Protein AF-0000000086120813 (afdb_homodimer)

Organism: NCBI:txid247094

Solvent-accessible surface area (backbone atoms only — not comparable to full-atom values): 22319 Å² total; per-residue (Å²): 130,75,54,77,56,56,32,59,57,8,40,40,34,47,49,32,36,52,48,41,52,47,34,55,49,51,17,40,52,49,20,36,75,74,63,73,36,60,80,86,60,52,46,75,61,59,24,26,44,50,78,68,29,17,24,54,26,12,37,41,38,37,52,31,21,49,36,44,40,53,34,44,49,51,50,44,52,52,50,51,56,53,30,71,74,71,58,57,66,60,68,60,59,53,50,48,35,38,53,35,37,43,47,12,24,52,14,36,28,37,38,28,28,24,34,50,82,74,41,42,68,62,14,51,52,14,46,48,37,20,54,52,25,41,44,52,22,44,40,47,49,23,55,50,37,51,49,36,43,69,85,78,29,51,70,66,59,28,51,52,38,39,50,44,28,52,51,25,50,61,26,48,51,49,22,53,55,23,45,60,66,27,70,62,95,70,75,81,74,51,89,82,42,87,31,33,67,30,42,47,52,12,21,53,21,46,52,52,30,56,50,34,52,39,56,50,40,53,63,42,29,63,60,29,42,64,41,42,84,73,106,131,76,54,77,57,57,34,58,56,10,39,40,33,48,48,29,37,53,49,41,51,47,34,56,50,51,17,42,52,50,20,37,75,75,61,74,36,61,80,84,59,52,45,76,62,59,25,26,43,50,77,69,28,18,25,54,27,12,37,42,38,37,51,30,20,50,35,44,39,52,35,44,48,51,52,44,52,51,49,52,56,53,31,72,73,72,59,57,67,60,71,62,59,52,51,50,35,39,53,35,36,43,47,12,23,51,13,36,29,39,38,25,30,24,33,50,82,75,41,42,69,62,14,50,50,13,45,49,38,20,55,52,25,40,42,51,23,45,40,48,49,23,53,50,37,52,49,35,43,67,85,78,30,51,70,68,58,28,51,53,37,39,51,43,29,53,51,26,50,60,27,48,51,49,22,54,54,22,45,61,65,27,71,62,95,68,75,81,76,51,88,81,40,86,30,33,66,29,42,48,51,12,22,52,22,44,52,50,30,55,50,32,52,38,55,49,39,53,63,44,30,63,59,29,42,65,40,42,83,73,105

pLDDT: mean 92.59, std 11.25, range [30.89, 98.88]

Radius of gyration: 23.73 Å; Cα contacts (8 Å, |Δi|>4): 667; chains: 2; bounding box: 59×57×54 Å

InterPro domains:
  IPR019402 CWH43-like, N-terminal domain [PF10277] (9-225)
  IPR050911 DRAM/TMEM150 Autophagy Modulator [PTHR21324] (6-226)

Sequence (462 aa):
MSCWCLQGMAFLPSTLVIWSSASFIFSYVLSVLVGHVPPFVPYISDTGTSPPESGVFGFMISVSAMLGAATMYTRYKILEKQNDTVNFMGTCLNRGSFIVGLFGCIGMGIVATFQEMAVPVVHDVGALITFICGVVYISLQSVISYKSCPSWNTKTTCHIRMAISVLSVIAAIPMVVCSALAGKTIIFWNSSDKGYPYHIASAVCEWIVAFGFNMYFLTFIRDFQVSTNILMSCWCLQGMAFLPSTLVIWSSASFIFSYVLSVLVGHVPPFVPYISDTGTSPPESGVFGFMISVSAMLGAATMYTRYKILEKQNDTVNFMGTCLNRGSFIVGLFGCIGMGIVATFQEMAVPVVHDVGALITFICGVVYISLQSVISYKSCPSWNTKTTCHIRMAISVLSVIAAIPMVVCSALAGKTIIFWNSSDKGYPYHIASAVCEWIVAFGFNMYFLTFIRDFQVSTNIL

Secondary structure (DSSP, 8-state):
---GGGSTTTHHHHHHHHHHHHHHHHHHHHHHHHTSS-SS---TGGGGSSTTHHHHHHHHHHHHHHHHHHHHHHHHHHHHHHHHHH--S-HHHHHHHHHHHHHHHHHHHHHHHS-TTTSHHHHHHHHHHHHHHHHHHHHHHHHHHHHTTTTT--HHHHHHHHHHHHHHHHHHHHHHHHHHHH----S---TTSTTHHHHHHHHHHHHHHHHHHHHHHHTHHHHHHHHTTT-/---GGGSTTTHHHHHHHHHHHHHHHHHHHHHHHHTSS-SS---TGGGGSSTTHHHHHHHHHHHHHHHHHHHHHHHHHHHHHHHHHH--S-HHHHHHHHHHHHHHHHHHHHHHHS-TTTSHHHHHHHHHHHHHHHHHHHHHHHHHHHHTTTTT--HHHHHHHHHHHHHHHHHHHHHHHHHHHH----S---TTSTTHHHHHHHHHHHHHHHHHHHHHHHTHHHHHHHHTTT-

Nearest PDB structures (foldseek):
  2q13-assembly1_A-2  TM=3.335E-01  e=8.412E-02  Homo sapiens
  2z0o-assembly1_A-2  TM=3.445E-01  e=1.220E-01  Homo sapiens
  4tl3-assembly1_A  TM=2.978E-01  e=1.136E+00  Nostoc sp. PCC 7120 = FACHB-418
  6a94-assembly2_B  TM=2.530E-01  e=8.206E-01  Homo sapiens
  7a0g-assembly1_DDD  TM=1.932E-01  e=4.801E+00  Serratia marcescens

Structure (mmCIF, N/CA/C/O backbone):
data_AF-0000000086120813-model_v1
#
loop_
_entity.id
_entity.type
_entity.pdbx_description
1 polymer 'DNA damage-regulated autophagy modulator protein 1'
#
loop_
_atom_site.group_PDB
_atom_site.id
_atom_site.type_symbol
_atom_site.label_atom_id
_atom_site.label_alt_id
_atom_site.label_comp_id
_atom_site.label_asym_id
_atom_site.label_entity_id
_atom_site.label_seq_id
_atom_site.pdbx_PDB_ins_code
_atom_site.Cartn_x
_atom_site.Cartn_y
_atom_site.Cartn_z
_atom_site.occupancy
_atom_site.B_iso_or_equiv
_atom_site.auth_seq_id
_atom_site.auth_comp_id
_atom_site.auth_asym_id
_atom_site.auth_atom_id
_atom_site.pdbx_PDB_model_num
ATOM 1 N N . MET A 1 1 ? -0.374 -10.797 -30.781 1 30.89 1 MET A N 1
ATOM 2 C CA . MET A 1 1 ? 0.981 -10.656 -30.25 1 30.89 1 MET A CA 1
ATOM 3 C C . MET A 1 1 ? 0.966 -10.008 -28.875 1 30.89 1 MET A C 1
ATOM 5 O O . MET A 1 1 ? 0.614 -8.836 -28.734 1 30.89 1 MET A O 1
ATOM 9 N N . SER A 1 2 ? 0.697 -10.742 -27.766 1 43.53 2 SER A N 1
ATOM 10 C CA . SER A 1 2 ? 0.543 -10.203 -26.406 1 43.53 2 SER A CA 1
ATOM 11 C C . SER A 1 2 ? 1.747 -9.359 -26.016 1 43.53 2 SER A C 1
ATOM 13 O O . SER A 1 2 ? 2.871 -9.625 -26.438 1 43.53 2 SER A O 1
ATOM 15 N N . CYS A 1 3 ? 1.619 -8.141 -25.766 1 46.38 3 CYS A N 1
ATOM 16 C CA . CYS A 1 3 ? 2.67 -7.199 -25.391 1 46.38 3 CYS A CA 1
ATOM 17 C C . CYS A 1 3 ? 3.709 -7.879 -24.5 1 46.38 3 CYS A C 1
ATOM 19 O O . CYS A 1 3 ? 3.361 -8.547 -23.531 1 46.38 3 CYS A O 1
ATOM 21 N N . TRP A 1 4 ? 4.852 -8.062 -25.047 1 49.03 4 TRP A N 1
ATOM 22 C CA . TRP A 1 4 ? 5.992 -8.703 -24.406 1 49.03 4 TRP A CA 1
ATOM 23 C C . TRP A 1 4 ? 5.988 -8.438 -22.906 1 49.03 4 TRP A C 1
ATOM 25 O O . TRP A 1 4 ? 6.305 -9.328 -22.109 1 49.03 4 TRP A O 1
ATOM 35 N N . CYS A 1 5 ? 5.531 -7.25 -22.438 1 48.97 5 CYS A N 1
ATOM 36 C CA . CYS A 1 5 ? 5.543 -6.883 -21.031 1 48.97 5 CYS A CA 1
ATOM 37 C C . CYS A 1 5 ? 4.352 -7.496 -20.297 1 48.97 5 CYS A C 1
ATOM 39 O O . CYS A 1 5 ? 4.281 -7.449 -19.078 1 48.97 5 CYS A O 1
ATOM 41 N N . LEU A 1 6 ? 3.533 -8.125 -21.016 1 53.06 6 LEU A N 1
ATOM 42 C CA . LEU A 1 6 ? 2.32 -8.703 -20.453 1 53.06 6 LEU A CA 1
ATOM 43 C C . LEU A 1 6 ? 2.352 -10.227 -20.531 1 53.06 6 LEU A C 1
ATOM 45 O O . LEU A 1 6 ? 1.415 -10.898 -20.094 1 53.06 6 LEU A O 1
ATOM 49 N N . GLN A 1 7 ? 3.426 -10.656 -21.016 1 54.72 7 GLN A N 1
ATOM 50 C CA . GLN A 1 7 ? 3.502 -12.102 -21.125 1 54.72 7 GLN A CA 1
ATOM 51 C C . GLN A 1 7 ? 3.793 -12.75 -19.781 1 54.72 7 GLN A C 1
ATOM 53 O O . GLN A 1 7 ? 4.742 -12.367 -19.094 1 54.72 7 GLN A O 1
ATOM 58 N N . GLY A 1 8 ? 2.949 -13.523 -19.391 1 64.56 8 GLY A N 1
ATOM 59 C CA . GLY A 1 8 ? 3.092 -14.211 -18.109 1 64.56 8 GLY A CA 1
ATOM 60 C C . GLY A 1 8 ? 2.912 -13.297 -16.922 1 64.56 8 GLY A C 1
ATOM 61 O O . GLY A 1 8 ? 1.908 -12.586 -16.812 1 64.56 8 GLY A O 1
ATOM 62 N N . MET A 1 9 ? 3.902 -13.438 -16.094 1 76.81 9 MET A N 1
ATOM 63 C CA . MET A 1 9 ? 3.869 -12.625 -14.875 1 76.81 9 MET A CA 1
ATOM 64 C C . MET A 1 9 ? 4.789 -11.414 -15.016 1 76.81 9 MET A C 1
ATOM 66 O O . MET A 1 9 ? 5.07 -10.734 -14.023 1 76.81 9 MET A O 1
ATOM 70 N N . ALA A 1 10 ? 5.25 -11.125 -16.25 1 85.12 10 ALA A N 1
ATOM 71 C CA . ALA A 1 10 ? 6.199 -10.039 -16.484 1 85.12 10 ALA A CA 1
ATOM 72 C C . ALA A 1 10 ? 5.543 -8.68 -16.266 1 85.12 10 ALA A C 1
ATOM 74 O O . ALA A 1 10 ? 6.234 -7.656 -16.172 1 85.12 10 ALA A O 1
ATOM 75 N N . PHE A 1 11 ? 4.324 -8.688 -16.125 1 89 11 PHE A N 1
ATOM 76 C CA . PHE A 1 11 ? 3.629 -7.434 -15.867 1 89 11 PHE A CA 1
ATOM 77 C C . PHE A 1 11 ? 4.016 -6.875 -14.5 1 89 11 PHE A C 1
ATOM 79 O O . PHE A 1 11 ? 4.051 -5.656 -14.312 1 89 11 PHE A O 1
ATOM 86 N N . LEU A 1 12 ? 4.398 -7.695 -13.547 1 92.44 12 LEU A N 1
ATOM 87 C CA . LEU A 1 12 ? 4.695 -7.266 -12.188 1 92.44 12 LEU A CA 1
ATOM 88 C C . LEU A 1 12 ? 5.98 -6.449 -12.141 1 92.44 12 LEU A C 1
ATOM 90 O O . LEU A 1 12 ? 5.965 -5.27 -11.781 1 92.44 12 LEU A O 1
ATOM 94 N N . PRO A 1 13 ? 7.121 -7.008 -12.602 1 95.25 13 PRO A N 1
ATOM 95 C CA . PRO A 1 13 ? 8.344 -6.199 -12.57 1 95.25 13 PRO A CA 1
ATOM 96 C C . PRO A 1 13 ? 8.273 -5 -13.516 1 95.25 13 PRO A C 1
ATOM 98 O O . PRO A 1 13 ? 8.852 -3.947 -13.227 1 95.25 13 PRO A O 1
ATOM 101 N N . SER A 1 14 ? 7.582 -5.16 -14.648 1 95.69 14 SER A N 1
ATOM 102 C CA . SER A 1 14 ? 7.449 -4.043 -15.57 1 95.69 14 SER A CA 1
ATOM 103 C C . SER A 1 14 ? 6.684 -2.885 -14.938 1 95.69 14 SER A C 1
ATOM 105 O O . SER A 1 14 ? 7.137 -1.738 -14.977 1 95.69 14 SER A O 1
ATOM 107 N N . THR A 1 15 ? 5.531 -3.209 -14.344 1 96.62 15 THR A N 1
ATOM 108 C CA . THR A 1 15 ? 4.738 -2.17 -13.688 1 96.62 15 THR A CA 1
ATOM 109 C C . THR A 1 15 ? 5.488 -1.58 -12.5 1 96.62 15 THR A C 1
ATOM 111 O O . THR A 1 15 ? 5.41 -0.377 -12.242 1 96.62 15 THR A O 1
ATOM 114 N N . LEU A 1 16 ? 6.215 -2.406 -11.789 1 97.62 16 LEU A N 1
ATOM 115 C CA . LEU A 1 16 ? 7.008 -1.938 -10.664 1 97.62 16 LEU A CA 1
ATOM 116 C C . LEU A 1 16 ? 8.023 -0.892 -11.109 1 97.62 16 LEU A C 1
ATOM 118 O O . LEU A 1 16 ? 8.102 0.192 -10.523 1 97.62 16 LEU A O 1
ATOM 122 N N . VAL A 1 17 ? 8.781 -1.186 -12.172 1 97.69 17 VAL A N 1
ATOM 123 C CA . VAL A 1 17 ? 9.852 -0.307 -12.633 1 97.69 17 VAL A CA 1
ATOM 124 C C . VAL A 1 17 ? 9.25 0.989 -13.18 1 97.69 17 VAL A C 1
ATOM 126 O O . VAL A 1 17 ? 9.711 2.082 -12.836 1 97.69 17 VAL A O 1
ATOM 129 N N . ILE A 1 18 ? 8.234 0.875 -13.961 1 97.5 18 ILE A N 1
ATOM 130 C CA . ILE A 1 18 ? 7.617 2.047 -14.578 1 97.5 18 ILE A CA 1
ATOM 131 C C . ILE A 1 18 ? 6.977 2.916 -13.5 1 97.5 18 ILE A C 1
ATOM 133 O O . ILE A 1 18 ? 7.207 4.129 -13.453 1 97.5 18 ILE A O 1
ATOM 137 N N . TRP A 1 19 ? 6.23 2.299 -12.625 1 97.88 19 TRP A N 1
ATOM 138 C CA . TRP A 1 19 ? 5.496 3.033 -11.594 1 97.88 19 TRP A CA 1
ATOM 139 C C . TRP A 1 19 ? 6.453 3.684 -10.602 1 97.88 19 TRP A C 1
ATOM 141 O O . TRP A 1 19 ? 6.289 4.852 -10.242 1 97.88 19 TRP A O 1
ATOM 151 N N . SER A 1 20 ? 7.461 2.998 -10.133 1 98 20 SER A N 1
ATOM 152 C CA . SER A 1 20 ? 8.398 3.553 -9.164 1 98 20 SER A CA 1
ATOM 153 C C . SER A 1 20 ? 9.234 4.672 -9.773 1 98 20 SER A C 1
ATOM 155 O O . SER A 1 20 ? 9.5 5.688 -9.125 1 98 20 SER A O 1
ATOM 157 N N . SER A 1 21 ? 9.633 4.492 -11.023 1 97.44 21 SER A N 1
ATOM 158 C CA . SER A 1 21 ? 10.359 5.559 -11.711 1 97.44 21 SER A CA 1
ATOM 159 C C . SER A 1 21 ? 9.492 6.801 -11.875 1 97.44 21 SER A C 1
ATOM 161 O O . SER A 1 21 ? 9.945 7.922 -11.617 1 97.44 21 SER A O 1
ATOM 163 N N . ALA A 1 22 ? 8.289 6.559 -12.234 1 97.44 22 ALA A N 1
ATOM 164 C CA . ALA A 1 22 ? 7.348 7.668 -12.367 1 97.44 22 ALA A CA 1
ATOM 165 C C . ALA A 1 22 ? 7.125 8.359 -11.023 1 97.44 22 ALA A C 1
ATOM 167 O O . ALA A 1 22 ? 6.988 9.586 -10.961 1 97.44 22 ALA A O 1
ATOM 168 N N . SER A 1 23 ? 7.078 7.586 -9.961 1 97.38 23 SER A N 1
ATOM 169 C CA . SER A 1 23 ? 6.871 8.141 -8.625 1 97.38 23 SER A CA 1
ATOM 170 C C . SER A 1 23 ? 7.984 9.117 -8.258 1 97.38 23 SER A C 1
ATOM 172 O O . SER A 1 23 ? 7.715 10.211 -7.75 1 97.38 23 SER A O 1
ATOM 174 N N . PHE A 1 24 ? 9.227 8.773 -8.547 1 95.31 24 PHE A N 1
ATOM 175 C CA . PHE A 1 24 ? 10.367 9.633 -8.25 1 95.31 24 PHE A CA 1
ATOM 176 C C . PHE A 1 24 ? 10.328 10.898 -9.102 1 95.31 24 PHE A C 1
ATOM 178 O O . PHE A 1 24 ? 10.516 12 -8.586 1 95.31 24 PHE A O 1
ATOM 185 N N . ILE A 1 25 ? 10.016 10.688 -10.305 1 94.62 25 ILE A N 1
ATOM 186 C CA . ILE A 1 25 ? 10.062 11.797 -11.258 1 94.62 25 ILE A CA 1
ATOM 187 C C . ILE A 1 25 ? 8.914 12.766 -10.984 1 94.62 25 ILE A C 1
ATOM 189 O O . ILE A 1 25 ? 9.125 13.977 -10.914 1 94.62 25 ILE A O 1
ATOM 193 N N . PHE A 1 26 ? 7.723 12.281 -10.75 1 95.69 26 PHE A N 1
ATOM 194 C CA . PHE A 1 26 ? 6.559 13.133 -10.539 1 95.69 26 PHE A CA 1
ATOM 195 C C . PHE A 1 26 ? 6.691 13.93 -9.25 1 95.69 26 PHE A C 1
ATOM 197 O O . PHE A 1 26 ? 6.418 15.133 -9.227 1 95.69 26 PHE A O 1
ATOM 204 N N . SER A 1 27 ? 7.062 13.266 -8.188 1 95.12 27 SER A N 1
ATOM 205 C CA . SER A 1 27 ? 7.234 13.961 -6.922 1 95.12 27 SER A CA 1
ATOM 206 C C . SER A 1 27 ? 8.328 15.023 -7.02 1 95.12 27 SER A C 1
ATOM 208 O O . SER A 1 27 ? 8.18 16.125 -6.48 1 95.12 27 SER A O 1
ATOM 210 N N . TYR A 1 28 ? 9.43 14.703 -7.727 1 96.12 28 TYR A N 1
ATOM 211 C CA . TYR A 1 28 ? 10.531 15.641 -7.918 1 96.12 28 TYR A CA 1
ATOM 212 C C . TYR A 1 28 ? 10.078 16.859 -8.711 1 96.12 28 TYR A C 1
ATOM 214 O O . TYR A 1 28 ? 10.258 18 -8.273 1 96.12 28 TYR A O 1
ATOM 222 N N . VAL A 1 29 ? 9.422 16.594 -9.859 1 96.88 29 VAL A N 1
ATOM 223 C CA . VAL A 1 29 ? 8.992 17.672 -10.742 1 96.88 29 VAL A CA 1
ATOM 224 C C . VAL A 1 29 ? 7.973 18.547 -10.031 1 96.88 29 VAL A C 1
ATOM 226 O O . VAL A 1 29 ? 8.086 19.781 -10.039 1 96.88 29 VAL A O 1
ATOM 229 N N . LEU A 1 30 ? 7.047 17.969 -9.336 1 95.81 30 LEU A N 1
ATOM 230 C CA . LEU A 1 30 ? 6.008 18.719 -8.641 1 95.81 30 LEU A CA 1
ATOM 231 C C . LEU A 1 30 ? 6.613 19.562 -7.527 1 95.81 30 LEU A C 1
ATOM 233 O O . LEU A 1 30 ? 6.305 20.766 -7.414 1 95.81 30 LEU A O 1
ATOM 237 N N . SER A 1 31 ? 7.461 19.031 -6.75 1 96.25 31 SER A N 1
ATOM 238 C CA . SER A 1 31 ? 8.039 19.734 -5.613 1 96.25 31 SER A CA 1
ATOM 239 C C . SER A 1 31 ? 8.93 20.891 -6.07 1 96.25 31 SER A C 1
ATOM 241 O O . SER A 1 31 ? 8.961 21.938 -5.438 1 96.25 31 SER A O 1
ATOM 243 N N . VAL A 1 32 ? 9.625 20.703 -7.16 1 95.94 32 VAL A N 1
ATOM 244 C CA . VAL A 1 32 ? 10.484 21.75 -7.703 1 95.94 32 VAL A CA 1
ATOM 245 C C . VAL A 1 32 ? 9.633 22.875 -8.281 1 95.94 32 VAL A C 1
ATOM 247 O O . VAL A 1 32 ? 9.891 24.062 -8.039 1 95.94 32 VAL A O 1
ATOM 250 N N . LEU A 1 33 ? 8.586 22.484 -9.008 1 96.31 33 LEU A N 1
ATOM 251 C CA . LEU A 1 33 ? 7.734 23.484 -9.656 1 96.31 33 LEU A CA 1
ATOM 252 C C . LEU A 1 33 ? 6.996 24.328 -8.625 1 96.31 33 LEU A C 1
ATOM 254 O O . LEU A 1 33 ? 6.801 25.531 -8.82 1 96.31 33 LEU A O 1
ATOM 258 N N . VAL A 1 34 ? 6.594 23.703 -7.484 1 95.56 34 VAL A N 1
ATOM 259 C CA . VAL A 1 34 ? 5.891 24.422 -6.426 1 95.56 34 VAL A CA 1
ATOM 260 C C . VAL A 1 34 ? 6.887 25.234 -5.598 1 95.56 34 VAL A C 1
ATOM 262 O O . VAL A 1 34 ? 6.504 26.156 -4.887 1 95.56 34 VAL A O 1
ATOM 265 N N . GLY A 1 35 ? 8.258 24.891 -5.633 1 95.75 35 GLY A N 1
ATOM 266 C CA . GLY A 1 35 ? 9.32 25.609 -4.957 1 95.75 35 GLY A CA 1
ATOM 267 C C . GLY A 1 35 ? 9.609 25.094 -3.561 1 95.75 35 GLY A C 1
ATOM 268 O O . GLY A 1 35 ? 10.156 25.812 -2.723 1 95.75 35 GLY A O 1
ATOM 269 N N . HIS A 1 36 ? 9.156 23.828 -3.301 1 94.94 36 HIS A N 1
ATOM 270 C CA . HIS A 1 36 ? 9.328 23.266 -1.967 1 94.94 36 HIS A CA 1
ATOM 271 C C . HIS A 1 36 ? 10.719 22.641 -1.806 1 94.94 36 HIS A C 1
ATOM 273 O O . HIS A 1 36 ? 11.164 22.391 -0.684 1 94.94 36 HIS A O 1
ATOM 279 N N . VAL A 1 37 ? 11.406 22.359 -2.924 1 95.25 37 VAL A N 1
ATOM 280 C CA . VAL A 1 37 ? 12.758 21.812 -2.873 1 95.25 37 VAL A CA 1
ATOM 281 C C . VAL A 1 37 ? 13.617 22.438 -3.967 1 95.25 37 VAL A C 1
ATOM 283 O O . VAL A 1 37 ? 13.094 22.891 -4.988 1 95.25 37 VAL A O 1
ATOM 286 N N . PRO A 1 38 ? 14.969 22.578 -3.678 1 93.5 38 PRO A N 1
ATOM 287 C CA . PRO A 1 38 ? 15.852 23.016 -4.766 1 93.5 38 PRO A CA 1
ATOM 288 C C . PRO A 1 38 ? 15.945 21.984 -5.895 1 93.5 38 PRO A C 1
ATOM 290 O O . PRO A 1 38 ? 15.797 20.781 -5.652 1 93.5 38 PRO A O 1
ATOM 293 N N . PRO A 1 39 ? 16.094 22.469 -7.094 1 92.56 39 PRO A N 1
ATOM 294 C CA . PRO A 1 39 ? 16.172 21.547 -8.227 1 92.56 39 PRO A CA 1
ATOM 295 C C . PRO A 1 39 ? 17.438 20.703 -8.227 1 92.56 39 PRO A C 1
ATOM 297 O O . PRO A 1 39 ? 17.438 19.578 -8.742 1 92.56 39 PRO A O 1
ATOM 300 N N . PHE A 1 40 ? 18.516 21.391 -7.621 1 90.88 40 PHE A N 1
ATOM 301 C CA . PHE A 1 40 ? 19.781 20.672 -7.699 1 90.88 40 PHE A CA 1
ATOM 302 C C . PHE A 1 40 ? 19.891 19.656 -6.566 1 90.88 40 PHE A C 1
ATOM 304 O O . PHE A 1 40 ? 20.375 19.984 -5.48 1 90.88 40 PHE A O 1
ATOM 311 N N . VAL A 1 41 ? 19.547 18.547 -6.715 1 87.31 41 VAL A N 1
ATOM 312 C CA . VAL A 1 41 ? 19.547 17.172 -6.234 1 87.31 41 VAL A CA 1
ATOM 313 C C . VAL A 1 41 ? 19.031 17.125 -4.797 1 87.31 41 VAL A C 1
ATOM 315 O O . VAL A 1 41 ? 19.797 16.875 -3.867 1 87.31 41 VAL A O 1
ATOM 318 N N . PRO A 1 42 ? 17.938 17.266 -4.559 1 94 42 PRO A N 1
ATOM 319 C CA . PRO A 1 42 ? 17.359 17.016 -3.238 1 94 42 PRO A CA 1
ATOM 320 C C . PRO A 1 42 ? 17.344 15.539 -2.863 1 94 42 PRO A C 1
ATOM 322 O O . PRO A 1 42 ? 17.5 14.672 -3.73 1 94 42 PRO A O 1
ATOM 325 N N . TYR A 1 43 ? 17.312 15.305 -1.549 1 94.75 43 TYR A N 1
ATOM 326 C CA . TYR A 1 43 ? 16.953 13.938 -1.183 1 94.75 43 TYR A CA 1
ATOM 327 C C . TYR A 1 43 ? 15.641 13.531 -1.826 1 94.75 43 TYR A C 1
ATOM 329 O O . TYR A 1 43 ? 14.75 14.359 -2.025 1 94.75 43 TYR A O 1
ATOM 337 N N . ILE A 1 44 ? 15.5 12.266 -2.105 1 94.88 44 ILE A N 1
ATOM 338 C CA . ILE A 1 44 ? 14.25 11.727 -2.631 1 94.88 44 ILE A CA 1
ATOM 339 C C . ILE A 1 44 ? 13.102 12.047 -1.675 1 94.88 44 ILE A C 1
ATOM 341 O O . ILE A 1 44 ? 12.039 12.508 -2.1 1 94.88 44 ILE A O 1
ATOM 345 N N . SER A 1 45 ? 13.305 11.875 -0.391 1 93.5 45 SER A N 1
ATOM 346 C CA . SER A 1 45 ? 12.266 12.078 0.611 1 93.5 45 SER A CA 1
ATOM 347 C C . SER A 1 45 ? 11.867 13.547 0.702 1 93.5 45 SER A C 1
ATOM 349 O O . SER A 1 45 ? 10.734 13.867 1.071 1 93.5 45 SER A O 1
ATOM 351 N N . ASP A 1 46 ? 12.82 14.477 0.387 1 94.88 46 ASP A N 1
ATOM 352 C CA . ASP A 1 46 ? 12.484 15.898 0.392 1 94.88 46 ASP A CA 1
ATOM 353 C C . ASP A 1 46 ? 11.391 16.219 -0.625 1 94.88 46 ASP A C 1
ATOM 355 O O . ASP A 1 46 ? 10.57 17.094 -0.405 1 94.88 46 ASP A O 1
ATOM 359 N N . THR A 1 47 ? 11.367 15.461 -1.679 1 94.94 47 THR A N 1
ATOM 360 C CA . THR A 1 47 ? 10.422 15.711 -2.762 1 94.94 47 THR A CA 1
ATOM 361 C C . THR A 1 47 ? 9.023 15.242 -2.379 1 94.94 47 THR A C 1
ATOM 363 O O . THR A 1 47 ? 8.055 15.484 -3.109 1 94.94 47 THR A O 1
ATOM 366 N N . GLY A 1 48 ? 8.875 14.594 -1.287 1 93.62 48 GLY A N 1
ATOM 367 C CA . GLY A 1 48 ? 7.598 14.117 -0.791 1 93.62 48 GLY A CA 1
ATOM 368 C C . GLY A 1 48 ? 7.301 14.562 0.629 1 93.62 48 GLY A C 1
ATOM 369 O O . GLY A 1 48 ? 6.652 13.844 1.39 1 93.62 48 GLY A O 1
ATOM 370 N N . THR A 1 49 ? 7.73 15.664 0.985 1 91.12 49 THR A N 1
ATOM 371 C CA . THR A 1 49 ? 7.656 16.094 2.377 1 91.12 49 THR A CA 1
ATOM 372 C C . THR A 1 49 ? 6.457 17.016 2.598 1 91.12 49 THR A C 1
ATOM 374 O O . THR A 1 49 ? 5.73 16.875 3.584 1 91.12 49 THR A O 1
ATOM 377 N N . SER A 1 50 ? 6.168 17.906 1.734 1 91.75 50 SER A N 1
ATOM 378 C CA . SER A 1 50 ? 5.137 18.922 1.903 1 91.75 50 SER A CA 1
ATOM 379 C C . SER A 1 50 ? 3.93 18.641 1.017 1 91.75 50 SER A C 1
ATOM 381 O O . SER A 1 50 ? 4.078 18.188 -0.118 1 91.75 50 SER A O 1
ATOM 383 N N . PRO A 1 51 ? 2.764 18.984 1.586 1 91.69 51 PRO A N 1
ATOM 384 C CA . PRO A 1 51 ? 1.606 18.906 0.691 1 91.69 51 PRO A CA 1
ATOM 385 C C . PRO A 1 51 ? 1.681 19.922 -0.45 1 91.69 51 PRO A C 1
ATOM 387 O O . PRO A 1 51 ? 2.211 21.016 -0.271 1 91.69 51 PRO A O 1
ATOM 390 N N . PRO A 1 52 ? 1.237 19.562 -1.638 1 92.88 52 PRO A N 1
ATOM 391 C CA . PRO A 1 52 ? 0.455 18.375 -1.961 1 92.88 52 PRO A CA 1
ATOM 392 C C . PRO A 1 52 ? 1.327 17.203 -2.398 1 92.88 52 PRO A C 1
ATOM 394 O O . PRO A 1 52 ? 0.839 16.062 -2.51 1 92.88 52 PRO A O 1
ATOM 397 N N . GLU A 1 53 ? 2.621 17.438 -2.691 1 94.19 53 GLU A N 1
ATOM 398 C CA . GLU A 1 53 ? 3.475 16.375 -3.229 1 94.19 53 GLU A CA 1
ATOM 399 C C . GLU A 1 53 ? 3.666 15.258 -2.219 1 94.19 53 GLU A C 1
ATOM 401 O O . GLU A 1 53 ? 3.936 14.109 -2.598 1 94.19 53 GLU A O 1
ATOM 406 N N . SER A 1 54 ? 3.504 15.562 -0.938 1 94.81 54 SER A N 1
ATOM 407 C CA . SER A 1 54 ? 3.629 14.5 0.055 1 94.81 54 SER A CA 1
ATOM 408 C C . SER A 1 54 ? 2.555 13.43 -0.135 1 94.81 54 SER A C 1
ATOM 410 O O . SER A 1 54 ? 2.816 12.242 0.038 1 94.81 54 SER A O 1
ATOM 412 N N . GLY A 1 55 ? 1.338 13.883 -0.457 1 95.06 55 GLY A N 1
ATOM 413 C CA . GLY A 1 55 ? 0.278 12.938 -0.756 1 95.06 55 GLY A CA 1
ATOM 414 C C . GLY A 1 55 ? 0.553 12.109 -1.996 1 95.06 55 GLY A C 1
ATOM 415 O O . GLY A 1 55 ? 0.342 10.891 -1.996 1 95.06 55 GLY A O 1
ATOM 416 N N . VAL A 1 56 ? 0.992 12.75 -3.029 1 95.75 56 VAL A N 1
ATOM 417 C CA . VAL A 1 56 ? 1.326 12.078 -4.281 1 95.75 56 VAL A CA 1
ATOM 418 C C . VAL A 1 56 ? 2.453 11.078 -4.047 1 95.75 56 VAL A C 1
ATOM 420 O O . VAL A 1 56 ? 2.346 9.906 -4.434 1 95.75 56 VAL A O 1
ATOM 423 N N . PHE A 1 57 ? 3.508 11.578 -3.426 1 97.06 57 PHE A N 1
ATOM 424 C CA . PHE A 1 57 ? 4.637 10.727 -3.062 1 97.06 57 PHE A CA 1
ATOM 425 C C . PHE A 1 57 ? 4.176 9.531 -2.236 1 97.06 57 PHE A C 1
ATOM 427 O O . PHE A 1 57 ? 4.512 8.391 -2.547 1 97.06 57 PHE A O 1
ATOM 434 N N . GLY A 1 58 ? 3.387 9.797 -1.212 1 97.19 58 GLY A N 1
ATOM 435 C CA . GLY A 1 58 ? 2.895 8.734 -0.346 1 97.19 58 GLY A CA 1
ATOM 436 C C . GLY A 1 58 ? 2.105 7.676 -1.09 1 97.19 58 GLY A C 1
ATOM 437 O O . GLY A 1 58 ? 2.348 6.48 -0.919 1 97.19 58 GLY A O 1
ATOM 438 N N . PHE A 1 59 ? 1.224 8.094 -1.906 1 97.81 59 PHE A N 1
ATOM 439 C CA . PHE A 1 59 ? 0.38 7.168 -2.654 1 97.81 59 PHE A CA 1
ATOM 440 C C . PHE A 1 59 ? 1.217 6.32 -3.605 1 97.81 59 PHE A C 1
ATOM 442 O O . PHE A 1 59 ? 1.129 5.09 -3.588 1 97.81 59 PHE A O 1
ATOM 449 N N . MET A 1 60 ? 1.999 6.957 -4.379 1 98.19 60 MET A N 1
ATOM 450 C CA . MET A 1 60 ? 2.727 6.262 -5.438 1 98.19 60 MET A CA 1
ATOM 451 C C . MET A 1 60 ? 3.791 5.34 -4.852 1 98.19 60 MET A C 1
ATOM 453 O O . MET A 1 60 ? 4 4.23 -5.352 1 98.19 60 MET A O 1
ATOM 457 N N . ILE A 1 61 ? 4.477 5.758 -3.814 1 98.44 61 ILE A N 1
ATOM 458 C CA . ILE A 1 61 ? 5.512 4.926 -3.209 1 98.44 61 ILE A CA 1
ATOM 459 C C . ILE A 1 61 ? 4.867 3.764 -2.457 1 98.44 61 ILE A C 1
ATOM 461 O O . ILE A 1 61 ? 5.41 2.658 -2.426 1 98.44 61 ILE A O 1
ATOM 465 N N . SER A 1 62 ? 3.67 3.973 -1.854 1 98.25 62 SER A N 1
ATOM 466 C CA . SER A 1 62 ? 2.949 2.857 -1.248 1 98.25 62 SER A CA 1
ATOM 467 C C . SER A 1 62 ? 2.625 1.782 -2.279 1 98.25 62 SER A C 1
ATOM 469 O O . SER A 1 62 ? 2.799 0.59 -2.018 1 98.25 62 SER A O 1
ATOM 471 N N . VAL A 1 63 ? 2.17 2.199 -3.387 1 97.81 63 VAL A N 1
ATOM 472 C CA . VAL A 1 63 ? 1.877 1.256 -4.461 1 97.81 63 VAL A CA 1
ATOM 473 C C . VAL A 1 63 ? 3.164 0.569 -4.91 1 97.81 63 VAL A C 1
ATOM 475 O O . VAL A 1 63 ? 3.178 -0.64 -5.156 1 97.81 63 VAL A O 1
ATOM 478 N N . SER A 1 64 ? 4.262 1.324 -4.988 1 98.38 64 SER A N 1
ATOM 479 C CA . SER A 1 64 ? 5.555 0.741 -5.344 1 98.38 64 SER A CA 1
ATOM 480 C C . SER A 1 64 ? 5.973 -0.33 -4.344 1 98.38 64 SER A C 1
ATOM 482 O O . SER A 1 64 ? 6.492 -1.378 -4.727 1 98.38 64 SER A O 1
ATOM 484 N N . ALA A 1 65 ? 5.77 -0 -3.059 1 98.44 65 ALA A N 1
ATOM 485 C CA . ALA A 1 65 ? 6.117 -0.964 -2.018 1 98.44 65 ALA A CA 1
ATOM 486 C C . ALA A 1 65 ? 5.336 -2.264 -2.193 1 98.44 65 ALA A C 1
ATOM 488 O O . ALA A 1 65 ? 5.895 -3.354 -2.066 1 98.44 65 ALA A O 1
ATOM 489 N N . MET A 1 66 ? 4.121 -2.145 -2.52 1 97.31 66 MET A N 1
ATOM 490 C CA . MET A 1 66 ? 3.266 -3.314 -2.705 1 97.31 66 MET A CA 1
ATOM 491 C C . MET A 1 66 ? 3.672 -4.09 -3.953 1 97.31 66 MET A C 1
ATOM 493 O O . MET A 1 66 ? 3.771 -5.32 -3.92 1 97.31 66 MET A O 1
ATOM 497 N N . LEU A 1 67 ? 3.844 -3.371 -5.031 1 97.19 67 LEU A N 1
ATOM 498 C CA . LEU A 1 67 ? 4.293 -4.004 -6.266 1 97.19 67 LEU A CA 1
ATOM 499 C C . LEU A 1 67 ? 5.633 -4.703 -6.062 1 97.19 67 LEU A C 1
ATOM 501 O O . LEU A 1 67 ? 5.863 -5.781 -6.609 1 97.19 67 LEU A O 1
ATOM 505 N N . GLY A 1 68 ? 6.477 -4.031 -5.305 1 98.06 68 GLY A N 1
ATOM 506 C CA . GLY A 1 68 ? 7.75 -4.652 -4.98 1 98.06 68 GLY A CA 1
ATOM 507 C C . GLY A 1 68 ? 7.602 -5.965 -4.227 1 98.06 68 GLY A C 1
ATOM 508 O O . GLY A 1 68 ? 8.211 -6.969 -4.598 1 98.06 68 GLY A O 1
ATOM 509 N N . ALA A 1 69 ? 6.809 -5.934 -3.219 1 97.56 69 ALA A N 1
ATOM 510 C CA . ALA A 1 69 ? 6.574 -7.141 -2.43 1 97.56 69 ALA A CA 1
ATOM 511 C C . ALA A 1 69 ? 5.996 -8.258 -3.297 1 97.56 69 ALA A C 1
ATOM 513 O O . ALA A 1 69 ? 6.434 -9.406 -3.213 1 97.56 69 ALA A O 1
ATOM 514 N N . ALA A 1 70 ? 5.023 -7.898 -4.129 1 95 70 ALA A N 1
ATOM 515 C CA . ALA A 1 70 ? 4.414 -8.883 -5.02 1 95 70 ALA A CA 1
ATOM 516 C C . ALA A 1 70 ? 5.438 -9.445 -6 1 95 70 ALA A C 1
ATOM 518 O O . ALA A 1 70 ? 5.457 -10.648 -6.266 1 95 70 ALA A O 1
ATOM 519 N N . THR A 1 71 ? 6.242 -8.578 -6.535 1 97 71 THR A N 1
ATOM 520 C CA . THR A 1 71 ? 7.27 -8.992 -7.48 1 97 71 THR A CA 1
ATOM 521 C C . THR A 1 71 ? 8.266 -9.945 -6.816 1 97 71 THR A C 1
ATOM 523 O O . THR A 1 71 ? 8.602 -10.984 -7.371 1 97 71 THR A O 1
ATOM 526 N N . MET A 1 72 ? 8.672 -9.594 -5.648 1 97.94 72 MET A N 1
ATOM 527 C CA . MET A 1 72 ? 9.672 -10.398 -4.957 1 97.94 72 MET A CA 1
ATOM 528 C C . MET A 1 72 ? 9.078 -11.719 -4.484 1 97.94 72 MET A C 1
ATOM 530 O O . MET A 1 72 ? 9.773 -12.734 -4.426 1 97.94 72 MET A O 1
ATOM 534 N N . TYR A 1 73 ? 7.84 -11.719 -4.113 1 95.62 73 TYR A N 1
ATOM 535 C CA . TYR A 1 73 ? 7.176 -12.969 -3.777 1 95.62 73 TYR A CA 1
ATOM 536 C C . TYR A 1 73 ? 7.105 -13.891 -4.988 1 95.62 73 TYR A C 1
ATOM 538 O O . TYR A 1 73 ? 7.371 -15.094 -4.875 1 95.62 73 TYR A O 1
ATOM 546 N N . THR A 1 74 ? 6.672 -13.312 -6.074 1 94.19 74 THR A N 1
ATOM 547 C CA . THR A 1 74 ? 6.602 -14.094 -7.301 1 94.19 74 THR A CA 1
ATOM 548 C C . THR A 1 74 ? 7.98 -14.641 -7.672 1 94.19 74 THR A C 1
ATOM 550 O O . THR A 1 74 ? 8.109 -15.805 -8.062 1 94.19 74 THR A O 1
ATOM 553 N N . ARG A 1 75 ? 9 -13.781 -7.562 1 96.25 75 ARG A N 1
ATOM 554 C CA . ARG A 1 75 ? 10.367 -14.234 -7.797 1 96.25 75 ARG A CA 1
ATOM 555 C C . ARG A 1 75 ? 10.727 -15.391 -6.871 1 96.25 75 ARG A C 1
ATOM 557 O O . ARG A 1 75 ? 11.359 -16.359 -7.297 1 96.25 75 ARG A O 1
ATOM 564 N N . TYR A 1 76 ? 10.391 -15.273 -5.617 1 96.06 76 TYR A N 1
ATOM 565 C CA . TYR A 1 76 ? 10.617 -16.328 -4.629 1 96.06 76 TYR A CA 1
ATOM 566 C C . TYR A 1 76 ? 10.008 -17.641 -5.082 1 96.06 76 TYR A C 1
ATOM 568 O O . TYR A 1 76 ? 10.656 -18.688 -5.023 1 96.06 76 TYR A O 1
ATOM 576 N N . LYS A 1 77 ? 8.766 -17.625 -5.613 1 93.19 77 LYS A N 1
ATOM 577 C CA . LYS A 1 77 ? 8.07 -18.828 -6.062 1 93.19 77 LYS A CA 1
ATOM 578 C C . LYS A 1 77 ? 8.695 -19.391 -7.336 1 93.19 77 LYS A C 1
ATOM 580 O O . LYS A 1 77 ? 8.789 -20.609 -7.508 1 93.19 77 LYS A O 1
ATOM 585 N N . ILE A 1 78 ? 9.047 -18.531 -8.195 1 93.12 78 ILE A N 1
ATOM 586 C CA . ILE A 1 78 ? 9.711 -18.953 -9.43 1 93.12 78 ILE A CA 1
ATOM 587 C C . ILE A 1 78 ? 10.984 -19.719 -9.086 1 93.12 78 ILE A C 1
ATOM 589 O O . ILE A 1 78 ? 11.234 -20.797 -9.617 1 93.12 78 ILE A O 1
ATOM 593 N N . LEU A 1 79 ? 11.773 -19.188 -8.234 1 95.06 79 LEU A N 1
ATOM 594 C CA . LEU A 1 79 ? 13.039 -19.797 -7.855 1 95.06 79 LEU A CA 1
ATOM 595 C C . LEU A 1 79 ? 12.812 -21.125 -7.141 1 95.06 79 LEU A C 1
ATOM 597 O O . LEU A 1 79 ? 13.602 -22.062 -7.297 1 95.06 79 LEU A O 1
ATOM 601 N N . GLU A 1 80 ? 11.805 -21.172 -6.324 1 93.88 80 GLU A N 1
ATOM 602 C CA . GLU A 1 80 ? 11.461 -22.422 -5.66 1 93.88 80 GLU A CA 1
ATOM 603 C C . GLU A 1 80 ? 11.172 -23.531 -6.672 1 93.88 80 GLU A C 1
ATOM 605 O O . GLU A 1 80 ? 11.68 -24.641 -6.535 1 93.88 80 GLU A O 1
ATOM 610 N N . LYS A 1 81 ? 10.422 -23.219 -7.656 1 92.19 81 LYS A N 1
ATOM 611 C CA . LYS A 1 81 ? 10.078 -24.188 -8.688 1 92.19 81 LYS A CA 1
ATOM 612 C C . LYS A 1 81 ? 11.312 -24.578 -9.5 1 92.19 81 LYS A C 1
ATOM 614 O O . LYS A 1 81 ? 11.516 -25.75 -9.805 1 92.19 81 LYS A O 1
ATOM 619 N N . GLN A 1 82 ? 12.062 -23.594 -9.875 1 92.06 82 GLN A N 1
ATOM 620 C CA . GLN A 1 82 ? 13.289 -23.859 -10.617 1 92.06 82 GLN A CA 1
ATOM 621 C C . GLN A 1 82 ? 14.234 -24.75 -9.805 1 92.06 82 GLN A C 1
ATOM 623 O O . GLN A 1 82 ? 14.867 -25.656 -10.359 1 92.06 82 GLN A O 1
ATOM 628 N N . ASN A 1 83 ? 14.336 -24.438 -8.539 1 93.38 83 ASN A N 1
ATOM 629 C CA . ASN A 1 83 ? 15.219 -25.188 -7.652 1 93.38 83 ASN A CA 1
ATOM 630 C C . ASN A 1 83 ? 14.742 -26.641 -7.484 1 93.38 83 ASN A C 1
ATOM 632 O O . ASN A 1 83 ? 15.555 -27.531 -7.254 1 93.38 83 ASN A O 1
ATOM 636 N N . ASP A 1 84 ? 13.445 -26.781 -7.566 1 91.56 84 ASP A N 1
ATOM 637 C CA . ASP A 1 84 ? 12.891 -28.125 -7.488 1 91.56 84 ASP A CA 1
ATOM 638 C C . ASP A 1 84 ? 13.367 -28.984 -8.656 1 91.56 84 ASP A C 1
ATOM 640 O O . ASP A 1 84 ? 13.484 -30.203 -8.539 1 91.56 84 ASP A O 1
ATOM 644 N N . THR A 1 85 ? 13.734 -28.375 -9.734 1 89.31 85 THR A N 1
ATOM 645 C CA . THR A 1 85 ? 14.109 -29.125 -10.938 1 89.31 85 THR A CA 1
ATOM 646 C C . THR A 1 85 ? 15.609 -29.422 -10.938 1 89.31 85 THR A C 1
ATOM 648 O O . THR A 1 85 ? 16.016 -30.531 -11.281 1 89.31 85 THR A O 1
ATOM 651 N N . VAL A 1 86 ? 16.484 -28.469 -10.547 1 91.38 86 VAL A N 1
ATOM 652 C CA . VAL A 1 86 ? 17.922 -28.641 -10.734 1 91.38 86 VAL A CA 1
ATOM 653 C C . VAL A 1 86 ? 18.625 -28.578 -9.383 1 91.38 86 VAL A C 1
ATOM 655 O O . VAL A 1 86 ? 19.797 -28.922 -9.273 1 91.38 86 VAL A O 1
ATOM 658 N N . ASN A 1 87 ? 17.969 -28.156 -8.32 1 92.06 87 ASN A N 1
ATOM 659 C CA . ASN A 1 87 ? 18.484 -28.031 -6.965 1 92.06 87 ASN A CA 1
ATOM 660 C C . ASN A 1 87 ? 19.781 -27.203 -6.941 1 92.06 87 ASN A C 1
ATOM 662 O O . ASN A 1 87 ? 20.828 -27.703 -6.535 1 92.06 87 ASN A O 1
ATOM 666 N N . PHE A 1 88 ? 19.766 -25.984 -7.168 1 93.81 88 PHE A N 1
ATOM 667 C CA . PHE A 1 88 ? 20.969 -25.172 -7.348 1 93.81 88 PHE A CA 1
ATOM 668 C C . PHE A 1 88 ? 21.219 -24.297 -6.125 1 93.81 88 PHE A C 1
ATOM 670 O O . PHE A 1 88 ? 22.25 -23.625 -6.035 1 93.81 88 PHE A O 1
ATOM 677 N N . MET A 1 89 ? 20.297 -24.281 -5.148 1 94.06 89 MET A N 1
ATOM 678 C CA . MET A 1 89 ? 20.516 -23.469 -3.963 1 94.06 89 MET A CA 1
ATOM 679 C C . MET A 1 89 ? 19.766 -24.016 -2.76 1 94.06 89 MET A C 1
ATOM 681 O O . MET A 1 89 ? 18.797 -24.781 -2.92 1 94.06 89 MET A O 1
ATOM 685 N N . GLY A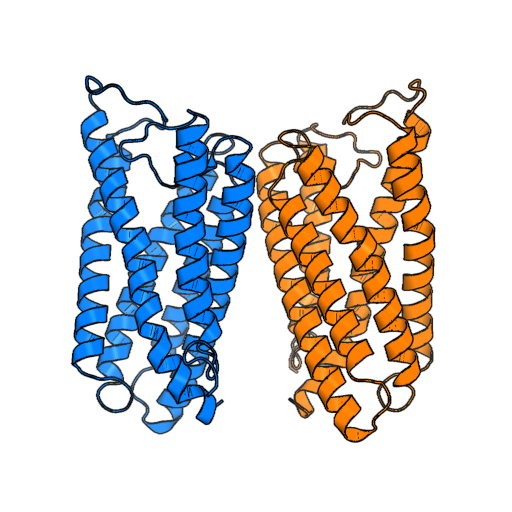 1 90 ? 20.234 -23.703 -1.612 1 92.75 90 GLY A N 1
ATOM 686 C CA . GLY A 1 90 ? 19.516 -24.047 -0.398 1 92.75 90 GLY A CA 1
ATOM 687 C C . GLY A 1 90 ? 18.234 -23.25 -0.214 1 92.75 90 GLY A C 1
ATOM 688 O O . GLY A 1 90 ? 18.172 -22.078 -0.588 1 92.75 90 GLY A O 1
ATOM 689 N N . THR A 1 91 ? 17.297 -23.844 0.397 1 91.5 91 THR A N 1
ATOM 690 C CA . THR A 1 91 ? 15.992 -23.219 0.604 1 91.5 91 THR A CA 1
ATOM 691 C C . THR A 1 91 ? 16.109 -21.984 1.499 1 91.5 91 THR A C 1
ATOM 693 O O . THR A 1 91 ? 15.367 -21.031 1.341 1 91.5 91 THR A O 1
ATOM 696 N N . CYS A 1 92 ? 17.094 -21.984 2.279 1 95.81 92 CYS A N 1
ATOM 697 C CA . CYS A 1 92 ? 17.266 -20.875 3.209 1 95.81 92 CYS A CA 1
ATOM 698 C C . CYS A 1 92 ? 17.719 -19.625 2.482 1 95.81 92 CYS A C 1
ATOM 700 O O . CYS A 1 92 ? 17.359 -18.516 2.869 1 95.81 92 CYS A O 1
ATOM 702 N N . LEU A 1 93 ? 18.469 -19.797 1.507 1 97.69 93 LEU A N 1
ATOM 703 C CA . LEU A 1 93 ? 18.953 -18.641 0.758 1 97.69 93 LEU A CA 1
ATOM 704 C C . LEU A 1 93 ? 17.812 -17.938 0.042 1 97.69 93 LEU A C 1
ATOM 706 O O . LEU A 1 93 ? 17.703 -16.703 0.123 1 97.69 93 LEU A O 1
ATOM 710 N N . ASN A 1 94 ? 17 -18.703 -0.599 1 97.69 94 ASN A N 1
ATOM 711 C CA . ASN A 1 94 ? 15.844 -18.141 -1.291 1 97.69 94 ASN A CA 1
ATOM 712 C C . ASN A 1 94 ? 14.859 -17.516 -0.313 1 97.69 94 ASN A C 1
ATOM 714 O O . ASN A 1 94 ? 14.414 -16.375 -0.521 1 97.69 94 ASN A O 1
ATOM 718 N N . ARG A 1 95 ? 14.57 -18.219 0.72 1 97.88 95 ARG A N 1
ATOM 719 C CA . ARG A 1 95 ? 13.648 -17.703 1.733 1 97.88 95 ARG A CA 1
ATOM 720 C C . ARG A 1 95 ? 14.211 -16.469 2.412 1 97.88 95 ARG A C 1
ATOM 722 O O . ARG A 1 95 ? 13.492 -15.484 2.635 1 97.88 95 ARG A O 1
ATOM 729 N N . GLY A 1 96 ? 15.438 -16.547 2.789 1 98.44 96 GLY A N 1
ATOM 730 C CA . GLY A 1 96 ? 16.078 -15.391 3.406 1 98.44 96 GLY A CA 1
ATOM 731 C C . GLY A 1 96 ? 16.094 -14.164 2.52 1 98.44 96 GLY A C 1
ATOM 732 O O . GLY A 1 96 ? 15.852 -13.047 2.994 1 98.44 96 GLY A O 1
ATOM 733 N N . SER A 1 97 ? 16.375 -14.359 1.253 1 98.62 97 SER A N 1
ATOM 734 C CA . SER A 1 97 ? 16.375 -13.25 0.309 1 98.62 97 SER A CA 1
ATOM 735 C C . SER A 1 97 ? 14.992 -12.602 0.22 1 98.62 97 SER A C 1
ATOM 737 O O . SER A 1 97 ? 14.875 -11.375 0.189 1 98.62 97 SER A O 1
ATOM 739 N N . PHE A 1 98 ? 13.992 -13.43 0.221 1 98.5 98 PHE A N 1
ATOM 740 C CA . PHE A 1 98 ? 12.625 -12.914 0.155 1 98.5 98 PHE A CA 1
ATOM 741 C C . PHE A 1 98 ? 12.289 -12.117 1.408 1 98.5 98 PHE A C 1
ATOM 743 O O . PHE A 1 98 ? 11.719 -11.023 1.32 1 98.5 98 PHE A O 1
ATOM 750 N N . ILE A 1 99 ? 12.609 -12.617 2.566 1 98.69 99 ILE A N 1
ATOM 751 C CA . ILE A 1 99 ? 12.32 -11.969 3.838 1 98.69 99 ILE A CA 1
ATOM 752 C C . ILE A 1 99 ? 13.023 -10.609 3.896 1 98.69 99 ILE A C 1
ATOM 754 O O . ILE A 1 99 ? 12.422 -9.609 4.297 1 98.69 99 ILE A O 1
ATOM 758 N N . VAL A 1 100 ? 14.219 -10.578 3.453 1 98.81 100 VAL A N 1
ATOM 759 C CA . VAL A 1 100 ? 14.977 -9.328 3.422 1 98.81 100 VAL A CA 1
ATOM 760 C C . VAL A 1 100 ? 14.289 -8.328 2.49 1 98.81 100 VAL A C 1
ATOM 762 O O . VAL A 1 100 ? 14.141 -7.152 2.83 1 98.81 100 VAL A O 1
ATOM 765 N N . GLY A 1 101 ? 13.883 -8.82 1.33 1 98.75 101 GLY A N 1
ATOM 766 C CA . GLY A 1 101 ? 13.148 -7.973 0.402 1 98.75 101 GLY A CA 1
ATOM 767 C C . GLY A 1 101 ? 11.859 -7.426 0.981 1 98.75 101 GLY A C 1
ATOM 768 O O . GLY A 1 101 ? 11.531 -6.254 0.785 1 98.75 101 GLY A O 1
ATOM 769 N N . LEU A 1 102 ? 11.141 -8.266 1.689 1 98.5 102 LEU A N 1
ATOM 770 C CA . LEU A 1 102 ? 9.891 -7.855 2.311 1 98.5 102 LEU A CA 1
ATOM 771 C C . LEU A 1 102 ? 10.133 -6.746 3.33 1 98.5 102 LEU A C 1
ATOM 773 O O . LEU A 1 102 ? 9.352 -5.789 3.404 1 98.5 102 LEU A O 1
ATOM 777 N N . PHE A 1 103 ? 11.18 -6.879 4.094 1 98.69 103 PHE A N 1
ATOM 778 C CA . PHE A 1 103 ? 11.523 -5.824 5.039 1 98.69 103 PHE A CA 1
ATOM 779 C C . PHE A 1 103 ? 11.828 -4.52 4.309 1 98.69 103 PHE A C 1
ATOM 781 O O . PHE A 1 103 ? 11.461 -3.439 4.785 1 98.69 103 PHE A O 1
ATOM 788 N N . GLY A 1 104 ? 12.477 -4.613 3.197 1 98.81 104 GLY A N 1
ATOM 789 C CA . GLY A 1 104 ? 12.703 -3.426 2.389 1 98.81 104 GLY A CA 1
ATOM 790 C C . GLY A 1 104 ? 11.422 -2.74 1.96 1 98.81 104 GLY A C 1
ATOM 791 O O . GLY A 1 104 ? 11.32 -1.513 2.006 1 98.81 104 GLY A O 1
ATOM 792 N N . CYS A 1 105 ? 10.445 -3.527 1.581 1 98.69 105 CYS A N 1
ATOM 793 C CA . CYS A 1 105 ? 9.164 -2.984 1.158 1 98.69 105 CYS A CA 1
ATOM 794 C C . CYS A 1 105 ? 8.406 -2.377 2.338 1 98.69 105 CYS A C 1
ATOM 796 O O . CYS A 1 105 ? 7.73 -1.359 2.189 1 98.69 105 CYS A O 1
ATOM 798 N N . ILE A 1 106 ? 8.508 -3.006 3.486 1 98.38 106 ILE A N 1
ATOM 799 C CA . ILE A 1 106 ? 7.91 -2.451 4.695 1 98.38 106 ILE A CA 1
ATOM 800 C C . ILE A 1 106 ? 8.531 -1.094 5.004 1 98.38 106 ILE A C 1
ATOM 802 O O . ILE A 1 106 ? 7.824 -0.131 5.305 1 98.38 106 ILE A O 1
ATOM 806 N N . GLY A 1 107 ? 9.875 -1.038 4.957 1 98.69 107 GLY A N 1
ATOM 807 C CA . GLY A 1 107 ? 10.547 0.24 5.117 1 98.69 107 GLY A CA 1
ATOM 808 C C . GLY A 1 107 ? 10.062 1.302 4.152 1 98.69 107 GLY A C 1
ATOM 809 O O . GLY A 1 107 ? 9.836 2.449 4.543 1 98.69 107 GLY A O 1
ATOM 810 N N . MET A 1 108 ? 9.914 0.891 2.93 1 98.5 108 MET A N 1
ATOM 811 C CA . MET A 1 108 ? 9.422 1.811 1.905 1 98.5 108 MET A CA 1
ATOM 812 C C . MET A 1 108 ? 8.031 2.318 2.252 1 98.5 108 MET A C 1
ATOM 814 O O . MET A 1 108 ? 7.727 3.496 2.053 1 98.5 108 MET A O 1
ATOM 818 N N . GLY A 1 109 ? 7.148 1.429 2.752 1 98.19 109 GLY A N 1
ATOM 819 C CA . GLY A 1 109 ? 5.832 1.843 3.211 1 98.19 109 GLY A CA 1
ATOM 820 C C . GLY A 1 109 ? 5.887 2.863 4.332 1 98.19 109 GLY A C 1
ATOM 821 O O . GLY A 1 109 ? 5.094 3.809 4.355 1 98.19 109 GLY A O 1
ATOM 822 N N . ILE A 1 110 ? 6.785 2.668 5.219 1 97.88 110 ILE A N 1
ATOM 823 C CA . ILE A 1 110 ? 6.969 3.605 6.32 1 97.88 110 ILE A CA 1
ATOM 824 C C . ILE A 1 110 ? 7.391 4.969 5.773 1 97.88 110 ILE A C 1
ATOM 826 O O . ILE A 1 110 ? 6.828 5.996 6.152 1 97.88 110 ILE A O 1
ATOM 830 N N . VAL A 1 111 ? 8.344 4.961 4.867 1 97.56 111 VAL A N 1
ATOM 831 C CA . VAL A 1 111 ? 8.828 6.199 4.266 1 97.56 111 VAL A CA 1
ATOM 832 C C . VAL A 1 111 ? 7.691 6.902 3.533 1 97.56 111 VAL A C 1
ATOM 834 O O . VAL A 1 111 ? 7.598 8.133 3.555 1 97.56 111 VAL A O 1
ATOM 837 N N . ALA A 1 112 ? 6.797 6.16 2.943 1 97.44 112 ALA A N 1
ATOM 838 C CA . ALA A 1 112 ? 5.703 6.699 2.139 1 97.44 112 ALA A CA 1
ATOM 839 C C . ALA A 1 112 ? 4.684 7.418 3.014 1 97.44 112 ALA A C 1
ATOM 841 O O . ALA A 1 112 ? 4.027 8.367 2.564 1 97.44 112 ALA A O 1
ATOM 842 N N . THR A 1 113 ? 4.602 6.973 4.305 1 96.19 113 THR A N 1
ATOM 843 C CA . THR A 1 113 ? 3.443 7.422 5.066 1 96.19 113 THR A CA 1
ATOM 844 C C . THR A 1 113 ? 3.875 8.258 6.266 1 96.19 113 THR A C 1
ATOM 846 O O . THR A 1 113 ? 3.064 8.984 6.852 1 96.19 113 THR A O 1
ATOM 849 N N . PHE A 1 114 ? 5.113 8.133 6.668 1 94.69 114 PHE A N 1
ATOM 850 C CA . PHE A 1 114 ? 5.699 9.023 7.664 1 94.69 114 PHE A CA 1
ATOM 851 C C . PHE A 1 114 ? 6.559 10.086 7 1 94.69 114 PHE A C 1
ATOM 853 O O . PHE A 1 114 ? 7.676 9.812 6.566 1 94.69 114 PHE A O 1
ATOM 860 N N . GLN A 1 115 ? 6.035 11.305 7.012 1 89.69 115 GLN A N 1
ATOM 861 C CA . GLN A 1 115 ? 6.738 12.383 6.328 1 89.69 115 GLN A CA 1
ATOM 862 C C . GLN A 1 115 ? 8.008 12.781 7.082 1 89.69 115 GLN A C 1
ATOM 864 O O . GLN A 1 115 ? 8.023 12.797 8.312 1 89.69 115 GLN A O 1
ATOM 869 N N . GLU A 1 116 ? 8.938 13.156 6.348 1 86.62 116 GLU A N 1
ATOM 870 C CA . GLU A 1 116 ? 10.297 13.406 6.816 1 86.62 116 GLU A CA 1
ATOM 871 C C . GLU A 1 116 ? 10.32 14.484 7.898 1 86.62 116 GLU A C 1
ATOM 873 O O . GLU A 1 116 ? 11.055 14.375 8.883 1 86.62 116 GLU A O 1
ATOM 878 N N . MET A 1 117 ? 9.469 15.477 7.805 1 84.5 117 MET A N 1
ATOM 879 C CA . MET A 1 117 ? 9.547 16.578 8.75 1 84.5 117 MET A CA 1
ATOM 880 C C . MET A 1 117 ? 8.531 16.406 9.875 1 84.5 117 MET A C 1
ATOM 882 O O . MET A 1 117 ? 8.617 17.078 10.906 1 84.5 117 MET A O 1
ATOM 886 N N . ALA A 1 118 ? 7.598 15.586 9.727 1 84.75 118 ALA A N 1
ATOM 887 C CA . ALA A 1 118 ? 6.555 15.383 10.727 1 84.75 118 ALA A CA 1
ATOM 888 C C . ALA A 1 118 ? 7.023 14.438 11.828 1 84.75 118 ALA A C 1
ATOM 890 O O . ALA A 1 118 ? 6.832 14.719 13.016 1 84.75 118 ALA A O 1
ATOM 891 N N . VAL A 1 119 ? 7.629 13.359 11.438 1 90.06 119 VAL A N 1
ATOM 892 C CA . VAL A 1 119 ? 8.188 12.375 12.359 1 90.06 119 VAL A CA 1
ATOM 893 C C . VAL A 1 119 ? 9.523 11.867 11.82 1 90.06 119 VAL A C 1
ATOM 895 O O . VAL A 1 119 ? 9.633 10.703 11.422 1 90.06 119 VAL A O 1
ATOM 898 N N . PRO A 1 120 ? 10.594 12.609 11.953 1 90.5 120 PRO A N 1
ATOM 899 C CA . PRO A 1 120 ?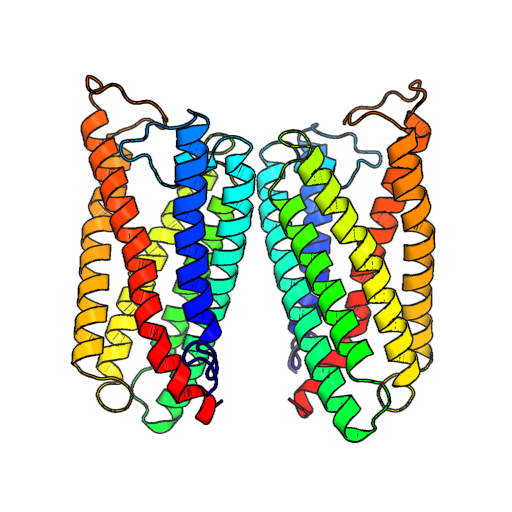 11.844 12.344 11.242 1 90.5 120 PRO A CA 1
ATOM 900 C C . PRO A 1 120 ? 12.484 11.016 11.648 1 90.5 120 PRO A C 1
ATOM 902 O O . PRO A 1 120 ? 13.039 10.312 10.797 1 90.5 120 PRO A O 1
ATOM 905 N N . VAL A 1 121 ? 12.438 10.68 12.898 1 92.31 121 VAL A N 1
ATOM 906 C CA . VAL A 1 121 ? 13.102 9.469 13.375 1 92.31 121 VAL A CA 1
ATOM 907 C C . VAL A 1 121 ? 12.484 8.242 12.719 1 92.31 121 VAL A C 1
ATOM 909 O O . VAL A 1 121 ? 13.203 7.375 12.211 1 92.31 121 VAL A O 1
ATOM 912 N N . VAL A 1 122 ? 11.164 8.141 12.688 1 95.12 122 VAL A N 1
ATOM 913 C CA . VAL A 1 122 ? 10.477 6.996 12.102 1 95.12 122 VAL A CA 1
ATOM 914 C C . VAL A 1 122 ? 10.742 6.949 10.594 1 95.12 122 VAL A C 1
ATOM 916 O O . VAL A 1 122 ? 11.008 5.883 10.039 1 95.12 122 VAL A O 1
ATOM 919 N N . HIS A 1 123 ? 10.75 8.133 9.977 1 95.31 123 HIS A N 1
ATOM 920 C CA . HIS A 1 123 ? 11.047 8.219 8.547 1 95.31 123 HIS A CA 1
ATOM 921 C C . HIS A 1 123 ? 12.453 7.715 8.242 1 95.31 123 HIS A C 1
ATOM 923 O O . HIS A 1 123 ? 12.648 6.898 7.34 1 95.31 123 HIS A O 1
ATOM 929 N N . ASP A 1 124 ? 13.391 8.125 9.031 1 94.19 124 ASP A N 1
ATOM 930 C CA . ASP A 1 124 ? 14.789 7.777 8.797 1 94.19 124 ASP A CA 1
ATOM 931 C C . ASP A 1 124 ? 15.023 6.281 9.008 1 94.19 124 ASP A C 1
ATOM 933 O O . ASP A 1 124 ? 15.805 5.664 8.281 1 94.19 124 ASP A O 1
ATOM 937 N N . VAL A 1 125 ? 14.375 5.746 9.969 1 96.81 125 VAL A N 1
ATOM 938 C CA . VAL A 1 125 ? 14.484 4.309 10.203 1 96.81 125 VAL A CA 1
ATOM 939 C C . VAL A 1 125 ? 13.906 3.545 9.016 1 96.81 125 VAL A C 1
ATOM 941 O O . VAL A 1 125 ? 14.516 2.588 8.531 1 96.81 125 VAL A O 1
ATOM 944 N N . GLY A 1 126 ? 12.766 3.969 8.531 1 98 126 GLY A N 1
ATOM 945 C CA . GLY A 1 126 ? 12.188 3.369 7.34 1 98 126 GLY A CA 1
ATOM 946 C C . GLY A 1 126 ? 13.102 3.451 6.129 1 98 126 GLY A C 1
ATOM 947 O O . GLY A 1 126 ? 13.25 2.473 5.395 1 98 126 GLY A O 1
ATOM 948 N N . ALA A 1 127 ? 13.68 4.598 5.973 1 97.38 127 ALA A N 1
ATOM 949 C CA . ALA A 1 127 ? 14.594 4.801 4.848 1 97.38 127 ALA A CA 1
ATOM 950 C C . ALA A 1 127 ? 15.805 3.877 4.953 1 97.38 127 ALA A C 1
ATOM 952 O O . ALA A 1 127 ? 16.219 3.266 3.965 1 97.38 127 ALA A O 1
ATOM 953 N N . LEU A 1 128 ? 16.328 3.818 6.16 1 97.38 128 LEU A N 1
ATOM 954 C CA . LEU A 1 128 ? 17.469 2.953 6.383 1 97.38 128 LEU A CA 1
ATOM 955 C C . LEU A 1 128 ? 17.125 1.498 6.082 1 97.38 128 LEU A C 1
ATOM 957 O O . LEU A 1 128 ? 17.891 0.802 5.402 1 97.38 128 LEU A O 1
ATOM 961 N N . ILE A 1 129 ? 16.016 1.045 6.52 1 98.62 129 ILE A N 1
ATOM 962 C CA . ILE A 1 129 ? 15.562 -0.324 6.285 1 98.62 129 ILE A CA 1
ATOM 963 C C . ILE A 1 129 ? 15.398 -0.567 4.789 1 98.62 129 ILE A C 1
ATOM 965 O O . ILE A 1 129 ? 15.859 -1.585 4.266 1 98.62 129 ILE A O 1
ATOM 969 N N . THR A 1 130 ? 14.789 0.335 4.102 1 98.56 130 THR A N 1
ATOM 970 C CA . THR A 1 130 ? 14.547 0.201 2.668 1 98.56 130 THR A CA 1
ATOM 971 C C . THR A 1 130 ? 15.867 0.047 1.912 1 98.56 130 THR A C 1
ATOM 973 O O . THR A 1 130 ? 16.031 -0.878 1.113 1 98.56 130 THR A O 1
ATOM 976 N N . PHE A 1 131 ? 16.828 0.924 2.16 1 98.62 131 PHE A N 1
ATOM 977 C CA . PHE A 1 131 ? 18.047 0.962 1.37 1 98.62 131 PHE A CA 1
ATOM 978 C C . PHE A 1 131 ? 18.969 -0.193 1.743 1 98.62 131 PHE A C 1
ATOM 980 O O . PHE A 1 131 ? 19.547 -0.837 0.868 1 98.62 131 PHE A O 1
ATOM 987 N N . ILE A 1 132 ? 19.047 -0.491 3.033 1 98.38 132 ILE A N 1
ATOM 988 C CA . ILE A 1 132 ? 19.938 -1.566 3.465 1 98.38 132 ILE A CA 1
ATOM 989 C C . ILE A 1 132 ? 19.359 -2.912 3.025 1 98.38 132 ILE A C 1
ATOM 991 O O . ILE A 1 132 ? 20.062 -3.721 2.41 1 98.38 132 ILE A O 1
ATOM 995 N N . CYS A 1 133 ? 18.125 -3.162 3.318 1 98.75 133 CYS A N 1
ATOM 996 C CA . CYS A 1 133 ? 17.516 -4.418 2.908 1 98.75 133 CYS A CA 1
ATOM 997 C C . CYS A 1 133 ? 17.453 -4.527 1.389 1 98.75 133 CYS A C 1
ATOM 999 O O . CYS A 1 133 ? 17.578 -5.617 0.833 1 98.75 133 CYS A O 1
ATOM 1001 N N . GLY A 1 134 ? 17.266 -3.369 0.737 1 98.75 134 GLY A N 1
ATOM 1002 C CA . GLY A 1 134 ? 17.25 -3.373 -0.717 1 98.75 134 GLY A CA 1
ATOM 1003 C C . GLY A 1 134 ? 18.578 -3.818 -1.315 1 98.75 134 GLY A C 1
ATOM 1004 O O . GLY A 1 134 ? 18.609 -4.668 -2.207 1 98.75 134 GLY A O 1
ATOM 1005 N N . VAL A 1 135 ? 19.625 -3.236 -0.838 1 98.81 135 VAL A N 1
ATOM 1006 C CA . VAL A 1 135 ? 20.938 -3.564 -1.371 1 98.81 135 VAL A CA 1
ATOM 1007 C C . VAL A 1 135 ? 21.281 -5.016 -1.04 1 98.81 135 VAL A C 1
ATOM 1009 O O . VAL A 1 135 ? 21.875 -5.723 -1.862 1 98.81 135 VAL A O 1
ATOM 1012 N N . VAL A 1 136 ? 20.922 -5.48 0.15 1 98.81 136 VAL A N 1
ATOM 1013 C CA . VAL A 1 136 ? 21.172 -6.867 0.522 1 98.81 136 VAL A CA 1
ATOM 1014 C C . VAL A 1 136 ? 20.359 -7.797 -0.371 1 98.81 136 VAL A C 1
ATOM 1016 O O . VAL A 1 136 ? 20.859 -8.828 -0.83 1 98.81 136 VAL A O 1
ATOM 1019 N N . TYR A 1 137 ? 19.156 -7.441 -0.631 1 98.88 137 TYR A N 1
ATOM 1020 C CA . TYR A 1 137 ? 18.297 -8.266 -1.467 1 98.88 137 TYR A CA 1
ATOM 1021 C C . TYR A 1 137 ? 18.891 -8.453 -2.854 1 98.88 137 TYR A C 1
ATOM 1023 O O . TYR A 1 137 ? 19.016 -9.586 -3.336 1 98.88 137 TYR A O 1
ATOM 1031 N N . ILE A 1 138 ? 19.234 -7.355 -3.504 1 98.81 138 ILE A N 1
ATOM 1032 C CA . ILE A 1 138 ? 19.688 -7.504 -4.883 1 98.81 138 ILE A CA 1
ATOM 1033 C C . ILE A 1 138 ? 21.047 -8.203 -4.902 1 98.81 138 ILE A C 1
ATOM 1035 O O . ILE A 1 138 ? 21.375 -8.906 -5.859 1 98.81 138 ILE A O 1
ATOM 1039 N N . SER A 1 139 ? 21.828 -8.039 -3.852 1 98.81 139 SER A N 1
ATOM 1040 C CA . SER A 1 139 ? 23.078 -8.789 -3.758 1 98.81 139 SER A CA 1
ATOM 1041 C C . SER A 1 139 ? 22.812 -10.289 -3.674 1 98.81 139 SER A C 1
ATOM 1043 O O . SER A 1 139 ? 23.422 -11.07 -4.395 1 98.81 139 SER A O 1
ATOM 1045 N N . LEU A 1 140 ? 21.891 -10.68 -2.801 1 98.75 140 LEU A N 1
ATOM 1046 C CA . LEU A 1 140 ? 21.531 -12.086 -2.67 1 98.75 140 LEU A CA 1
ATOM 1047 C C . LEU A 1 140 ? 20.969 -12.625 -3.979 1 98.75 140 LEU A C 1
ATOM 1049 O O . LEU A 1 140 ? 21.312 -13.727 -4.402 1 98.75 140 LEU A O 1
ATOM 1053 N N . GLN A 1 141 ? 20.203 -11.812 -4.582 1 98.62 141 GLN A N 1
ATOM 1054 C CA . GLN A 1 141 ? 19.609 -12.242 -5.844 1 98.62 141 GLN A CA 1
ATOM 1055 C C . GLN A 1 141 ? 20.656 -12.383 -6.934 1 98.62 141 GLN A C 1
ATOM 1057 O O . GLN A 1 141 ? 20.547 -13.234 -7.816 1 98.62 141 GLN A O 1
ATOM 1062 N N . SER A 1 142 ? 21.672 -11.523 -6.902 1 98.62 142 SER A N 1
ATOM 1063 C CA . SER A 1 142 ? 22.766 -11.656 -7.848 1 98.62 142 SER A CA 1
ATOM 1064 C C . SER A 1 142 ? 23.516 -12.977 -7.648 1 98.62 142 SER A C 1
ATOM 1066 O O . SER A 1 142 ? 23.828 -13.664 -8.617 1 98.62 142 SER A O 1
ATOM 1068 N N . VAL A 1 143 ? 23.75 -13.352 -6.395 1 98.38 143 VAL A N 1
ATOM 1069 C CA . VAL A 1 143 ? 24.391 -14.617 -6.086 1 98.38 143 VAL A CA 1
ATOM 1070 C C . VAL A 1 143 ? 23.531 -15.773 -6.582 1 98.38 143 VAL A C 1
ATOM 1072 O O . VAL A 1 143 ? 24.031 -16.719 -7.211 1 98.38 143 VAL A O 1
ATOM 1075 N N . ILE A 1 144 ? 22.281 -15.68 -6.363 1 98 144 ILE A N 1
ATOM 1076 C CA . ILE A 1 144 ? 21.344 -16.719 -6.773 1 98 144 ILE A CA 1
ATOM 1077 C C . ILE A 1 144 ? 21.344 -16.828 -8.297 1 98 144 ILE A C 1
ATOM 1079 O O . ILE A 1 144 ? 21.234 -17.938 -8.836 1 98 144 ILE A O 1
ATOM 1083 N N . SER A 1 145 ? 21.453 -15.695 -8.953 1 97.25 145 SER A N 1
ATOM 1084 C CA . SER A 1 145 ? 21.5 -15.711 -10.414 1 97.25 145 SER A CA 1
ATOM 1085 C C . SER A 1 145 ? 22.703 -16.5 -10.914 1 97.25 145 SER A C 1
ATOM 1087 O O . SER A 1 145 ? 22.609 -17.266 -11.867 1 97.25 145 SER A O 1
ATOM 1089 N N . TYR A 1 146 ? 23.844 -16.359 -10.281 1 97.88 146 TYR A N 1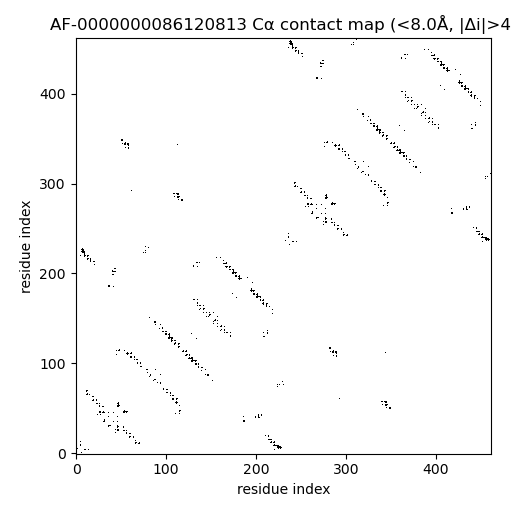
ATOM 1090 C CA . TYR A 1 146 ? 25.031 -17.125 -10.672 1 97.88 146 TYR A CA 1
ATOM 1091 C C . TYR A 1 146 ? 24.812 -18.625 -10.414 1 97.88 146 TYR A C 1
ATOM 1093 O O . TYR A 1 146 ? 25.25 -19.453 -11.211 1 97.88 146 TYR A O 1
ATOM 1101 N N . LYS A 1 147 ? 24.172 -18.906 -9.312 1 97 147 LYS A N 1
ATOM 1102 C CA . LYS A 1 147 ? 23.938 -20.312 -8.969 1 97 147 LYS A CA 1
ATOM 1103 C C . LYS A 1 147 ? 22.984 -20.969 -9.969 1 97 147 LYS A C 1
ATOM 1105 O O . LYS A 1 147 ? 23.078 -22.172 -10.211 1 97 147 LYS A O 1
ATOM 1110 N N . SER A 1 148 ? 22.172 -20.234 -10.523 1 94.81 148 SER A N 1
ATOM 1111 C CA . SER A 1 148 ? 21.172 -20.797 -11.445 1 94.81 148 SER A CA 1
ATOM 1112 C C .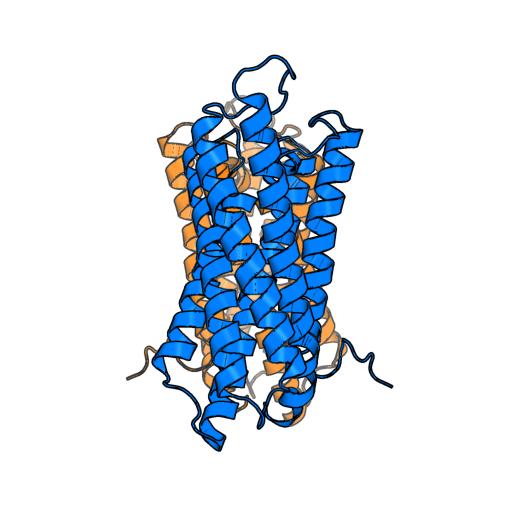 SER A 1 148 ? 21.703 -20.812 -12.875 1 94.81 148 SER A C 1
ATOM 1114 O O . SER A 1 148 ? 21.016 -21.266 -13.789 1 94.81 148 SER A O 1
ATOM 1116 N N . CYS A 1 149 ? 22.812 -20.234 -13.07 1 94.31 149 CYS A N 1
ATOM 1117 C CA . CYS A 1 149 ? 23.453 -20.219 -14.391 1 94.31 149 CYS A CA 1
ATOM 1118 C C . CYS A 1 149 ? 24.125 -21.547 -14.688 1 94.31 149 CYS A C 1
ATOM 1120 O O . CYS A 1 149 ? 24.828 -22.109 -13.836 1 94.31 149 CYS A O 1
ATOM 1122 N N . PRO A 1 150 ? 23.984 -21.969 -15.836 1 93.56 150 PRO A N 1
ATOM 1123 C CA . PRO A 1 150 ? 23.328 -21.484 -17.062 1 93.56 150 PRO A CA 1
ATOM 1124 C C . PRO A 1 150 ? 21.906 -22.016 -17.219 1 93.56 150 PRO A C 1
ATOM 1126 O O . PRO A 1 150 ? 21.234 -21.703 -18.203 1 93.56 150 PRO A O 1
ATOM 1129 N N . SER A 1 151 ? 21.422 -22.781 -16.297 1 90.94 151 SER A N 1
ATOM 1130 C CA . SER A 1 151 ? 20.156 -23.469 -16.469 1 90.94 151 SER A CA 1
ATOM 1131 C C . SER A 1 151 ? 19 -22.484 -16.609 1 90.94 151 SER A C 1
ATOM 1133 O O . SER A 1 151 ? 18.094 -22.688 -17.422 1 90.94 151 SER A O 1
ATOM 1135 N N . TRP A 1 152 ? 19.109 -21.422 -15.828 1 91.5 152 TRP A N 1
ATOM 1136 C CA . TRP A 1 152 ? 17.953 -20.531 -15.805 1 91.5 152 TRP A CA 1
ATOM 1137 C C . TRP A 1 152 ? 18.359 -19.078 -16.062 1 91.5 152 TRP A C 1
ATOM 1139 O O . TRP A 1 152 ? 17.531 -18.172 -16.062 1 91.5 152 TRP A O 1
ATOM 1149 N N . ASN A 1 153 ? 19.688 -18.891 -16.125 1 93.44 153 ASN A N 1
ATOM 1150 C CA . ASN A 1 153 ? 20.203 -17.547 -16.359 1 93.44 153 ASN A CA 1
ATOM 1151 C C . ASN A 1 153 ? 21.422 -17.562 -17.281 1 93.44 153 ASN A C 1
ATOM 1153 O O . ASN A 1 153 ? 22.094 -18.578 -17.406 1 93.44 153 ASN A O 1
ATOM 1157 N N . THR A 1 154 ? 21.641 -16.469 -17.906 1 95.44 154 THR A N 1
ATOM 1158 C CA . THR A 1 154 ? 22.844 -16.328 -18.719 1 95.44 154 THR A CA 1
ATOM 1159 C C . THR A 1 154 ? 23.969 -15.648 -17.922 1 95.44 154 THR A C 1
ATOM 1161 O O . THR A 1 154 ? 23.688 -14.883 -17 1 95.44 154 THR A O 1
ATOM 1164 N N . LYS A 1 155 ? 25.156 -15.914 -18.359 1 97.38 155 LYS A N 1
ATOM 1165 C CA . LYS A 1 155 ? 26.312 -15.281 -17.719 1 97.38 155 LYS A CA 1
ATOM 1166 C C . LYS A 1 155 ? 26.219 -13.758 -17.828 1 97.38 155 LYS A C 1
ATOM 1168 O O . LYS A 1 155 ? 26.562 -13.039 -16.891 1 97.38 155 LYS A O 1
ATOM 1173 N N . THR A 1 156 ? 25.797 -13.289 -18.953 1 97.44 156 THR A N 1
ATOM 1174 C CA . THR A 1 156 ? 25.688 -11.859 -19.188 1 97.44 156 THR A CA 1
ATOM 1175 C C . THR A 1 156 ? 24.719 -11.227 -18.172 1 97.44 156 THR A C 1
ATOM 1177 O O . THR A 1 156 ? 25.047 -10.203 -17.562 1 97.44 156 THR A O 1
ATOM 1180 N N . THR A 1 157 ? 23.578 -11.82 -17.984 1 97.19 157 THR A N 1
ATOM 1181 C CA . THR A 1 157 ? 22.594 -11.312 -17.031 1 97.19 157 THR A CA 1
ATOM 1182 C C . THR A 1 157 ? 23.156 -11.336 -15.617 1 97.19 157 THR A C 1
ATOM 1184 O O . THR A 1 157 ? 22.953 -10.391 -14.844 1 97.19 157 THR A O 1
ATOM 1187 N N . CYS A 1 158 ? 23.875 -12.367 -15.273 1 98.12 158 CYS A N 1
ATOM 1188 C CA . CYS A 1 158 ? 24.5 -12.469 -13.961 1 98.12 158 CYS A CA 1
ATOM 1189 C C . CYS A 1 158 ? 25.484 -11.328 -13.727 1 98.12 158 CYS A C 1
ATOM 1191 O O . CYS A 1 158 ? 25.484 -10.711 -12.664 1 98.12 158 CYS A O 1
ATOM 1193 N N . HIS A 1 159 ? 26.281 -11.062 -14.75 1 98.56 159 HIS A N 1
ATOM 1194 C CA . HIS A 1 159 ? 27.266 -9.992 -14.641 1 98.56 159 HIS A CA 1
ATOM 1195 C C . HIS A 1 159 ? 26.578 -8.633 -14.484 1 98.56 159 HIS A C 1
ATOM 1197 O O . HIS A 1 159 ? 27.031 -7.797 -13.695 1 98.56 159 HIS A O 1
ATOM 1203 N N . ILE A 1 160 ? 25.547 -8.414 -15.234 1 98.5 160 ILE A N 1
ATOM 1204 C CA . ILE A 1 160 ? 24.812 -7.148 -15.172 1 98.5 160 ILE A CA 1
ATOM 1205 C C . ILE A 1 160 ? 24.219 -6.969 -13.781 1 98.5 160 ILE A C 1
ATOM 1207 O O . ILE A 1 160 ? 24.375 -5.914 -13.156 1 98.5 160 ILE A O 1
ATOM 1211 N N . ARG A 1 161 ? 23.578 -7.988 -13.258 1 98.62 161 ARG A N 1
ATOM 1212 C CA . ARG A 1 161 ? 22.969 -7.949 -11.93 1 98.62 161 ARG A CA 1
ATOM 1213 C C . ARG A 1 161 ? 24.016 -7.707 -10.852 1 98.62 161 ARG A C 1
ATOM 1215 O O . ARG A 1 161 ? 23.812 -6.887 -9.953 1 98.62 161 ARG A O 1
ATOM 1222 N N . MET A 1 162 ? 25.094 -8.406 -11.023 1 98.75 162 MET A N 1
ATOM 1223 C CA . MET A 1 162 ? 26.156 -8.242 -10.039 1 98.75 162 MET A CA 1
ATOM 1224 C C . MET A 1 162 ? 26.75 -6.84 -10.094 1 98.75 162 MET A C 1
ATOM 1226 O O . MET A 1 162 ? 27.047 -6.242 -9.062 1 98.75 162 MET A O 1
ATOM 1230 N N . ALA A 1 163 ? 26.953 -6.309 -11.258 1 98.75 163 ALA A N 1
ATOM 1231 C CA . ALA A 1 163 ? 27.484 -4.957 -11.414 1 98.75 163 ALA A CA 1
ATOM 1232 C C . ALA A 1 163 ? 26.562 -3.93 -10.766 1 98.75 163 ALA A C 1
ATOM 1234 O O . ALA A 1 163 ? 27.031 -3.041 -10.047 1 98.75 163 ALA A O 1
ATOM 1235 N N . ILE A 1 164 ? 25.281 -4.043 -10.992 1 98.81 164 ILE A N 1
ATOM 1236 C CA . ILE A 1 164 ? 24.312 -3.139 -10.391 1 98.81 164 ILE A CA 1
ATOM 1237 C C . ILE A 1 164 ? 24.359 -3.26 -8.867 1 98.81 164 ILE A C 1
ATOM 1239 O O . ILE A 1 164 ? 24.344 -2.252 -8.156 1 98.81 164 ILE A O 1
ATOM 1243 N N . SER A 1 165 ? 24.422 -4.484 -8.391 1 98.75 165 SER A N 1
ATOM 1244 C CA . SER A 1 165 ? 24.453 -4.742 -6.957 1 98.75 165 SER A CA 1
ATOM 1245 C C . SER A 1 165 ? 25.703 -4.125 -6.312 1 98.75 165 SER A C 1
ATOM 1247 O O . SER A 1 165 ? 25.594 -3.436 -5.293 1 98.75 165 SER A O 1
ATOM 1249 N N . VAL A 1 166 ? 26.828 -4.344 -6.895 1 98.69 166 VAL A N 1
ATOM 1250 C CA . VAL A 1 166 ? 28.078 -3.83 -6.359 1 98.69 166 VAL A CA 1
ATOM 1251 C C . VAL A 1 166 ? 28.062 -2.303 -6.363 1 98.69 166 VAL A C 1
ATOM 1253 O O . VAL A 1 166 ? 28.453 -1.669 -5.375 1 98.69 166 VAL A O 1
ATOM 1256 N N . LEU A 1 167 ? 27.594 -1.721 -7.434 1 98.75 167 LEU A N 1
ATOM 1257 C CA . LEU A 1 167 ? 27.469 -0.27 -7.508 1 98.75 167 LEU A CA 1
ATOM 1258 C C . LEU A 1 167 ? 26.562 0.254 -6.406 1 98.75 167 LEU A C 1
ATOM 1260 O O . LEU A 1 167 ? 26.844 1.272 -5.777 1 98.75 167 LEU A O 1
ATOM 1264 N N . SER A 1 168 ? 25.453 -0.395 -6.16 1 98.81 168 SER A N 1
ATOM 1265 C CA . SER A 1 168 ? 24.5 0.023 -5.141 1 98.81 168 SER A CA 1
ATOM 1266 C C . SER A 1 168 ? 25.078 -0.108 -3.742 1 98.81 168 SER A C 1
ATOM 1268 O O . SER A 1 168 ? 24.859 0.747 -2.883 1 98.81 168 SER A O 1
ATOM 1270 N N . VAL A 1 169 ? 25.859 -1.185 -3.512 1 98.44 169 VAL A N 1
ATOM 1271 C CA . VAL A 1 169 ? 26.516 -1.365 -2.219 1 98.44 169 VAL A CA 1
ATOM 1272 C C . VAL A 1 169 ? 27.531 -0.251 -1.994 1 98.44 169 VAL A C 1
ATOM 1274 O O . VAL A 1 169 ? 27.578 0.344 -0.916 1 98.44 169 VAL A O 1
ATOM 1277 N N . ILE A 1 170 ? 28.281 0.089 -3.004 1 98.62 170 ILE A N 1
ATOM 1278 C CA . ILE A 1 170 ? 29.312 1.118 -2.912 1 98.62 170 ILE A CA 1
ATOM 1279 C C . ILE A 1 170 ? 28.656 2.479 -2.674 1 98.62 170 ILE A C 1
ATOM 1281 O O . ILE A 1 170 ? 29.156 3.281 -1.881 1 98.62 170 ILE A O 1
ATOM 1285 N N . ALA A 1 171 ? 27.531 2.707 -3.309 1 98.75 171 ALA A N 1
ATOM 1286 C CA . ALA A 1 171 ? 26.844 3.99 -3.184 1 98.75 171 ALA A CA 1
ATOM 1287 C C . ALA A 1 171 ? 26.125 4.098 -1.847 1 98.75 171 ALA A C 1
ATOM 1289 O O . ALA A 1 171 ? 25.969 5.195 -1.306 1 98.75 171 ALA A O 1
ATOM 1290 N N . ALA A 1 172 ? 25.672 2.959 -1.293 1 98.5 172 ALA A N 1
ATOM 1291 C CA . ALA A 1 172 ? 24.906 2.971 -0.055 1 98.5 172 ALA A CA 1
ATOM 1292 C C . ALA A 1 172 ? 25.75 3.434 1.122 1 98.5 172 ALA A C 1
ATOM 1294 O O . ALA A 1 172 ? 25.25 4.086 2.043 1 98.5 172 ALA A O 1
ATOM 1295 N N . ILE A 1 173 ? 27.016 3.168 1.116 1 97.81 173 ILE A N 1
ATOM 1296 C CA . ILE A 1 173 ? 27.906 3.494 2.227 1 97.81 173 ILE A CA 1
ATOM 1297 C C . ILE A 1 173 ? 28.031 5.012 2.354 1 97.81 173 ILE A C 1
ATOM 1299 O O . ILE A 1 173 ? 27.672 5.586 3.383 1 97.81 173 ILE A O 1
ATOM 1303 N N . PRO A 1 174 ? 28.484 5.703 1.299 1 97.69 174 PRO A N 1
ATOM 1304 C CA . PRO A 1 174 ? 28.531 7.156 1.449 1 97.69 174 PRO A CA 1
ATOM 1305 C C . PRO A 1 174 ? 27.141 7.777 1.614 1 97.69 174 PRO A C 1
ATOM 1307 O O . PRO A 1 174 ? 27 8.828 2.246 1 97.69 174 PRO A O 1
ATOM 1310 N N . MET A 1 175 ? 26.094 7.191 1.093 1 97.88 175 MET A N 1
ATOM 1311 C CA . MET A 1 175 ? 24.734 7.691 1.307 1 97.88 175 MET A CA 1
ATOM 1312 C C . MET A 1 175 ? 24.438 7.832 2.795 1 97.88 175 MET A C 1
ATOM 1314 O O . MET A 1 175 ? 24 8.891 3.246 1 97.88 175 MET A O 1
ATOM 1318 N N . VAL A 1 176 ? 24.828 6.773 3.557 1 96.75 176 VAL A N 1
ATOM 1319 C CA . VAL A 1 176 ? 24.516 6.75 4.98 1 96.75 176 VAL A CA 1
ATOM 1320 C C . VAL A 1 176 ? 25.531 7.594 5.75 1 96.75 176 VAL A C 1
ATOM 1322 O O . VAL A 1 176 ? 25.156 8.43 6.578 1 96.75 176 VAL A O 1
ATOM 1325 N N . VAL A 1 177 ? 26.812 7.465 5.473 1 96.94 177 VAL A N 1
ATOM 1326 C CA . VAL A 1 177 ? 27.875 8.141 6.211 1 96.94 177 VAL A CA 1
ATOM 1327 C C . VAL A 1 177 ? 27.766 9.648 6 1 96.94 177 VAL A C 1
ATOM 1329 O O . VAL A 1 177 ? 27.828 10.422 6.957 1 96.94 177 VAL A O 1
ATOM 1332 N N . CYS A 1 178 ? 27.547 10.109 4.754 1 96.38 178 CYS A N 1
ATOM 1333 C CA . CYS A 1 178 ? 27.5 11.539 4.457 1 96.38 178 CYS A CA 1
ATOM 1334 C C . CYS A 1 178 ? 26.219 12.164 5.008 1 96.38 178 CYS A C 1
ATOM 1336 O O . CYS A 1 178 ? 26.219 13.328 5.406 1 96.38 178 CYS A O 1
ATOM 1338 N N . SER A 1 179 ? 25.156 11.375 5.012 1 95 179 SER A N 1
ATOM 1339 C CA . SER A 1 179 ? 23.953 11.883 5.652 1 95 179 SER A CA 1
ATOM 1340 C C . SER A 1 179 ? 24.188 12.164 7.133 1 95 179 SER A C 1
ATOM 1342 O O . SER A 1 179 ? 23.734 13.188 7.66 1 95 179 SER A O 1
ATOM 1344 N N . ALA A 1 180 ? 24.922 11.273 7.801 1 93.31 180 ALA A N 1
ATOM 1345 C CA . ALA A 1 180 ? 25.234 11.445 9.219 1 93.31 180 ALA A CA 1
ATOM 1346 C C . ALA A 1 180 ? 26.172 12.633 9.438 1 93.31 180 ALA A C 1
ATOM 1348 O O . ALA A 1 180 ? 26.016 13.383 10.398 1 93.31 180 ALA A O 1
ATOM 1349 N N . LEU A 1 181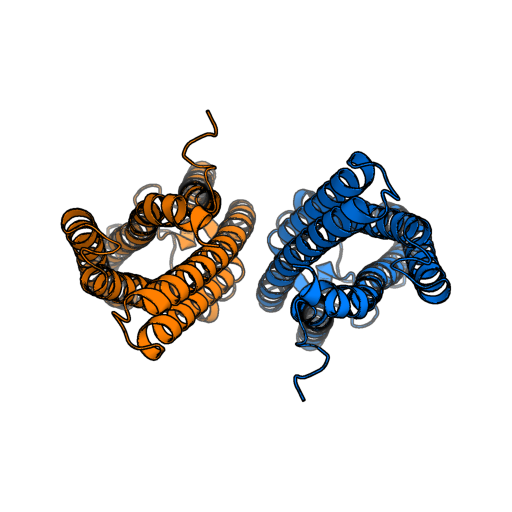 ? 27.047 12.891 8.547 1 94.25 181 LEU A N 1
ATOM 1350 C CA . LEU A 1 181 ? 28.031 13.961 8.656 1 94.25 181 LEU A CA 1
ATOM 1351 C C . LEU A 1 181 ? 27.391 15.312 8.359 1 94.25 181 LEU A C 1
ATOM 1353 O O . LEU A 1 181 ? 27.844 16.344 8.883 1 94.25 181 LEU A O 1
ATOM 1357 N N . ALA A 1 182 ? 26.391 15.297 7.484 1 91.88 182 ALA A N 1
ATOM 1358 C CA . ALA A 1 182 ? 25.672 16.547 7.227 1 91.88 182 ALA A CA 1
ATOM 1359 C C . ALA A 1 182 ? 25.047 17.094 8.508 1 91.88 182 ALA A C 1
ATOM 1361 O O . ALA A 1 182 ? 25.047 18.297 8.734 1 91.88 182 ALA A O 1
ATOM 1362 N N . GLY A 1 183 ? 24.438 16.234 9.375 1 80.12 183 GLY A N 1
ATOM 1363 C CA . GLY A 1 183 ? 24.078 16.562 10.742 1 80.12 183 GLY A CA 1
ATOM 1364 C C . GLY A 1 183 ? 22.719 17.219 10.867 1 80.12 183 GLY A C 1
ATOM 1365 O O . GLY A 1 183 ? 22.25 17.484 11.977 1 80.12 183 GLY A O 1
ATOM 1366 N N . LYS A 1 184 ? 22.312 17.797 9.766 1 76.81 184 LYS A N 1
ATOM 1367 C CA . LYS A 1 184 ? 21 18.438 9.867 1 76.81 184 LYS A CA 1
ATOM 1368 C C . LYS A 1 184 ? 20.062 17.969 8.758 1 76.81 184 LYS A C 1
ATOM 1370 O O . LYS A 1 184 ? 20.531 17.609 7.668 1 76.81 184 LYS A O 1
ATOM 1375 N N . THR A 1 185 ? 18.797 17.938 9.188 1 77.31 185 THR A N 1
ATOM 1376 C CA . THR A 1 185 ? 17.766 17.609 8.203 1 77.31 185 THR A CA 1
ATOM 1377 C C . THR A 1 185 ? 17.031 18.875 7.738 1 77.31 185 THR A C 1
ATOM 1379 O O . THR A 1 185 ? 16.047 19.281 8.344 1 77.31 185 THR A O 1
ATOM 1382 N N . ILE A 1 186 ? 17.672 19.5 6.777 1 83.56 186 ILE A N 1
ATOM 1383 C CA . ILE A 1 186 ? 17.047 20.688 6.199 1 83.56 186 ILE A CA 1
ATOM 1384 C C . ILE A 1 186 ? 16.891 20.516 4.691 1 83.56 186 ILE A C 1
ATOM 1386 O O . ILE A 1 186 ? 17.641 19.766 4.066 1 83.56 186 ILE A O 1
ATOM 1390 N N . ILE A 1 187 ? 15.969 21.188 4.207 1 86.81 187 ILE A N 1
ATOM 1391 C CA . ILE A 1 187 ? 15.648 21.047 2.789 1 86.81 187 ILE A CA 1
ATOM 1392 C C . ILE A 1 187 ? 16.5 22.031 1.973 1 86.81 187 ILE A C 1
ATOM 1394 O O . ILE A 1 187 ? 17.047 21.656 0.931 1 86.81 187 ILE A O 1
ATOM 1398 N N . PHE A 1 188 ? 16.672 23.234 2.445 1 90.06 188 PHE A N 1
ATOM 1399 C CA . PHE A 1 188 ? 17.406 24.25 1.696 1 90.06 188 PHE A CA 1
ATOM 1400 C C . PHE A 1 188 ? 18.797 24.469 2.293 1 90.06 188 PHE A C 1
ATOM 1402 O O . PHE A 1 188 ? 18.922 25.016 3.395 1 90.06 188 PHE A O 1
ATOM 1409 N N . TRP A 1 189 ? 19.766 24.031 1.537 1 90.38 189 TRP A N 1
ATOM 1410 C CA . TRP A 1 189 ? 21.172 24.188 1.917 1 90.38 189 TRP A CA 1
ATOM 1411 C C . TRP A 1 189 ? 21.797 25.391 1.214 1 90.38 189 TRP A C 1
ATOM 1413 O O . TRP A 1 189 ? 21.516 25.641 0.037 1 90.38 189 TRP A O 1
ATOM 1423 N N . ASN A 1 190 ? 22.578 26.109 1.983 1 90.12 190 ASN A N 1
ATOM 1424 C CA . ASN A 1 190 ? 23.484 27.078 1.379 1 90.12 190 ASN A CA 1
ATOM 1425 C C . ASN A 1 190 ? 24.844 26.469 1.06 1 90.12 190 ASN A C 1
ATOM 1427 O O . ASN A 1 190 ? 25.375 25.688 1.847 1 90.12 190 ASN A O 1
ATOM 1431 N N . SER A 1 191 ? 25.312 26.812 -0.063 1 90.5 191 SER A N 1
ATOM 1432 C CA . SER A 1 191 ? 26.578 26.25 -0.496 1 90.5 191 SER A CA 1
ATOM 1433 C C . SER A 1 191 ? 27.688 26.531 0.514 1 90.5 191 SER A C 1
ATOM 1435 O O . SER A 1 191 ? 28.688 25.812 0.565 1 90.5 191 SER A O 1
ATOM 1437 N N . SER A 1 192 ? 27.469 27.484 1.405 1 92.44 192 SER A N 1
ATOM 1438 C CA . SER A 1 192 ? 28.469 27.859 2.396 1 92.44 192 SER A CA 1
ATOM 1439 C C . SER A 1 192 ? 28.328 27.031 3.67 1 92.44 192 SER A C 1
ATOM 1441 O O . SER A 1 192 ? 29.219 27.031 4.52 1 92.44 192 SER A O 1
ATOM 1443 N N . ASP A 1 193 ? 27.312 26.266 3.746 1 92.62 193 ASP A N 1
ATOM 1444 C CA . ASP A 1 193 ? 27.094 25.438 4.934 1 92.62 193 ASP A CA 1
ATOM 1445 C C . ASP A 1 193 ? 28.109 24.297 5.004 1 92.62 193 ASP A C 1
ATOM 1447 O O . ASP A 1 193 ? 28.438 23.688 3.986 1 92.62 193 ASP A O 1
ATOM 1451 N N . LYS A 1 194 ? 28.672 24.141 6.141 1 90.12 194 LYS A N 1
ATOM 1452 C CA . LYS A 1 194 ? 29.688 23.109 6.352 1 90.12 194 LYS A CA 1
ATOM 1453 C C . LYS A 1 194 ? 29.156 21.734 5.934 1 90.12 194 LYS A C 1
ATOM 1455 O O . LYS A 1 194 ? 29.891 20.906 5.391 1 90.12 194 LYS A O 1
ATOM 1460 N N . GLY A 1 195 ? 27.922 21.406 6.039 1 93.56 195 GLY A N 1
ATOM 1461 C CA . GLY A 1 195 ? 27.344 20.109 5.742 1 93.56 195 GLY A CA 1
ATOM 1462 C C . GLY A 1 195 ? 26.891 19.969 4.301 1 93.56 195 GLY A C 1
ATOM 1463 O O . GLY A 1 195 ? 26.5 18.891 3.865 1 93.56 195 GLY A O 1
ATOM 1464 N N . TYR A 1 196 ? 27.047 21.016 3.547 1 93.44 196 TYR A N 1
ATOM 1465 C CA . TYR A 1 196 ? 26.484 21.062 2.201 1 93.44 196 TYR A CA 1
ATOM 1466 C C . TYR A 1 196 ? 27.125 20.016 1.299 1 93.44 196 TYR A C 1
ATOM 1468 O O . TYR A 1 196 ? 26.422 19.266 0.628 1 93.44 196 TYR A O 1
ATOM 1476 N N . PRO A 1 197 ? 28.453 19.906 1.294 1 94.81 197 PRO A N 1
ATOM 1477 C CA . PRO A 1 197 ? 29.031 18.875 0.426 1 94.81 197 PRO A CA 1
ATOM 1478 C C . PRO A 1 197 ? 28.609 17.453 0.812 1 94.81 197 PRO A C 1
ATOM 1480 O O . PRO A 1 197 ? 28.438 16.609 -0.058 1 94.81 197 PRO A O 1
ATOM 1483 N N . TYR A 1 198 ? 28.438 17.188 2.068 1 96.25 198 TYR A N 1
ATOM 1484 C CA . TYR A 1 198 ? 28 15.875 2.539 1 96.25 198 TYR A CA 1
ATOM 1485 C C . TYR A 1 198 ? 26.562 15.609 2.107 1 96.25 198 TYR A C 1
ATOM 1487 O O . TYR A 1 198 ? 26.219 14.492 1.706 1 96.25 198 TYR A O 1
ATOM 1495 N N . HIS A 1 199 ? 25.781 16.641 2.197 1 95.06 199 HIS A N 1
ATOM 1496 C CA . HIS A 1 199 ? 24.391 16.516 1.753 1 95.06 199 HIS A CA 1
ATOM 1497 C C . HIS A 1 199 ? 24.312 16.156 0.275 1 95.06 199 HIS A C 1
ATOM 1499 O O . HIS A 1 199 ? 23.578 15.234 -0.105 1 95.06 199 HIS A O 1
ATOM 1505 N N . ILE A 1 200 ? 25.094 16.828 -0.525 1 95.62 200 ILE A N 1
ATOM 1506 C CA . ILE A 1 200 ? 25.078 16.594 -1.967 1 95.62 200 ILE A CA 1
ATOM 1507 C C . ILE A 1 200 ? 25.547 15.18 -2.273 1 95.62 200 ILE A C 1
ATOM 1509 O O . ILE A 1 200 ? 24.922 14.469 -3.053 1 95.62 200 ILE A O 1
ATOM 1513 N N . ALA A 1 201 ? 26.594 14.82 -1.647 1 96.88 201 ALA A N 1
ATOM 1514 C CA . ALA A 1 201 ? 27.141 13.477 -1.859 1 96.88 201 ALA A CA 1
ATOM 1515 C C . ALA A 1 201 ? 26.141 12.406 -1.454 1 96.88 201 ALA A C 1
ATOM 1517 O O . ALA A 1 201 ? 25.922 11.438 -2.184 1 96.88 201 ALA A O 1
ATOM 1518 N N . SER A 1 202 ? 25.531 12.609 -0.348 1 97.38 202 SER A N 1
ATOM 1519 C CA . SER A 1 202 ? 24.547 11.656 0.148 1 97.38 202 SER A CA 1
ATOM 1520 C C . SER A 1 202 ? 23.344 11.578 -0.789 1 97.38 202 SER A C 1
ATOM 1522 O O . SER A 1 202 ? 22.891 10.477 -1.138 1 97.38 202 SER A O 1
ATOM 1524 N N . ALA A 1 203 ? 22.906 12.703 -1.202 1 96.88 203 ALA A N 1
ATOM 1525 C CA . ALA A 1 203 ? 21.719 12.75 -2.072 1 96.88 203 ALA A CA 1
ATOM 1526 C C . ALA A 1 203 ? 22.016 12.086 -3.414 1 96.88 203 ALA A C 1
ATOM 1528 O O . ALA A 1 203 ? 21.188 11.305 -3.91 1 96.88 203 ALA A O 1
ATOM 1529 N N . VAL A 1 204 ? 23.125 12.367 -3.965 1 97.5 204 VAL A N 1
ATOM 1530 C CA . VAL A 1 204 ? 23.5 11.758 -5.238 1 97.5 204 VAL A CA 1
ATOM 1531 C C . VAL A 1 204 ? 23.562 10.242 -5.094 1 97.5 204 VAL A C 1
ATOM 1533 O O . VAL A 1 204 ? 23.031 9.508 -5.93 1 97.5 204 VAL A O 1
ATOM 1536 N N . CYS A 1 205 ? 24.172 9.781 -4.062 1 98.25 205 CYS A N 1
ATOM 1537 C CA . CYS A 1 205 ? 24.266 8.344 -3.809 1 98.25 205 CYS A CA 1
ATOM 1538 C C . CYS A 1 205 ? 22.891 7.727 -3.592 1 98.25 205 CYS A C 1
ATOM 1540 O O . CYS A 1 205 ? 22.641 6.605 -4.023 1 98.25 205 CYS A O 1
ATOM 1542 N N . GLU A 1 206 ? 22.094 8.438 -2.936 1 98.06 206 GLU A N 1
ATOM 1543 C CA . GLU A 1 206 ? 20.719 7.98 -2.729 1 98.06 206 GLU A CA 1
ATOM 1544 C C . GLU A 1 206 ? 20.016 7.73 -4.059 1 98.06 206 GLU A C 1
ATOM 1546 O O . GLU A 1 206 ? 19.391 6.691 -4.25 1 98.06 206 GLU A O 1
ATOM 1551 N N . TRP A 1 207 ? 20.125 8.625 -4.953 1 97.81 207 TRP A N 1
ATOM 1552 C CA . TRP A 1 207 ? 19.5 8.5 -6.27 1 97.81 207 TRP A CA 1
ATOM 1553 C C . TRP A 1 207 ? 20.125 7.34 -7.051 1 97.81 207 TRP A C 1
ATOM 1555 O O . TRP A 1 207 ? 19.406 6.605 -7.742 1 97.81 207 TRP A O 1
ATOM 1565 N N . ILE A 1 208 ? 21.375 7.18 -6.926 1 98 208 ILE A N 1
ATOM 1566 C CA . ILE A 1 208 ? 22.062 6.09 -7.605 1 98 208 ILE A CA 1
ATOM 1567 C C . ILE A 1 208 ? 21.531 4.75 -7.094 1 98 208 ILE A C 1
ATOM 1569 O O . ILE A 1 208 ? 21.219 3.857 -7.887 1 98 208 ILE A O 1
ATOM 1573 N N . VAL A 1 209 ? 21.422 4.613 -5.809 1 98.56 209 VAL A N 1
ATOM 1574 C CA . VAL A 1 209 ? 20.953 3.361 -5.223 1 98.56 209 VAL A CA 1
ATOM 1575 C C . VAL A 1 209 ? 19.516 3.107 -5.633 1 98.56 209 VAL A C 1
ATOM 1577 O O . VAL A 1 209 ? 19.156 1.999 -6.043 1 98.56 209 VAL A O 1
ATOM 1580 N N . ALA A 1 210 ? 18.688 4.129 -5.539 1 97.88 210 ALA A N 1
ATOM 1581 C CA . ALA A 1 210 ? 17.266 3.994 -5.879 1 97.88 210 ALA A CA 1
ATOM 1582 C C . ALA A 1 210 ? 17.094 3.555 -7.332 1 97.88 210 ALA A C 1
ATOM 1584 O O . ALA A 1 210 ? 16.328 2.633 -7.617 1 97.88 210 ALA A O 1
ATOM 1585 N N . PHE A 1 211 ? 17.781 4.133 -8.242 1 96.69 211 PHE A N 1
ATOM 1586 C CA . PHE A 1 211 ? 17.656 3.76 -9.648 1 96.69 211 PHE A CA 1
ATOM 1587 C C . PHE A 1 211 ? 18.344 2.434 -9.922 1 96.69 211 PHE A C 1
ATOM 1589 O O . PHE A 1 211 ? 17.953 1.698 -10.836 1 96.69 211 PHE A O 1
ATOM 1596 N N . GLY A 1 212 ? 19.406 2.193 -9.125 1 98 212 GLY A N 1
ATOM 1597 C CA . GLY A 1 212 ? 19.969 0.855 -9.172 1 98 212 GLY A CA 1
ATOM 1598 C C . GLY A 1 212 ? 18.953 -0.235 -8.891 1 98 212 GLY A C 1
ATOM 1599 O O . GLY A 1 212 ? 18.906 -1.247 -9.594 1 98 212 GLY A O 1
ATOM 1600 N N . PHE A 1 213 ? 18.141 -0.016 -7.891 1 98.62 213 PHE A N 1
ATOM 1601 C CA . PHE A 1 213 ? 17.078 -0.963 -7.578 1 98.62 213 PHE A CA 1
ATOM 1602 C C . PHE A 1 213 ? 16.156 -1.148 -8.781 1 98.62 213 PHE A C 1
ATOM 1604 O O . PHE A 1 213 ? 15.836 -2.279 -9.148 1 98.62 213 PHE A O 1
ATOM 1611 N N . ASN A 1 214 ? 15.734 -0.063 -9.383 1 98 214 ASN A N 1
ATOM 1612 C CA . ASN A 1 214 ? 14.836 -0.13 -10.531 1 98 214 ASN A CA 1
ATOM 1613 C C . ASN A 1 214 ? 15.461 -0.878 -11.695 1 98 214 ASN A C 1
ATOM 1615 O O . ASN A 1 214 ? 14.812 -1.709 -12.336 1 98 214 ASN A O 1
ATOM 1619 N N . MET A 1 215 ? 16.688 -0.585 -11.961 1 97.94 215 MET A N 1
ATOM 1620 C CA . MET A 1 215 ? 17.391 -1.257 -13.047 1 97.94 215 MET A CA 1
ATOM 1621 C C . MET A 1 215 ? 17.516 -2.752 -12.773 1 97.94 215 MET A C 1
ATOM 1623 O O . MET A 1 215 ? 17.438 -3.566 -13.695 1 97.94 215 MET A O 1
ATOM 1627 N N . TYR A 1 216 ? 17.766 -3.039 -11.562 1 98.62 216 TYR A N 1
ATOM 1628 C CA . TYR A 1 216 ? 17.859 -4.449 -11.203 1 98.62 216 TYR A CA 1
ATOM 1629 C C . TYR A 1 216 ? 16.547 -5.172 -11.492 1 98.62 216 TYR A C 1
ATOM 1631 O O . TYR A 1 216 ? 16.547 -6.258 -12.078 1 98.62 216 TYR A O 1
ATOM 1639 N N . PHE A 1 217 ? 15.453 -4.613 -11.086 1 98.12 217 PHE A N 1
ATOM 1640 C CA . PHE A 1 217 ? 14.156 -5.242 -11.289 1 98.12 217 PHE A CA 1
ATOM 1641 C C . PHE A 1 217 ? 13.805 -5.312 -12.773 1 98.12 217 PHE A C 1
ATOM 1643 O O . PHE A 1 217 ? 13.055 -6.195 -13.195 1 98.12 217 PHE A O 1
ATOM 1650 N N . LEU A 1 218 ? 14.344 -4.395 -13.508 1 96.38 218 LEU A N 1
ATOM 1651 C CA . LEU A 1 218 ? 14.188 -4.461 -14.961 1 96.38 218 LEU A CA 1
ATOM 1652 C C . LEU A 1 218 ? 14.734 -5.777 -15.5 1 96.38 218 LEU A C 1
ATOM 1654 O O . LEU A 1 218 ? 14.172 -6.348 -16.438 1 96.38 218 LEU A O 1
ATOM 1658 N N . THR A 1 219 ? 15.742 -6.324 -14.906 1 96.5 219 THR A N 1
ATOM 1659 C CA . THR A 1 219 ? 16.359 -7.562 -15.359 1 96.5 219 THR A CA 1
ATOM 1660 C C . THR A 1 219 ? 15.469 -8.758 -15.055 1 96.5 219 THR A C 1
ATOM 1662 O O . THR A 1 219 ? 15.68 -9.852 -15.586 1 96.5 219 THR A O 1
ATOM 1665 N N . PHE A 1 220 ? 14.5 -8.562 -14.148 1 95.12 220 PHE A N 1
ATOM 1666 C CA . PHE A 1 220 ? 13.609 -9.656 -13.781 1 95.12 220 PHE A CA 1
ATOM 1667 C C . PHE A 1 220 ? 12.609 -9.938 -14.891 1 95.12 220 PHE A C 1
ATOM 1669 O O . PHE A 1 220 ? 12.023 -11.023 -14.945 1 95.12 220 PHE A O 1
ATOM 1676 N N . ILE A 1 221 ? 12.352 -9.031 -15.742 1 91.44 221 ILE A N 1
ATOM 1677 C CA . ILE A 1 221 ? 11.258 -9.102 -16.703 1 91.44 221 ILE A CA 1
ATOM 1678 C C . ILE A 1 221 ? 11.422 -10.344 -17.578 1 91.44 221 ILE A C 1
ATOM 1680 O O . ILE A 1 221 ? 10.469 -11.109 -17.766 1 91.44 221 ILE A O 1
ATOM 1684 N N . ARG A 1 222 ? 12.617 -10.68 -18.031 1 86.94 222 ARG A N 1
ATOM 1685 C CA . ARG A 1 222 ? 12.844 -11.844 -18.875 1 86.94 222 ARG A CA 1
ATOM 1686 C C . ARG A 1 222 ? 12.609 -13.141 -18.109 1 86.94 222 ARG A C 1
ATOM 1688 O O . ARG A 1 222 ? 12.047 -14.094 -18.641 1 86.94 222 ARG A O 1
ATOM 1695 N N . ASP A 1 223 ? 13.055 -13.156 -16.875 1 88.31 223 ASP A N 1
ATOM 1696 C CA . ASP A 1 223 ? 12.852 -14.344 -16.047 1 88.31 223 ASP A CA 1
ATOM 1697 C C . ASP A 1 223 ? 11.367 -14.633 -15.844 1 88.31 223 ASP A C 1
ATOM 1699 O O . ASP A 1 223 ? 10.953 -15.789 -15.789 1 88.31 223 ASP A O 1
ATOM 1703 N N . PHE A 1 224 ? 10.617 -13.625 -15.711 1 88.88 224 PHE A N 1
ATOM 1704 C CA . PHE A 1 224 ? 9.195 -13.742 -15.422 1 88.88 224 PHE A CA 1
ATOM 1705 C C . PHE A 1 224 ? 8.422 -14.156 -16.672 1 88.88 224 PHE A C 1
ATOM 1707 O O . PHE A 1 224 ? 7.312 -14.688 -16.578 1 88.88 224 PHE A O 1
ATOM 1714 N N . GLN A 1 225 ? 8.914 -13.859 -17.797 1 82.19 225 GLN A N 1
ATOM 1715 C CA . GLN A 1 225 ? 8.289 -14.234 -19.047 1 82.19 225 GLN A CA 1
ATOM 1716 C C . GLN A 1 225 ? 8.406 -15.742 -19.297 1 82.19 225 GLN A C 1
ATOM 1718 O O . GLN A 1 225 ? 7.461 -16.375 -19.766 1 82.19 225 GLN A O 1
ATOM 1723 N N . VAL A 1 226 ? 9.523 -16.312 -19 1 75.25 226 VAL A N 1
ATOM 1724 C CA . VAL A 1 226 ? 9.789 -17.719 -19.297 1 75.25 226 VAL A CA 1
ATOM 1725 C C . VAL A 1 226 ? 9.117 -18.609 -18.25 1 75.25 226 VAL A C 1
ATOM 1727 O O . VAL A 1 226 ? 8.742 -19.75 -18.547 1 75.25 226 VAL A O 1
ATOM 1730 N N . SER A 1 227 ? 8.836 -18.172 -17.125 1 64.5 227 SER A N 1
ATOM 1731 C CA . SER A 1 227 ? 8.336 -18.984 -16.016 1 64.5 227 SER A CA 1
ATOM 1732 C C . SER A 1 227 ? 6.828 -19.188 -16.125 1 64.5 227 SER A C 1
ATOM 1734 O O . SER A 1 227 ? 6.266 -20.047 -15.438 1 64.5 227 SER A O 1
ATOM 1736 N N . THR A 1 228 ? 6.059 -18.328 -16.688 1 57.44 228 THR A N 1
ATOM 1737 C CA . THR A 1 228 ? 4.613 -18.516 -16.797 1 57.44 228 THR A CA 1
ATOM 1738 C C . THR A 1 228 ? 4.289 -19.891 -17.359 1 57.44 228 THR A C 1
ATOM 1740 O O . THR A 1 228 ? 3.26 -20.484 -17.031 1 57.44 228 THR A O 1
ATOM 1743 N N . ASN A 1 229 ? 5.227 -20.484 -18.094 1 50.25 229 ASN A N 1
ATOM 1744 C CA . ASN A 1 229 ? 4.98 -21.828 -18.609 1 50.25 229 ASN A CA 1
ATOM 1745 C C . ASN A 1 229 ? 5.148 -22.875 -17.5 1 50.25 229 ASN A C 1
ATOM 1747 O O . ASN A 1 229 ? 4.797 -24.047 -17.688 1 50.25 229 ASN A O 1
ATOM 1751 N N . ILE A 1 230 ? 5.621 -22.422 -16.344 1 48.94 230 ILE A N 1
ATOM 1752 C CA . ILE A 1 230 ? 5.895 -23.375 -15.281 1 48.94 230 ILE A CA 1
ATOM 1753 C C . ILE A 1 230 ? 4.922 -23.141 -14.125 1 48.94 230 ILE A C 1
ATOM 1755 O O . ILE A 1 230 ? 4.609 -24.078 -13.367 1 48.94 230 ILE A O 1
ATOM 1759 N N . LEU A 1 231 ? 4.273 -22 -13.961 1 48.44 231 LEU A N 1
ATOM 1760 C CA . LEU A 1 231 ? 3.363 -21.75 -12.852 1 48.44 231 LEU A CA 1
ATOM 1761 C C . LEU A 1 231 ? 1.921 -22.047 -13.25 1 48.44 231 LEU A C 1
ATOM 1763 O O . LEU A 1 231 ? 1.504 -21.734 -14.359 1 48.44 231 LEU A O 1
ATOM 1767 N N . MET B 1 1 ? -2.791 -29.812 12.148 1 31.2 1 MET B N 1
ATOM 1768 C CA . MET B 1 1 ? -4.082 -29.156 11.961 1 31.2 1 MET B CA 1
ATOM 1769 C C . MET B 1 1 ? -3.895 -27.703 11.516 1 31.2 1 MET B C 1
ATOM 1771 O O . MET B 1 1 ? -3.4 -26.875 12.281 1 31.2 1 MET B O 1
ATOM 1775 N N . SER B 1 2 ? -3.656 -27.422 10.203 1 43.44 2 SER B N 1
ATOM 1776 C CA . SER B 1 2 ? -3.35 -26.094 9.68 1 43.44 2 SER B CA 1
ATOM 1777 C C . SER B 1 2 ? -4.41 -25.078 10.094 1 43.44 2 SER B C 1
ATOM 1779 O O . SER B 1 2 ? -5.586 -25.422 10.227 1 43.44 2 SER B O 1
ATOM 1781 N N . CYS B 1 3 ? -4.125 -24.125 10.812 1 45.91 3 CYS B N 1
ATOM 1782 C CA . CYS B 1 3 ? -5.023 -23.078 11.289 1 45.91 3 CYS B CA 1
ATOM 1783 C C . CYS B 1 3 ? -6.07 -22.734 10.242 1 45.91 3 CYS B C 1
ATOM 1785 O O . CYS B 1 3 ? -5.734 -22.5 9.078 1 45.91 3 CYS B O 1
ATOM 1787 N N . TRP B 1 4 ? -7.246 -23.094 10.516 1 48.5 4 TRP B N 1
ATOM 1788 C CA . TRP B 1 4 ? -8.406 -22.906 9.656 1 48.5 4 TRP B CA 1
ATOM 1789 C C . TRP B 1 4 ? -8.281 -21.609 8.859 1 48.5 4 TRP B C 1
ATOM 1791 O O . TRP B 1 4 ? -8.641 -21.562 7.68 1 48.5 4 TRP B O 1
ATOM 1801 N N . CYS B 1 5 ? -7.648 -20.562 9.438 1 48.41 5 CYS B N 1
ATOM 1802 C CA . CYS B 1 5 ? -7.52 -19.266 8.781 1 48.41 5 CYS B CA 1
ATOM 1803 C C . CYS B 1 5 ? -6.379 -19.266 7.77 1 48.41 5 CYS B C 1
ATOM 1805 O O . CYS B 1 5 ? -6.234 -18.344 6.98 1 48.41 5 CYS B O 1
ATOM 1807 N N . LEU B 1 6 ? -5.684 -20.312 7.746 1 52.59 6 LEU B N 1
ATOM 1808 C CA . LEU B 1 6 ? -4.523 -20.422 6.867 1 52.59 6 LEU B CA 1
ATOM 1809 C C . LEU B 1 6 ? -4.762 -21.484 5.793 1 52.59 6 LEU B C 1
ATOM 1811 O O . LEU B 1 6 ? -3.895 -21.719 4.949 1 52.59 6 LEU B O 1
ATOM 1815 N N . GLN B 1 7 ? -5.918 -21.953 5.852 1 53.81 7 GLN B N 1
ATOM 1816 C CA . GLN B 1 7 ? -6.195 -22.984 4.852 1 53.81 7 GLN B CA 1
ATOM 1817 C C . GLN B 1 7 ? -6.48 -22.359 3.49 1 53.81 7 GLN B C 1
ATOM 1819 O O . GLN B 1 7 ? -7.32 -21.469 3.375 1 53.81 7 GLN B O 1
ATOM 1824 N N . GLY B 1 8 ? -5.719 -22.672 2.586 1 64.31 8 GLY B N 1
ATOM 1825 C CA . GLY B 1 8 ? -5.867 -22.172 1.231 1 64.31 8 GLY B CA 1
ATOM 1826 C C . GLY B 1 8 ? -5.5 -20.703 1.104 1 64.31 8 GLY B C 1
ATOM 1827 O O . GLY B 1 8 ? -4.41 -20.297 1.507 1 64.31 8 GLY B O 1
ATOM 1828 N N . MET B 1 9 ? -6.453 -20.047 0.519 1 76.88 9 MET B N 1
ATOM 1829 C CA . MET B 1 9 ? -6.246 -18.609 0.312 1 76.88 9 MET B CA 1
ATOM 1830 C C . MET B 1 9 ? -7 -17.797 1.354 1 76.88 9 MET B C 1
ATOM 1832 O O . MET B 1 9 ? -7.125 -16.578 1.224 1 76.88 9 MET B O 1
ATOM 1836 N N . ALA B 1 10 ? -7.492 -18.469 2.428 1 84.88 10 ALA B N 1
ATOM 1837 C CA . ALA B 1 10 ? -8.297 -17.812 3.449 1 84.88 10 ALA B CA 1
ATOM 1838 C C . ALA B 1 10 ? -7.457 -16.844 4.277 1 84.88 10 ALA B C 1
ATOM 1840 O O . ALA B 1 10 ? -7.992 -16.016 5.016 1 84.88 10 ALA B O 1
ATOM 1841 N N . PHE B 1 11 ? -6.242 -16.906 4.094 1 88.88 11 PHE B N 1
ATOM 1842 C CA . PHE B 1 11 ? -5.367 -15.984 4.809 1 88.88 11 PHE B CA 1
ATOM 1843 C C . PHE B 1 11 ? -5.586 -14.555 4.336 1 88.88 11 PHE B C 1
ATOM 1845 O O . PHE B 1 11 ? -5.441 -13.609 5.113 1 88.88 11 PHE B O 1
ATOM 1852 N N . LEU B 1 12 ? -6.023 -14.344 3.125 1 92.38 12 LEU B N 1
ATOM 1853 C CA . LEU B 1 12 ? -6.168 -13.008 2.551 1 92.38 12 LEU B CA 1
ATOM 1854 C C . LEU B 1 12 ? -7.328 -12.266 3.201 1 92.38 12 LEU B C 1
ATOM 1856 O O . LEU B 1 12 ? -7.125 -11.219 3.832 1 92.38 12 LEU B O 1
ATOM 1860 N N . PRO B 1 13 ? -8.555 -12.812 3.166 1 95.19 13 PRO B N 1
ATOM 1861 C CA . PRO B 1 13 ? -9.648 -12.094 3.822 1 95.19 13 PRO B CA 1
ATOM 1862 C C . PRO B 1 13 ? -9.477 -12.016 5.336 1 95.19 13 PRO B C 1
ATOM 1864 O O . PRO B 1 13 ? -9.883 -11.031 5.961 1 95.19 13 PRO B O 1
ATOM 1867 N N . SER B 1 14 ? -8.891 -13.055 5.93 1 95.56 14 SER B N 1
ATOM 1868 C CA . SER B 1 14 ? -8.664 -13.023 7.375 1 95.56 14 SER B CA 1
ATOM 1869 C C . SER B 1 14 ? -7.711 -11.906 7.762 1 95.56 14 SER B C 1
ATOM 1871 O O . SER B 1 14 ? -8 -11.117 8.672 1 95.56 14 SER B O 1
ATOM 1873 N N . THR B 1 15 ? -6.582 -11.828 7.047 1 96.62 15 THR B N 1
ATOM 1874 C CA . THR B 1 15 ? -5.617 -10.773 7.336 1 96.62 15 THR B CA 1
ATOM 1875 C C . THR B 1 15 ? -6.207 -9.398 7.027 1 96.62 15 THR B C 1
ATOM 1877 O O . THR B 1 15 ? -5.953 -8.43 7.75 1 96.62 15 THR B O 1
ATOM 1880 N N . LEU B 1 16 ? -6.973 -9.32 5.988 1 97.62 16 LEU B N 1
ATOM 1881 C CA . LEU B 1 16 ? -7.621 -8.062 5.629 1 97.62 16 LEU B CA 1
ATOM 1882 C C . LEU B 1 16 ? -8.508 -7.57 6.766 1 97.62 16 LEU B C 1
ATOM 1884 O O . LEU B 1 16 ? -8.406 -6.414 7.188 1 97.62 16 LEU B O 1
ATOM 1888 N N . VAL B 1 17 ? -9.383 -8.438 7.305 1 97.69 17 VAL B N 1
ATOM 1889 C CA . VAL B 1 17 ? -10.352 -8.062 8.336 1 97.69 17 VAL B CA 1
ATOM 1890 C C . VAL B 1 17 ? -9.617 -7.703 9.625 1 97.69 17 VAL B C 1
ATOM 1892 O O . VAL B 1 17 ? -9.898 -6.672 10.234 1 97.69 17 VAL B O 1
ATOM 1895 N N . ILE B 1 18 ? -8.664 -8.492 9.992 1 97.5 18 ILE B N 1
ATOM 1896 C CA . ILE B 1 18 ? -7.934 -8.266 11.234 1 97.5 18 ILE B CA 1
ATOM 1897 C C . ILE B 1 18 ? -7.109 -6.98 11.125 1 97.5 18 ILE B C 1
ATOM 1899 O O . ILE B 1 18 ? -7.176 -6.117 12 1 97.5 18 ILE B O 1
ATOM 1903 N N . TRP B 1 19 ? -6.414 -6.844 10.031 1 97.81 19 TRP B N 1
ATOM 1904 C CA . TRP B 1 19 ? -5.523 -5.699 9.852 1 97.81 19 TRP B CA 1
ATOM 1905 C C . TRP B 1 19 ? -6.32 -4.406 9.727 1 97.81 19 TRP B C 1
ATOM 1907 O O . TRP B 1 19 ? -5.98 -3.396 10.344 1 97.81 19 TRP B O 1
ATOM 1917 N N . SER B 1 20 ? -7.371 -4.363 8.977 1 98 20 SER B N 1
ATOM 1918 C CA . SER B 1 20 ? -8.164 -3.148 8.789 1 98 20 SER B CA 1
ATOM 1919 C C . SER B 1 20 ? -8.875 -2.756 10.078 1 98 20 SER B C 1
ATOM 1921 O O . SER B 1 20 ? -8.953 -1.572 10.414 1 98 20 SER B O 1
ATOM 1923 N N . SER B 1 21 ? -9.383 -3.742 10.805 1 97.5 21 SER B N 1
ATOM 1924 C CA . SER B 1 21 ? -10 -3.449 12.094 1 97.5 21 SER B CA 1
ATOM 1925 C C . SER B 1 21 ? -8.984 -2.877 13.07 1 97.5 21 SER B C 1
ATOM 1927 O O . SER B 1 21 ? -9.266 -1.892 13.758 1 97.5 21 SER B O 1
ATOM 1929 N N . ALA B 1 22 ? -7.848 -3.475 13.07 1 97.38 22 ALA B N 1
ATOM 1930 C CA . ALA B 1 22 ? -6.773 -2.973 13.922 1 97.38 22 ALA B CA 1
ATOM 1931 C C . ALA B 1 22 ? -6.379 -1.553 13.531 1 97.38 22 ALA B C 1
ATOM 1933 O O . ALA B 1 22 ? -6.074 -0.725 14.391 1 97.38 22 ALA B O 1
ATOM 1934 N N . SER B 1 23 ? -6.383 -1.275 12.242 1 97.31 23 SER B N 1
ATOM 1935 C CA . SER B 1 23 ? -6.02 0.05 11.758 1 97.31 23 SER B CA 1
ATOM 1936 C C . SER B 1 23 ? -6.961 1.118 12.297 1 97.31 23 SER B C 1
ATOM 1938 O O . SER B 1 23 ? -6.516 2.172 12.758 1 97.31 23 SER B O 1
ATOM 1940 N N . PHE B 1 24 ? -8.242 0.841 12.312 1 95.25 24 PHE B N 1
ATOM 1941 C CA . PHE B 1 24 ? -9.234 1.78 12.82 1 95.25 24 PHE B CA 1
ATOM 1942 C C . PHE B 1 24 ? -9.078 1.972 14.328 1 95.25 24 PHE B C 1
ATOM 1944 O O . PHE B 1 24 ? -9.078 3.104 14.812 1 95.25 24 PHE B O 1
ATOM 1951 N N . ILE B 1 25 ? -8.891 0.898 14.953 1 94.62 25 ILE B N 1
ATOM 1952 C CA . ILE B 1 25 ? -8.852 0.923 16.406 1 94.62 25 ILE B CA 1
ATOM 1953 C C . ILE B 1 25 ? -7.566 1.604 16.875 1 94.62 25 ILE B C 1
ATOM 1955 O O . ILE B 1 25 ? -7.602 2.477 17.75 1 94.62 25 ILE B O 1
ATOM 1959 N N . PHE B 1 26 ? -6.438 1.297 16.297 1 95.62 26 PHE B N 1
ATOM 1960 C CA . PHE B 1 26 ? -5.156 1.849 16.719 1 95.62 26 PHE B CA 1
ATOM 1961 C C . PHE B 1 26 ? -5.098 3.35 16.469 1 95.62 26 PHE B C 1
ATOM 1963 O O . PHE B 1 26 ? -4.668 4.117 17.328 1 95.62 26 PHE B O 1
ATOM 1970 N N . SER B 1 27 ? -5.496 3.76 15.289 1 95.12 27 SER B N 1
ATOM 1971 C CA . SER B 1 27 ? -5.488 5.184 14.977 1 95.12 27 SER B CA 1
ATOM 1972 C C . SER B 1 27 ? -6.434 5.957 15.891 1 95.12 27 SER B C 1
ATOM 1974 O O . SER B 1 27 ? -6.109 7.059 16.344 1 95.12 27 SER B O 1
ATOM 1976 N N . TYR B 1 28 ? -7.598 5.367 16.203 1 96.12 28 TYR B N 1
ATOM 1977 C CA . TYR B 1 28 ? -8.57 5.992 17.094 1 96.12 28 TYR B CA 1
ATOM 1978 C C . TYR B 1 28 ? -8 6.137 18.5 1 96.12 28 TYR B C 1
ATOM 1980 O O . TYR B 1 28 ? -8 7.23 19.062 1 96.12 28 TYR B O 1
ATOM 1988 N N . VAL B 1 29 ? -7.477 5.02 19.016 1 96.81 29 VAL B N 1
ATOM 1989 C CA . VAL B 1 29 ? -6.961 5.004 20.375 1 96.81 29 VAL B CA 1
ATOM 1990 C C . VAL B 1 29 ? -5.789 5.977 20.5 1 96.81 29 VAL B C 1
ATOM 1992 O O . VAL B 1 29 ? -5.738 6.785 21.422 1 96.81 29 VAL B O 1
ATOM 1995 N N . LEU B 1 30 ? -4.91 5.988 19.547 1 95.75 30 LEU B N 1
ATOM 1996 C CA . LEU B 1 30 ? -3.742 6.859 19.578 1 95.75 30 LEU B CA 1
ATOM 1997 C C . LEU B 1 30 ? -4.156 8.328 19.516 1 95.75 30 LEU B C 1
ATOM 1999 O O . LEU B 1 30 ? -3.688 9.148 20.312 1 95.75 30 LEU B O 1
ATOM 2003 N N . SER B 1 31 ? -5.012 8.656 18.641 1 96.25 31 SER B N 1
ATOM 2004 C CA . SER B 1 31 ? -5.418 10.047 18.438 1 96.25 31 SER B CA 1
ATOM 2005 C C . SER B 1 31 ? -6.172 10.586 19.656 1 96.25 31 SER B C 1
ATOM 2007 O O . SER B 1 31 ? -6.02 11.75 20.016 1 96.25 31 SER B O 1
ATOM 2009 N N . VAL B 1 32 ? -6.965 9.742 20.281 1 95.88 32 VAL B N 1
ATOM 2010 C CA . VAL B 1 32 ? -7.707 10.148 21.484 1 95.88 32 VAL B CA 1
ATOM 2011 C C . VAL B 1 32 ? -6.746 10.336 22.656 1 95.88 32 VAL B C 1
ATOM 2013 O O . VAL B 1 32 ? -6.832 11.328 23.375 1 95.88 32 VAL B O 1
ATOM 2016 N N . LEU B 1 33 ? -5.793 9.398 22.766 1 96.25 33 LEU B N 1
ATOM 2017 C CA . LEU B 1 33 ? -4.863 9.453 23.891 1 96.25 33 LEU B CA 1
ATOM 2018 C C . LEU B 1 33 ? -3.955 10.672 23.797 1 96.25 33 LEU B C 1
ATOM 2020 O O . LEU B 1 33 ? -3.615 11.289 24.797 1 96.25 33 LEU B O 1
ATOM 2024 N N . VAL B 1 34 ? -3.57 11.055 22.547 1 95.56 34 VAL B N 1
ATOM 2025 C CA . VAL B 1 34 ? -2.713 12.211 22.328 1 95.56 34 VAL B CA 1
ATOM 2026 C C . VAL B 1 34 ? -3.539 13.492 22.438 1 95.56 34 VAL B C 1
ATOM 2028 O O . VAL B 1 34 ? -2.988 14.578 22.625 1 95.56 34 VAL B O 1
ATOM 2031 N N . GLY B 1 35 ? -4.934 13.43 22.297 1 95.62 35 GLY B N 1
ATOM 2032 C CA . GLY B 1 35 ? -5.836 14.555 22.438 1 95.62 35 GLY B CA 1
ATOM 2033 C C . GLY B 1 35 ? -6.105 15.289 21.141 1 95.62 35 GLY B C 1
ATOM 2034 O O . GLY B 1 35 ? -6.492 16.453 21.156 1 95.62 35 GLY B O 1
ATOM 2035 N N . HIS B 1 36 ? -5.824 14.594 20 1 94.88 36 HIS B N 1
ATOM 2036 C CA . HIS B 1 36 ? -5.992 15.242 18.703 1 94.88 36 HIS B CA 1
ATOM 2037 C C . HIS B 1 36 ? -7.434 15.148 18.219 1 94.88 36 HIS B C 1
ATOM 2039 O O . HIS B 1 36 ? -7.84 15.875 17.312 1 94.88 36 HIS B O 1
ATOM 2045 N N . VAL B 1 37 ? -8.219 14.227 18.797 1 95.25 37 VAL B N 1
ATOM 2046 C CA . VAL B 1 37 ? -9.633 14.086 18.438 1 95.25 37 VAL B CA 1
ATOM 2047 C C . VAL B 1 37 ? -10.461 13.805 19.688 1 95.25 37 VAL B C 1
ATOM 2049 O O . VAL B 1 37 ? -9.945 13.273 20.672 1 95.25 37 VAL B O 1
ATOM 2052 N N . PRO B 1 38 ? -11.75 14.297 19.672 1 93.56 38 PRO B N 1
ATOM 2053 C CA . PRO B 1 38 ? -12.625 13.891 20.781 1 93.56 38 PRO B CA 1
ATOM 2054 C C . PRO B 1 38 ? -12.93 12.398 20.781 1 93.56 38 PRO B C 1
ATOM 2056 O O . PRO B 1 38 ? -12.93 11.766 19.719 1 93.56 38 PRO B O 1
ATOM 2059 N N . PRO B 1 39 ? -13.086 11.836 21.938 1 92.62 39 PRO B N 1
ATOM 2060 C CA . PRO B 1 39 ? -13.352 10.391 22.016 1 92.62 39 PRO B CA 1
ATOM 2061 C C . PRO B 1 39 ? -14.719 10.016 21.453 1 92.62 39 PRO B C 1
ATOM 2063 O O . PRO B 1 39 ? -14.906 8.898 20.969 1 92.62 39 PRO B O 1
ATOM 2066 N N . PHE B 1 40 ? -15.648 11.047 21.625 1 91 40 PHE B N 1
ATOM 2067 C CA . PHE B 1 40 ? -17 10.688 21.219 1 91 40 PHE B CA 1
ATOM 2068 C C . PHE B 1 40 ? -17.188 10.875 19.719 1 91 40 PHE B C 1
ATOM 2070 O O . PHE B 1 40 ? -17.578 11.945 19.266 1 91 40 PHE B O 1
ATOM 2077 N N . VAL B 1 41 ? -17.016 9.984 18.969 1 87.44 41 VAL B N 1
ATOM 2078 C CA 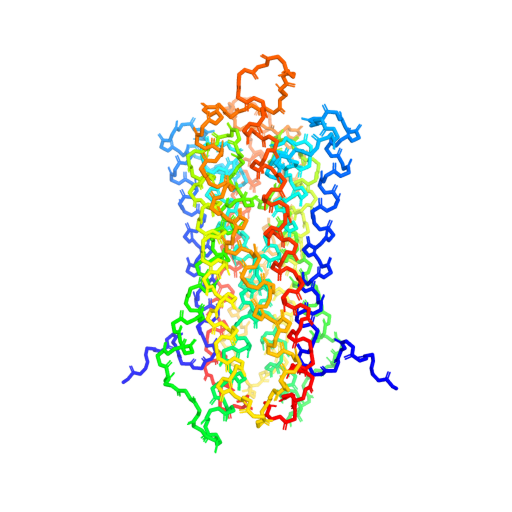. VAL B 1 41 ? -17.188 9.453 17.625 1 87.44 41 VAL B CA 1
ATOM 2079 C C . VAL B 1 41 ? -16.594 10.43 16.609 1 87.44 41 VAL B C 1
ATOM 2081 O O . VAL B 1 41 ? -17.328 11.062 15.836 1 87.44 41 VAL B O 1
ATOM 2084 N N . PRO B 1 42 ? -15.477 10.562 16.5 1 94.06 42 PRO B N 1
ATOM 2085 C CA . PRO B 1 42 ? -14.852 11.305 15.398 1 94.06 42 PRO B CA 1
ATOM 2086 C C . PRO B 1 42 ? -15 10.609 14.047 1 94.06 42 PRO B C 1
ATOM 2088 O O . PRO B 1 42 ? -15.344 9.43 14 1 94.06 42 PRO B O 1
ATOM 2091 N N . TYR B 1 43 ? -14.93 11.438 13 1 94.75 43 TYR B N 1
ATOM 2092 C CA . TYR B 1 43 ? -14.742 10.758 11.719 1 94.75 43 TYR B CA 1
ATOM 2093 C C . TYR B 1 43 ? -13.539 9.828 11.766 1 94.75 43 TYR B C 1
ATOM 2095 O O . TYR B 1 43 ? -12.555 10.102 12.461 1 94.75 43 TYR B O 1
ATOM 2103 N N . ILE B 1 44 ? -13.586 8.758 11.016 1 94.88 44 ILE B N 1
ATOM 2104 C CA . ILE B 1 44 ? -12.461 7.844 10.883 1 94.88 44 ILE B CA 1
ATOM 2105 C C . ILE B 1 44 ? -11.227 8.609 10.414 1 94.88 44 ILE B C 1
ATOM 2107 O O . ILE B 1 44 ? -10.141 8.453 10.984 1 94.88 44 ILE B O 1
ATOM 2111 N N . SER B 1 45 ? -11.367 9.484 9.438 1 93.5 45 SER B N 1
ATOM 2112 C CA . SER B 1 45 ? -10.25 10.219 8.859 1 93.5 45 SER B CA 1
ATOM 2113 C C . SER B 1 45 ? -9.648 11.195 9.859 1 93.5 45 SER B C 1
ATOM 2115 O O . SER B 1 45 ? -8.461 11.523 9.781 1 93.5 45 SER B O 1
ATOM 2117 N N . ASP B 1 46 ? -10.484 11.703 10.82 1 94.81 46 ASP B N 1
ATOM 2118 C CA . ASP B 1 46 ? -9.961 12.594 11.852 1 94.81 46 ASP B CA 1
ATOM 2119 C C . ASP B 1 46 ? -8.891 11.898 12.688 1 94.81 46 ASP B C 1
ATOM 2121 O O . ASP B 1 46 ? -7.938 12.531 13.141 1 94.81 46 ASP B O 1
ATOM 2125 N N . THR B 1 47 ? -9.031 10.625 12.852 1 94.81 47 THR B N 1
ATOM 2126 C CA . THR B 1 47 ? -8.133 9.859 13.703 1 94.81 47 THR B CA 1
ATOM 2127 C C . THR B 1 47 ? -6.789 9.641 13.008 1 94.81 47 THR B C 1
ATOM 2129 O O . THR B 1 47 ? -5.848 9.125 13.617 1 94.81 47 THR B O 1
ATOM 2132 N N . GLY B 1 48 ? -6.672 10 11.789 1 93.5 48 GLY B N 1
ATOM 2133 C CA . GLY B 1 48 ? -5.441 9.883 11.023 1 93.5 48 GLY B CA 1
ATOM 2134 C C . GLY B 1 48 ? -5 11.188 10.398 1 93.5 48 GLY B C 1
ATOM 2135 O O . GLY B 1 48 ? -4.414 11.195 9.312 1 93.5 48 GLY B O 1
ATOM 2136 N N . THR B 1 49 ? -5.258 12.242 11 1 90.94 49 THR B N 1
ATOM 2137 C CA . THR B 1 49 ? -5.039 13.547 10.391 1 90.94 49 THR B CA 1
ATOM 2138 C C . THR B 1 49 ? -3.715 14.141 10.852 1 90.94 49 THR B C 1
ATOM 2140 O O . THR B 1 49 ? -2.951 14.68 10.047 1 90.94 49 THR B O 1
ATOM 2143 N N . SER B 1 50 ? -3.35 14.047 12.078 1 91.62 50 SER B N 1
ATOM 2144 C CA . SER B 1 50 ? -2.182 14.695 12.664 1 91.62 50 SER B CA 1
ATOM 2145 C C . SER B 1 50 ? -1.08 13.68 12.969 1 91.62 50 SER B C 1
ATOM 2147 O O . SER B 1 50 ? -1.361 12.555 13.383 1 91.62 50 SER B O 1
ATOM 2149 N N . PRO B 1 51 ? 0.149 14.164 12.766 1 91.62 51 PRO B N 1
ATOM 2150 C CA . PRO B 1 51 ? 1.229 13.297 13.234 1 91.62 51 PRO B CA 1
ATOM 2151 C C . PRO B 1 51 ? 1.227 13.125 14.75 1 91.62 51 PRO B C 1
ATOM 2153 O O . PRO B 1 51 ? 0.864 14.047 15.484 1 91.62 51 PRO B O 1
ATOM 2156 N N . PRO B 1 52 ? 1.553 11.938 15.25 1 92.88 52 PRO B N 1
ATOM 2157 C CA . PRO B 1 52 ? 2.143 10.805 14.531 1 92.88 52 PRO B CA 1
ATOM 2158 C C . PRO B 1 52 ? 1.092 9.828 14 1 92.88 52 PRO B C 1
ATOM 2160 O O . PRO B 1 52 ? 1.412 8.945 13.203 1 92.88 52 PRO B O 1
ATOM 2163 N N . GLU B 1 53 ? -0.177 9.945 14.453 1 94.12 53 GLU B N 1
ATOM 2164 C CA . GLU B 1 53 ? -1.201 8.969 14.078 1 94.12 53 GLU B CA 1
ATOM 2165 C C . GLU B 1 53 ? -1.483 9.008 12.578 1 94.12 53 GLU B C 1
ATOM 2167 O O . GLU B 1 53 ? -1.931 8.023 12 1 94.12 53 GLU B O 1
ATOM 2172 N N . SER B 1 54 ? -1.205 10.141 11.945 1 94.75 54 SER B N 1
ATOM 2173 C CA . SER B 1 54 ? -1.411 10.203 10.508 1 94.75 54 SER B CA 1
ATOM 2174 C C . SER B 1 54 ? -0.501 9.219 9.773 1 94.75 54 SER B C 1
ATOM 2176 O O . SER B 1 54 ? -0.909 8.602 8.789 1 94.75 54 SER B O 1
ATOM 2178 N N . GLY B 1 55 ? 0.736 9.109 10.258 1 95 55 GLY B N 1
ATOM 2179 C CA . GLY B 1 55 ? 1.64 8.125 9.688 1 95 55 GLY B CA 1
ATOM 2180 C C . GLY B 1 55 ? 1.18 6.699 9.906 1 95 55 GLY B C 1
ATOM 2181 O O . GLY B 1 55 ? 1.222 5.875 8.992 1 95 55 GLY B O 1
ATOM 2182 N N . VAL B 1 56 ? 0.782 6.406 11.102 1 95.69 56 VAL B N 1
ATOM 2183 C CA . VAL B 1 56 ? 0.285 5.082 11.453 1 95.69 56 VAL B CA 1
ATOM 2184 C C . VAL B 1 56 ? -0.952 4.754 10.617 1 95.69 56 VAL B C 1
ATOM 2186 O O . VAL B 1 56 ? -1.029 3.688 10.008 1 95.69 56 VAL B O 1
ATOM 2189 N N . PHE B 1 57 ? -1.896 5.684 10.648 1 97.06 57 PHE B N 1
ATOM 2190 C CA . PHE B 1 57 ? -3.105 5.551 9.844 1 97.06 57 PHE B CA 1
ATOM 2191 C C . PHE B 1 57 ? -2.76 5.324 8.375 1 97.06 57 PHE B C 1
ATOM 2193 O O . PHE B 1 57 ? -3.268 4.391 7.746 1 97.06 57 PHE B O 1
ATOM 2200 N N . GLY B 1 58 ? -1.868 6.16 7.844 1 97.12 58 GLY B N 1
ATOM 2201 C CA . GLY B 1 58 ? -1.472 6.043 6.449 1 97.12 58 GLY B CA 1
ATOM 2202 C C . GLY B 1 58 ? -0.882 4.688 6.105 1 97.12 58 GLY B C 1
ATOM 2203 O O . GLY B 1 58 ? -1.277 4.062 5.117 1 97.12 58 GLY B O 1
ATOM 2204 N N . PHE B 1 59 ? -0.021 4.227 6.906 1 97.81 59 PHE B N 1
ATOM 2205 C CA . PHE B 1 59 ? 0.641 2.949 6.664 1 97.81 59 PHE B CA 1
ATOM 2206 C C . PHE B 1 59 ? -0.36 1.802 6.719 1 97.81 59 PHE B C 1
ATOM 2208 O O . PHE B 1 59 ? -0.44 0.998 5.789 1 97.81 59 PHE B O 1
ATOM 2215 N N . MET B 1 60 ? -1.089 1.753 7.75 1 98.19 60 MET B N 1
ATOM 2216 C CA . MET B 1 60 ? -1.968 0.611 7.98 1 98.19 60 MET B CA 1
ATOM 2217 C C . MET B 1 60 ? -3.109 0.587 6.969 1 98.19 60 MET B C 1
ATOM 2219 O O . MET B 1 60 ? -3.5 -0.479 6.492 1 98.19 60 MET B O 1
ATOM 2223 N N . ILE B 1 61 ? -3.668 1.724 6.633 1 98.44 61 ILE B N 1
ATOM 2224 C CA . ILE B 1 61 ? -4.766 1.77 5.676 1 98.44 61 ILE B CA 1
ATOM 2225 C C . ILE B 1 61 ? -4.238 1.481 4.27 1 98.44 61 ILE B C 1
ATOM 2227 O O . ILE B 1 61 ? -4.926 0.857 3.459 1 98.44 61 ILE B O 1
ATOM 2231 N N . SER B 1 62 ? -2.986 1.902 3.949 1 98.19 62 SER B N 1
ATOM 2232 C CA . SER B 1 62 ? -2.387 1.527 2.674 1 98.19 62 SER B CA 1
ATOM 2233 C C . SER B 1 62 ? -2.273 0.013 2.539 1 98.19 62 SER B C 1
ATOM 2235 O O . SER B 1 62 ? -2.592 -0.548 1.488 1 98.19 62 SER B O 1
ATOM 2237 N N . VAL B 1 63 ? -1.838 -0.605 3.559 1 97.81 63 VAL B N 1
ATOM 2238 C CA . VAL B 1 63 ? -1.741 -2.061 3.553 1 97.81 63 VAL B CA 1
ATOM 2239 C C . VAL B 1 63 ? -3.135 -2.67 3.42 1 97.81 63 VAL B C 1
ATOM 2241 O O . VAL B 1 63 ? -3.326 -3.643 2.686 1 97.81 63 VAL B O 1
ATOM 2244 N N . SER B 1 64 ? -4.121 -2.09 4.105 1 98.38 64 SER B N 1
ATOM 2245 C CA . SER B 1 64 ? -5.496 -2.561 3.988 1 98.38 64 SER B CA 1
ATOM 2246 C C . SER B 1 64 ? -5.996 -2.459 2.551 1 98.38 64 SER B C 1
ATOM 2248 O O . SER B 1 64 ? -6.684 -3.359 2.062 1 98.38 64 SER B O 1
ATOM 2250 N N . ALA B 1 65 ? -5.664 -1.313 1.927 1 98.44 65 ALA B N 1
ATOM 2251 C CA . ALA B 1 65 ? -6.074 -1.125 0.537 1 98.44 65 ALA B CA 1
ATOM 2252 C C . ALA B 1 65 ? -5.492 -2.215 -0.359 1 98.44 65 ALA B C 1
ATOM 2254 O O . ALA B 1 65 ? -6.188 -2.76 -1.218 1 98.44 65 ALA B O 1
ATOM 2255 N N . MET B 1 66 ? -4.305 -2.537 -0.127 1 97.31 66 MET B N 1
ATOM 2256 C CA . MET B 1 66 ? -3.631 -3.562 -0.92 1 97.31 66 MET B CA 1
ATOM 2257 C C . MET B 1 66 ? -4.223 -4.941 -0.64 1 97.31 66 MET B C 1
ATOM 2259 O O . MET B 1 66 ? -4.488 -5.707 -1.568 1 97.31 66 MET B O 1
ATOM 2263 N N . LEU B 1 67 ? -4.355 -5.258 0.618 1 97.19 67 LEU B N 1
ATOM 2264 C CA . LEU B 1 67 ? -4.965 -6.523 1.003 1 97.19 67 LEU B CA 1
ATOM 2265 C C . LEU B 1 67 ? -6.371 -6.648 0.43 1 97.19 67 LEU B C 1
ATOM 2267 O O . LEU B 1 67 ? -6.781 -7.73 0.009 1 97.19 67 LEU B O 1
ATOM 2271 N N . GLY B 1 68 ? -7.066 -5.535 0.473 1 98.06 68 GLY B N 1
ATOM 2272 C CA . GLY B 1 68 ? -8.391 -5.523 -0.13 1 98.06 68 GLY B CA 1
ATOM 2273 C C . GLY B 1 68 ? -8.375 -5.844 -1.612 1 98.06 68 GLY B C 1
ATOM 2274 O O . GLY B 1 68 ? -9.133 -6.695 -2.076 1 98.06 68 GLY B O 1
ATOM 2275 N N . ALA B 1 69 ? -7.527 -5.184 -2.316 1 97.5 69 ALA B N 1
ATOM 2276 C CA . ALA B 1 69 ? -7.406 -5.422 -3.752 1 97.5 69 ALA B CA 1
ATOM 2277 C C . ALA B 1 69 ? -7.039 -6.879 -4.035 1 97.5 69 ALA B C 1
ATOM 2279 O O . ALA B 1 69 ? -7.625 -7.508 -4.922 1 97.5 69 ALA B O 1
ATOM 2280 N N . ALA B 1 70 ? -6.078 -7.395 -3.273 1 94.94 70 ALA B N 1
ATOM 2281 C CA . ALA B 1 70 ? -5.664 -8.781 -3.443 1 94.94 70 ALA B CA 1
ATOM 2282 C C . ALA B 1 70 ? -6.816 -9.742 -3.148 1 94.94 70 ALA B C 1
ATOM 2284 O O . ALA B 1 70 ? -7.016 -10.727 -3.863 1 94.94 70 ALA B O 1
ATOM 2285 N N . THR B 1 71 ? -7.531 -9.461 -2.102 1 96.94 71 THR B N 1
ATOM 2286 C CA . THR B 1 71 ? -8.664 -10.289 -1.719 1 96.94 71 THR B CA 1
ATOM 2287 C C . THR B 1 71 ? -9.734 -10.281 -2.805 1 96.94 71 THR B C 1
ATOM 2289 O O . THR B 1 71 ? -10.25 -11.336 -3.188 1 96.94 71 THR B O 1
ATOM 2292 N N . MET B 1 72 ? -10.016 -9.133 -3.289 1 97.88 72 MET B N 1
ATOM 2293 C CA . MET B 1 72 ? -11.07 -9.016 -4.289 1 97.88 72 MET B CA 1
ATOM 2294 C C . MET B 1 72 ? -10.633 -9.609 -5.621 1 97.88 72 MET B C 1
ATOM 2296 O O . MET B 1 72 ? -11.453 -10.133 -6.371 1 97.88 72 MET B O 1
ATOM 2300 N N . TYR B 1 73 ? -9.383 -9.5 -5.953 1 95.5 73 TYR B N 1
ATOM 2301 C CA . TYR B 1 73 ? -8.875 -10.164 -7.148 1 95.5 73 TYR B CA 1
ATOM 2302 C C . TYR B 1 73 ? -9.016 -11.68 -7.027 1 95.5 73 TYR B C 1
ATOM 2304 O O . TYR B 1 73 ? -9.438 -12.344 -7.977 1 95.5 73 TYR B O 1
ATOM 2312 N N . THR B 1 74 ? -8.57 -12.164 -5.895 1 94.12 74 THR B N 1
ATOM 2313 C CA . THR B 1 74 ? -8.688 -13.594 -5.66 1 94.12 74 THR B CA 1
ATOM 2314 C C . THR B 1 74 ? -10.148 -14.039 -5.738 1 94.12 74 THR B C 1
ATOM 2316 O O . THR B 1 74 ? -10.453 -15.07 -6.336 1 94.12 74 THR B O 1
ATOM 2319 N N . ARG B 1 75 ? -11.031 -13.242 -5.109 1 96.25 75 ARG B N 1
ATOM 2320 C CA . ARG B 1 75 ? -12.453 -13.531 -5.207 1 96.25 75 ARG B CA 1
ATOM 2321 C C . ARG B 1 75 ? -12.914 -13.555 -6.66 1 96.25 75 ARG B C 1
ATOM 2323 O O . ARG B 1 75 ? -13.695 -14.422 -7.059 1 96.25 75 ARG B O 1
ATOM 2330 N N . TYR B 1 76 ? -12.484 -12.602 -7.43 1 96.06 76 TYR B N 1
ATOM 2331 C CA . TYR B 1 76 ? -12.789 -12.523 -8.852 1 96.06 76 TYR B CA 1
ATOM 2332 C C . TYR B 1 76 ? -12.398 -13.805 -9.57 1 96.06 76 TYR B C 1
ATOM 2334 O O . TYR B 1 76 ? -13.18 -14.359 -10.344 1 96.06 76 TYR B O 1
ATOM 2342 N N . LYS B 1 77 ? -11.203 -14.367 -9.289 1 93.19 77 LYS B N 1
ATOM 2343 C CA . LYS B 1 77 ? -10.703 -15.586 -9.922 1 93.19 77 LYS B CA 1
ATOM 2344 C C . LYS B 1 77 ? -11.477 -16.812 -9.445 1 93.19 77 LYS B C 1
ATOM 2346 O O . LYS B 1 77 ? -11.75 -17.719 -10.234 1 93.19 77 LYS B O 1
ATOM 2351 N N . ILE B 1 78 ? -11.758 -16.844 -8.219 1 93.12 78 ILE B N 1
ATOM 2352 C CA . ILE B 1 78 ? -12.547 -17.938 -7.672 1 93.12 78 ILE B CA 1
ATOM 2353 C C . ILE B 1 78 ? -13.898 -18.016 -8.383 1 93.12 78 ILE B C 1
ATOM 2355 O O . ILE B 1 78 ? -14.32 -19.078 -8.82 1 93.12 78 ILE B O 1
ATOM 2359 N N . LEU B 1 79 ? -14.547 -16.922 -8.508 1 95.06 79 LEU B N 1
ATOM 2360 C CA . LEU B 1 79 ? -15.859 -16.859 -9.133 1 95.06 79 LEU B CA 1
ATOM 2361 C C . LEU B 1 79 ? -15.773 -17.234 -10.617 1 95.06 79 LEU B C 1
ATOM 2363 O O . LEU B 1 79 ? -16.688 -17.859 -11.156 1 95.06 79 LEU B O 1
ATOM 2367 N N . GLU B 1 80 ? -14.734 -16.797 -11.242 1 93.81 80 GLU B N 1
ATOM 2368 C CA . GLU B 1 80 ? -14.516 -17.156 -12.641 1 93.81 80 GLU B CA 1
ATOM 2369 C C . GLU B 1 80 ? -14.453 -18.672 -12.805 1 93.81 80 GLU B C 1
ATOM 2371 O O . GLU B 1 80 ? -15.086 -19.234 -13.703 1 93.81 80 GLU B O 1
ATOM 2376 N N . LYS B 1 81 ? -13.711 -19.312 -11.969 1 92.12 81 LYS B N 1
ATOM 2377 C CA . LYS B 1 81 ? -13.57 -20.766 -12.031 1 92.12 81 LYS B CA 1
ATOM 2378 C C . LYS B 1 81 ? -14.891 -21.453 -11.703 1 92.12 81 LYS B C 1
ATOM 2380 O O . LYS B 1 81 ? -15.273 -22.422 -12.359 1 92.12 81 LYS B O 1
ATOM 2385 N N . GLN B 1 82 ? -15.531 -20.984 -10.68 1 92.06 82 GLN B N 1
ATOM 2386 C CA . GLN B 1 82 ? -16.828 -21.547 -10.312 1 92.06 82 GLN B CA 1
ATOM 2387 C C . GLN B 1 82 ? -17.828 -21.391 -11.453 1 92.06 82 GLN B C 1
ATOM 2389 O O . GLN B 1 82 ? -18.609 -22.312 -11.719 1 92.06 82 GLN B O 1
ATOM 2394 N N . ASN B 1 83 ? -17.797 -20.234 -12.055 1 93.38 83 ASN B N 1
ATOM 2395 C CA . ASN B 1 83 ? -18.719 -19.953 -13.148 1 93.38 83 ASN B CA 1
ATOM 2396 C C . ASN B 1 83 ? -18.438 -20.828 -14.367 1 93.38 83 ASN B C 1
ATOM 2398 O O . ASN B 1 83 ? -19.344 -21.156 -15.133 1 93.38 83 ASN B O 1
ATOM 2402 N N . ASP B 1 84 ? -17.188 -21.172 -14.508 1 91.62 84 ASP B N 1
ATOM 2403 C CA . ASP B 1 84 ? -16.812 -22.078 -15.602 1 91.62 84 ASP B CA 1
ATOM 2404 C C . ASP B 1 84 ? -17.469 -23.438 -15.43 1 91.62 84 ASP B C 1
ATOM 2406 O O . ASP B 1 84 ? -17.734 -24.141 -16.406 1 91.62 84 ASP B O 1
ATOM 2410 N N . THR B 1 85 ? -17.812 -23.797 -14.242 1 89.25 85 THR B N 1
ATOM 2411 C CA . THR B 1 85 ? -18.359 -25.109 -13.961 1 89.25 85 THR B CA 1
ATOM 2412 C C . THR B 1 85 ? -19.891 -25.109 -14.102 1 89.25 85 THR B C 1
ATOM 2414 O O . THR B 1 85 ? -20.469 -26.031 -14.68 1 89.25 85 THR B O 1
ATOM 2417 N N . VAL B 1 86 ? -20.594 -24.094 -13.594 1 91.44 86 VAL B N 1
ATOM 2418 C CA . VAL B 1 86 ? -22.047 -24.141 -13.508 1 91.44 86 VAL B CA 1
ATOM 2419 C C . VAL B 1 86 ? -22.656 -23 -14.328 1 91.44 86 VAL B C 1
ATOM 2421 O O . VAL B 1 86 ? -23.859 -23 -14.586 1 91.44 86 VAL B O 1
ATOM 2424 N N . ASN B 1 87 ? -21.891 -22.031 -14.766 1 92.06 87 ASN B N 1
ATOM 2425 C CA . ASN B 1 87 ? -22.312 -20.859 -15.531 1 92.06 87 ASN B CA 1
ATOM 2426 C C . ASN B 1 87 ? -23.469 -20.125 -14.859 1 92.06 87 ASN B C 1
ATOM 2428 O O . ASN B 1 87 ? -24.547 -20.016 -15.43 1 92.06 87 ASN B O 1
ATOM 2432 N N . PHE B 1 88 ? -23.297 -19.5 -13.797 1 93.75 88 PHE B N 1
ATOM 2433 C CA . PHE B 1 88 ? -24.391 -18.938 -13 1 93.75 88 PHE B CA 1
ATOM 2434 C C . PHE B 1 88 ? -24.453 -17.422 -13.148 1 93.75 88 PHE B C 1
ATOM 2436 O O . PHE B 1 88 ? -25.375 -16.781 -12.648 1 93.75 88 PHE B O 1
ATOM 2443 N N . MET B 1 89 ? -23.484 -16.812 -13.844 1 94.06 89 MET B N 1
ATOM 2444 C CA . MET B 1 89 ? -23.516 -15.367 -14.016 1 94.06 89 MET B CA 1
ATOM 2445 C C . MET B 1 89 ? -22.781 -14.938 -15.273 1 94.06 89 MET B C 1
ATOM 2447 O O . MET B 1 89 ? -21.922 -15.68 -15.781 1 94.06 89 MET B O 1
ATOM 2451 N N . GLY B 1 90 ? -23.125 -13.812 -15.773 1 92.75 90 GLY B N 1
ATOM 2452 C CA . GLY B 1 90 ? -22.391 -13.242 -16.891 1 92.75 90 GLY B CA 1
ATOM 2453 C C . GLY B 1 90 ? -21 -12.758 -16.484 1 92.75 90 GLY B C 1
ATOM 2454 O O . GLY B 1 90 ? -20.797 -12.273 -15.375 1 92.75 90 GLY B O 1
ATOM 2455 N N . THR B 1 91 ? -20.094 -12.82 -17.391 1 91.44 91 THR B N 1
ATOM 2456 C CA . THR B 1 91 ? -18.719 -12.438 -17.141 1 91.44 91 THR B CA 1
ATOM 2457 C C . THR B 1 91 ? -18.609 -10.945 -16.812 1 91.44 91 THR B C 1
ATOM 2459 O O . THR B 1 91 ? -17.75 -10.531 -16.047 1 91.44 91 THR B O 1
ATOM 2462 N N . CYS B 1 92 ? -19.547 -10.227 -17.281 1 95.81 92 CYS B N 1
ATOM 2463 C CA . CYS B 1 92 ? -19.5 -8.781 -17.062 1 95.81 92 CYS B CA 1
ATOM 2464 C C . CYS B 1 92 ? -19.828 -8.438 -15.617 1 95.81 92 CYS B C 1
ATOM 2466 O O . CYS B 1 92 ? -19.281 -7.469 -15.07 1 95.81 92 CYS B O 1
ATOM 2468 N N . LEU B 1 93 ? -20.641 -9.18 -15.047 1 97.69 93 LEU B N 1
ATOM 2469 C CA . LEU B 1 93 ? -21.016 -8.906 -13.664 1 97.69 93 LEU B CA 1
ATOM 2470 C C . LEU B 1 93 ? -19.828 -9.125 -12.727 1 97.69 93 LEU B C 1
ATOM 2472 O O . LEU B 1 93 ? -19.547 -8.273 -11.883 1 97.69 93 LEU B O 1
ATOM 2476 N N . ASN B 1 94 ? -19.172 -10.227 -12.922 1 97.69 94 ASN B N 1
ATOM 2477 C CA . ASN B 1 94 ? -18 -10.531 -12.109 1 97.69 94 ASN B CA 1
ATOM 2478 C C . ASN B 1 94 ? -16.875 -9.523 -12.352 1 97.69 94 ASN B C 1
ATOM 2480 O O . ASN B 1 94 ? -16.297 -9 -11.406 1 97.69 94 ASN B O 1
ATOM 2484 N N . ARG B 1 95 ? -16.609 -9.25 -13.586 1 97.88 95 ARG B N 1
ATOM 2485 C CA . ARG B 1 95 ? -15.578 -8.297 -13.938 1 97.88 95 ARG B CA 1
ATOM 2486 C C . ARG B 1 95 ? -15.922 -6.895 -13.438 1 97.88 95 ARG B C 1
ATOM 2488 O O . ARG B 1 95 ? -15.062 -6.188 -12.906 1 97.88 95 ARG B O 1
ATOM 2495 N N . GLY B 1 96 ? -17.125 -6.5 -13.672 1 98.38 96 GLY B N 1
ATOM 2496 C CA . GLY B 1 96 ? -17.578 -5.203 -13.195 1 98.38 96 GLY B CA 1
ATOM 2497 C C . GLY B 1 96 ? -17.469 -5.051 -11.688 1 98.38 96 GLY B C 1
ATOM 2498 O O . GLY B 1 96 ? -17.047 -4.004 -11.188 1 98.38 96 GLY B O 1
ATOM 2499 N N . SER B 1 97 ? -17.844 -6.086 -10.984 1 98.62 97 SER B N 1
ATOM 2500 C CA . SER B 1 97 ? -17.75 -6.055 -9.523 1 98.62 97 SER B CA 1
ATOM 2501 C C . SER B 1 97 ? -16.297 -5.887 -9.07 1 98.62 97 SER B C 1
ATOM 2503 O O . SER B 1 97 ? -16.016 -5.117 -8.156 1 98.62 97 SER B O 1
ATOM 2505 N N . PHE B 1 98 ? -15.438 -6.566 -9.734 1 98.5 98 PHE B N 1
ATOM 2506 C CA . PHE B 1 98 ? -14.023 -6.469 -9.391 1 98.5 98 PHE B CA 1
ATOM 2507 C C . PHE B 1 98 ? -13.5 -5.059 -9.656 1 98.5 98 PHE B C 1
ATOM 2509 O O . PHE B 1 98 ? -12.797 -4.484 -8.82 1 98.5 98 PHE B O 1
ATOM 2516 N N . ILE B 1 99 ? -13.812 -4.48 -10.789 1 98.69 99 ILE B N 1
ATOM 2517 C CA . ILE B 1 99 ? -13.352 -3.148 -11.172 1 98.69 99 ILE B CA 1
ATOM 2518 C C . ILE B 1 99 ? -13.859 -2.123 -10.156 1 98.69 99 ILE B C 1
ATOM 2520 O O . ILE B 1 99 ? -13.109 -1.252 -9.719 1 98.69 99 ILE B O 1
ATOM 2524 N N . VAL B 1 100 ? -15.062 -2.266 -9.758 1 98.81 100 VAL B N 1
ATOM 2525 C CA . VAL B 1 100 ? -15.641 -1.368 -8.766 1 98.81 100 VAL B CA 1
ATOM 2526 C C . VAL B 1 100 ? -14.891 -1.5 -7.441 1 98.81 100 VAL B C 1
ATOM 2528 O O . VAL B 1 100 ? -14.562 -0.497 -6.805 1 98.81 100 VAL B O 1
ATOM 2531 N N . GLY B 1 101 ? -14.625 -2.74 -7.059 1 98.75 101 GLY B N 1
ATOM 2532 C CA . GLY B 1 101 ? -13.844 -2.971 -5.852 1 98.75 101 GLY B CA 1
ATOM 2533 C C . GLY B 1 101 ? -12.461 -2.359 -5.914 1 98.75 101 GLY B C 1
ATOM 2534 O O . GLY B 1 101 ? -11.984 -1.78 -4.93 1 98.75 101 GLY B O 1
ATOM 2535 N N . LEU B 1 102 ? -11.82 -2.479 -7.059 1 98.5 102 LEU B N 1
ATOM 2536 C CA . LEU B 1 102 ? -10.484 -1.915 -7.242 1 98.5 102 LEU B CA 1
ATOM 2537 C C . LEU B 1 102 ? -10.508 -0.399 -7.078 1 98.5 102 LEU B C 1
ATOM 2539 O O . LEU B 1 102 ? -9.609 0.178 -6.465 1 98.5 102 LEU B O 1
ATOM 2543 N N . PHE B 1 103 ? -11.516 0.229 -7.621 1 98.69 103 PHE B N 1
ATOM 2544 C CA . PHE B 1 103 ? -11.664 1.669 -7.445 1 98.69 103 PHE B CA 1
ATOM 2545 C C . PHE B 1 103 ? -11.82 2.021 -5.973 1 98.69 103 PHE B C 1
ATOM 2547 O O . PHE B 1 103 ? -11.289 3.033 -5.508 1 98.69 103 PHE B O 1
ATOM 2554 N N . GLY B 1 104 ? -12.547 1.22 -5.266 1 98.75 104 GLY B N 1
ATOM 2555 C CA . GLY B 1 104 ? -12.664 1.432 -3.83 1 98.75 104 GLY B CA 1
ATOM 2556 C C . GLY B 1 104 ? -11.328 1.387 -3.111 1 98.75 104 GLY B C 1
ATOM 2557 O O . GLY B 1 104 ? -11.062 2.209 -2.232 1 98.75 104 GLY B O 1
ATOM 2558 N N . CYS B 1 105 ? -10.492 0.451 -3.506 1 98.62 105 CYS B N 1
ATOM 2559 C CA . CYS B 1 105 ? -9.172 0.317 -2.898 1 98.62 105 CYS B CA 1
ATOM 2560 C C . CYS B 1 105 ? -8.281 1.49 -3.277 1 98.62 105 CYS B C 1
ATOM 2562 O O . CYS B 1 105 ? -7.48 1.956 -2.463 1 98.62 105 CYS B O 1
ATOM 2564 N N . ILE B 1 106 ? -8.391 1.949 -4.504 1 98.38 106 ILE B N 1
ATOM 2565 C CA . ILE B 1 106 ? -7.645 3.129 -4.934 1 98.38 106 ILE B CA 1
ATOM 2566 C C . ILE B 1 106 ? -8.062 4.336 -4.09 1 98.38 106 ILE B C 1
ATOM 2568 O O . ILE B 1 106 ? -7.211 5.09 -3.617 1 98.38 106 ILE B O 1
ATOM 2572 N N . GLY B 1 107 ? -9.391 4.523 -3.93 1 98.69 107 GLY B N 1
ATOM 2573 C CA . GLY B 1 107 ? -9.875 5.574 -3.049 1 98.69 107 GLY B CA 1
ATOM 2574 C C . GLY B 1 107 ? -9.305 5.484 -1.646 1 98.69 107 GLY B C 1
ATOM 2575 O O . GLY B 1 107 ? -8.906 6.496 -1.065 1 98.69 107 GLY B O 1
ATOM 2576 N N . MET B 1 108 ? -9.289 4.281 -1.143 1 98.5 108 MET B N 1
ATOM 2577 C CA . MET B 1 108 ? -8.742 4.059 0.193 1 98.5 108 MET B CA 1
ATOM 2578 C C . MET B 1 108 ? -7.273 4.461 0.255 1 98.5 108 MET B C 1
ATOM 2580 O O . MET B 1 108 ? -6.828 5.043 1.244 1 98.5 108 MET B O 1
ATOM 2584 N N . GLY B 1 109 ? -6.496 4.133 -0.792 1 98.19 109 GLY B N 1
ATOM 2585 C CA . GLY B 1 109 ? -5.113 4.566 -0.87 1 98.19 109 GLY B CA 1
ATOM 2586 C C . GLY B 1 109 ? -4.957 6.078 -0.855 1 98.19 109 GLY B C 1
ATOM 2587 O O . GLY B 1 109 ? -4.043 6.605 -0.222 1 98.19 109 GLY B O 1
ATOM 2588 N N . ILE B 1 110 ? -5.82 6.734 -1.535 1 97.88 110 ILE B N 1
ATOM 2589 C CA . ILE B 1 110 ? -5.805 8.195 -1.56 1 97.88 110 ILE B CA 1
ATOM 2590 C C . ILE B 1 110 ? -6.07 8.734 -0.157 1 97.88 110 ILE B C 1
ATOM 2592 O O . ILE B 1 110 ? -5.348 9.609 0.322 1 97.88 110 ILE B O 1
ATOM 2596 N N . VAL B 1 111 ? -7.074 8.18 0.499 1 97.56 111 VAL B N 1
ATOM 2597 C CA . VAL B 1 111 ? -7.426 8.609 1.849 1 97.56 111 VAL B CA 1
ATOM 2598 C C . VAL B 1 111 ? -6.246 8.367 2.789 1 97.56 111 VAL B C 1
ATOM 2600 O O . VAL B 1 111 ? -5.988 9.172 3.686 1 97.56 111 VAL B O 1
ATOM 2603 N N . ALA B 1 112 ? -5.496 7.328 2.58 1 97.38 112 ALA B N 1
ATOM 2604 C CA . ALA B 1 112 ? -4.391 6.934 3.449 1 97.38 112 ALA B CA 1
ATOM 2605 C C . ALA B 1 112 ? -3.23 7.922 3.342 1 97.38 112 ALA B C 1
ATOM 2607 O O . ALA B 1 112 ? -2.484 8.117 4.305 1 97.38 112 ALA B O 1
ATOM 2608 N N . THR B 1 113 ? -3.127 8.578 2.146 1 96.19 113 THR B N 1
ATOM 2609 C CA . THR B 1 113 ? -1.874 9.289 1.905 1 96.19 113 THR B CA 1
ATOM 2610 C C . THR B 1 113 ? -2.117 10.781 1.752 1 96.19 113 THR B C 1
ATOM 2612 O O . THR B 1 113 ? -1.185 11.586 1.847 1 96.19 113 THR B O 1
ATOM 2615 N N . PHE B 1 114 ? -3.346 11.164 1.462 1 94.75 114 PHE B N 1
ATOM 2616 C CA . PHE B 1 114 ? -3.744 12.562 1.494 1 94.75 114 PHE B CA 1
ATOM 2617 C C . PHE B 1 114 ? -4.492 12.891 2.783 1 94.75 114 PHE B C 1
ATOM 2619 O O . PHE B 1 114 ? -5.664 12.531 2.932 1 94.75 114 PHE B O 1
ATOM 2626 N N . GLN B 1 115 ? -3.807 13.617 3.65 1 89.69 115 GLN B N 1
ATOM 2627 C CA . GLN B 1 115 ? -4.398 13.906 4.953 1 89.69 115 GLN B CA 1
ATOM 2628 C C . GLN B 1 115 ? -5.551 14.898 4.824 1 89.69 115 GLN B C 1
ATOM 2630 O O . GLN B 1 115 ? -5.492 15.828 4.016 1 89.69 115 GLN B O 1
ATOM 2635 N N . GLU B 1 116 ? -6.473 14.719 5.641 1 86.69 116 GLU B N 1
ATOM 2636 C CA . GLU B 1 116 ? -7.75 15.422 5.598 1 86.69 116 GLU B CA 1
ATOM 2637 C C . GLU B 1 116 ? -7.555 16.938 5.676 1 86.69 116 GLU B C 1
ATOM 2639 O O . GLU B 1 116 ? -8.234 17.688 4.98 1 86.69 116 GLU B O 1
ATOM 2644 N N . MET B 1 117 ? -6.586 17.391 6.43 1 84.56 117 MET B N 1
ATOM 2645 C CA . MET B 1 117 ? -6.453 18.844 6.629 1 84.56 117 MET B CA 1
ATOM 2646 C C . MET B 1 117 ? -5.398 19.422 5.695 1 84.56 117 MET B C 1
ATOM 2648 O O . MET B 1 117 ? -5.336 20.641 5.504 1 84.56 117 MET B O 1
ATOM 2652 N N . ALA B 1 118 ? -4.602 18.641 5.129 1 84.88 118 ALA B N 1
ATOM 2653 C CA . ALA B 1 118 ? -3.535 19.109 4.25 1 84.88 118 ALA B CA 1
ATOM 2654 C C . ALA B 1 118 ? -4.059 19.375 2.84 1 84.88 118 ALA B C 1
ATOM 2656 O O . ALA B 1 118 ? -3.752 20.406 2.238 1 84.88 118 ALA B O 1
ATOM 2657 N N . VAL B 1 119 ? -4.832 18.453 2.344 1 90.25 119 VAL B N 1
ATOM 2658 C CA . VAL B 1 119 ? -5.457 18.562 1.029 1 90.25 119 VAL B CA 1
ATOM 2659 C C . VAL B 1 119 ? -6.879 18.016 1.083 1 90.25 119 VAL B C 1
ATOM 2661 O O . VAL B 1 119 ? -7.172 16.984 0.479 1 90.25 119 VAL B O 1
ATOM 2664 N N . PRO B 1 120 ? -7.828 18.75 1.608 1 90.5 120 PRO B N 1
ATOM 2665 C CA . PRO B 1 120 ? -9.148 18.219 1.954 1 90.5 120 PRO B CA 1
ATOM 2666 C C . PRO B 1 120 ? -9.93 17.734 0.732 1 90.5 120 PRO B C 1
ATOM 2668 O O . PRO B 1 120 ? -10.625 16.719 0.799 1 90.5 120 PRO B O 1
ATOM 2671 N N . VAL B 1 121 ? -9.852 18.453 -0.349 1 92.31 121 VAL B N 1
ATOM 2672 C CA . VAL B 1 121 ? -10.648 18.109 -1.526 1 92.31 121 VAL B CA 1
ATOM 2673 C C . VAL B 1 121 ? -10.242 16.734 -2.041 1 92.31 121 VAL B C 1
ATOM 2675 O O . VAL B 1 121 ? -11.094 15.883 -2.307 1 92.31 121 VAL B O 1
ATOM 2678 N N . VAL B 1 122 ? -8.945 16.453 -2.189 1 95.12 122 VAL B N 1
ATOM 2679 C CA . VAL B 1 122 ? -8.461 15.18 -2.695 1 95.12 122 VAL B CA 1
ATOM 2680 C C . VAL B 1 122 ? -8.82 14.062 -1.712 1 95.12 122 VAL B C 1
ATOM 2682 O O . VAL B 1 122 ? -9.258 12.984 -2.117 1 95.12 122 VAL B O 1
ATOM 2685 N N . HIS B 1 123 ? -8.703 14.375 -0.411 1 95.38 123 HIS B N 1
ATOM 2686 C CA . HIS B 1 123 ? -9.07 13.414 0.619 1 95.38 123 HIS B CA 1
ATOM 2687 C C . HIS B 1 123 ? -10.547 13.047 0.532 1 95.38 123 HIS B C 1
ATOM 2689 O O . HIS B 1 123 ? -10.906 11.867 0.54 1 95.38 123 HIS B O 1
ATOM 2695 N N . ASP B 1 124 ? -11.375 14.039 0.374 1 94.19 124 ASP B N 1
ATOM 2696 C CA . ASP B 1 124 ? -12.82 13.82 0.351 1 94.19 124 ASP B CA 1
ATOM 2697 C C . ASP B 1 124 ? -13.234 13.023 -0.884 1 94.19 124 ASP B C 1
ATOM 2699 O O . ASP B 1 124 ? -14.133 12.188 -0.814 1 94.19 124 ASP B O 1
ATOM 2703 N N . VAL B 1 125 ? -12.602 13.297 -1.964 1 96.81 125 VAL B N 1
ATOM 2704 C CA . VAL B 1 125 ? -12.891 12.547 -3.18 1 96.81 125 VAL B CA 1
ATOM 2705 C C . VAL B 1 125 ? -12.5 11.078 -2.986 1 96.81 125 VAL B C 1
ATOM 2707 O O . VAL B 1 125 ? -13.266 10.18 -3.334 1 96.81 125 VAL B O 1
ATOM 2710 N N . GLY B 1 126 ? -11.336 10.836 -2.416 1 97.94 126 GLY B N 1
ATOM 2711 C CA . GLY B 1 126 ? -10.93 9.484 -2.102 1 97.94 126 GLY B CA 1
ATOM 2712 C C . GLY B 1 126 ? -11.891 8.758 -1.18 1 97.94 126 GLY B C 1
ATOM 2713 O O . GLY B 1 126 ? -12.227 7.598 -1.409 1 97.94 126 GLY B O 1
ATOM 2714 N N . ALA B 1 127 ? -12.328 9.477 -0.19 1 97.38 127 ALA B N 1
ATOM 2715 C CA . ALA B 1 127 ? -13.273 8.906 0.764 1 97.38 127 ALA B CA 1
ATOM 2716 C C . ALA B 1 127 ? -14.586 8.547 0.08 1 97.38 127 ALA B C 1
ATOM 2718 O O . ALA B 1 127 ? -15.133 7.461 0.309 1 97.38 127 ALA B O 1
ATOM 2719 N N . LEU B 1 128 ? -15.031 9.461 -0.74 1 97.38 128 LEU B N 1
ATOM 2720 C CA . LEU B 1 128 ? -16.281 9.219 -1.462 1 97.38 128 LEU B CA 1
ATOM 2721 C C . LEU B 1 128 ? -16.141 7.992 -2.361 1 97.38 128 LEU B C 1
ATOM 2723 O O . LEU B 1 128 ? -17.031 7.137 -2.381 1 97.38 128 LEU B O 1
ATOM 2727 N N . ILE B 1 129 ? -15.078 7.871 -3.059 1 98.62 129 ILE B N 1
ATOM 2728 C CA . ILE B 1 129 ? -14.836 6.738 -3.947 1 98.62 129 ILE B CA 1
ATOM 2729 C C . ILE B 1 129 ? -14.797 5.445 -3.137 1 98.62 129 ILE B C 1
ATOM 2731 O O . ILE B 1 129 ? -15.422 4.449 -3.516 1 98.62 129 ILE B O 1
ATOM 2735 N N . THR B 1 130 ? -14.117 5.441 -2.051 1 98.62 130 THR B N 1
ATOM 2736 C CA . THR B 1 130 ? -13.984 4.258 -1.21 1 98.62 130 THR B CA 1
ATOM 2737 C C . THR B 1 130 ? -15.352 3.773 -0.738 1 98.62 130 THR B C 1
ATOM 2739 O O . THR B 1 130 ? -15.688 2.596 -0.882 1 98.62 130 THR B O 1
ATOM 2742 N N . PHE B 1 131 ? -16.156 4.668 -0.191 1 98.62 131 PHE B N 1
ATOM 2743 C CA . PHE B 1 131 ? -17.422 4.27 0.441 1 98.62 131 PHE B CA 1
ATOM 2744 C C . PHE B 1 131 ? -18.469 3.918 -0.609 1 98.62 131 PHE B C 1
ATOM 2746 O O . PHE B 1 131 ? -19.188 2.926 -0.469 1 98.62 131 PHE B O 1
ATOM 2753 N N . ILE B 1 132 ? -18.5 4.691 -1.685 1 98.44 132 ILE B N 1
ATOM 2754 C CA . ILE B 1 132 ? -19.5 4.43 -2.717 1 98.44 132 ILE B CA 1
ATOM 2755 C C . ILE B 1 132 ? -19.156 3.145 -3.461 1 98.44 132 ILE B C 1
ATOM 2757 O O . ILE B 1 132 ? -19.984 2.254 -3.607 1 98.44 132 ILE B O 1
ATOM 2761 N N . CYS B 1 133 ? -17.938 3.027 -3.924 1 98.75 133 CYS B N 1
ATOM 2762 C CA . CYS B 1 133 ? -17.531 1.812 -4.621 1 98.75 133 CYS B CA 1
ATOM 2763 C C . CYS B 1 133 ? -17.578 0.606 -3.689 1 98.75 133 CYS B C 1
ATOM 2765 O O . CYS B 1 133 ? -17.891 -0.505 -4.121 1 98.75 133 CYS B O 1
ATOM 2767 N N . GLY B 1 134 ? -17.266 0.856 -2.4 1 98.75 134 GLY B N 1
ATOM 2768 C CA . GLY B 1 134 ? -17.359 -0.226 -1.435 1 98.75 134 GLY B CA 1
ATOM 2769 C C . GLY B 1 134 ? -18.766 -0.781 -1.286 1 98.75 134 GLY B C 1
ATOM 2770 O O . GLY B 1 134 ? -18.953 -1.997 -1.321 1 98.75 134 GLY B O 1
ATOM 2771 N N . VAL B 1 135 ? -19.688 0.094 -1.119 1 98.81 135 VAL B N 1
ATOM 2772 C CA . VAL B 1 135 ? -21.062 -0.341 -0.927 1 98.81 135 VAL B CA 1
ATOM 2773 C C . VAL B 1 135 ? -21.578 -0.994 -2.205 1 98.81 135 VAL B C 1
ATOM 2775 O O . VAL B 1 135 ? -22.312 -1.987 -2.15 1 98.81 135 VAL B O 1
ATOM 2778 N N . VAL B 1 136 ? -21.219 -0.461 -3.363 1 98.81 136 VAL B N 1
ATOM 2779 C CA . VAL B 1 136 ? -21.625 -1.06 -4.629 1 98.81 136 VAL B CA 1
ATOM 2780 C C . VAL B 1 136 ? -21 -2.443 -4.773 1 98.81 136 VAL B C 1
ATOM 2782 O O . VAL B 1 136 ? -21.672 -3.391 -5.207 1 98.81 136 VAL B O 1
ATOM 2785 N N . TYR B 1 137 ? -19.781 -2.574 -4.414 1 98.88 137 TYR B N 1
ATOM 2786 C CA . TYR B 1 137 ? -19.094 -3.852 -4.523 1 98.88 137 TYR B CA 1
ATOM 2787 C C . TYR B 1 137 ? -19.797 -4.926 -3.703 1 98.88 137 TYR B C 1
ATOM 2789 O O . TYR B 1 137 ? -20.094 -6.008 -4.215 1 98.88 137 TYR B O 1
ATOM 2797 N N . ILE B 1 138 ? -20.016 -4.637 -2.43 1 98.81 138 ILE B N 1
ATOM 2798 C CA . ILE B 1 138 ? -20.578 -5.695 -1.594 1 98.81 138 ILE B CA 1
ATOM 2799 C C . ILE B 1 138 ? -22.016 -5.98 -2.018 1 98.81 138 ILE B C 1
ATOM 2801 O O . ILE B 1 138 ? -22.5 -7.109 -1.881 1 98.81 138 ILE B O 1
ATOM 2805 N N . SER B 1 139 ? -22.703 -4.98 -2.549 1 98.81 139 SER B N 1
ATOM 2806 C CA . SER B 1 139 ? -24.031 -5.23 -3.096 1 98.81 139 SER B CA 1
ATOM 2807 C C . SER B 1 139 ? -23.969 -6.188 -4.281 1 98.81 139 SER B C 1
ATOM 2809 O O . SER B 1 139 ? -24.734 -7.152 -4.348 1 98.81 139 SER B O 1
ATOM 2811 N N . LEU B 1 140 ? -23.062 -5.926 -5.195 1 98.75 140 LEU B N 1
ATOM 2812 C CA . LEU B 1 140 ? -22.891 -6.801 -6.352 1 98.75 140 LEU B CA 1
ATOM 2813 C C . LEU B 1 140 ? -22.484 -8.203 -5.914 1 98.75 140 LEU B C 1
ATOM 2815 O O . LEU B 1 140 ? -23 -9.195 -6.434 1 98.75 140 LEU B O 1
ATOM 2819 N N . GLN B 1 141 ? -21.641 -8.234 -4.965 1 98.62 141 GLN B N 1
ATOM 2820 C CA . GLN B 1 141 ? -21.188 -9.531 -4.477 1 98.62 141 GLN B CA 1
ATOM 2821 C C . GLN B 1 141 ? -22.328 -10.289 -3.789 1 98.62 141 GLN B C 1
ATOM 2823 O O . GLN B 1 141 ? -22.375 -11.523 -3.844 1 98.62 141 GLN B O 1
ATOM 2828 N N . SER B 1 142 ? -23.203 -9.555 -3.105 1 98.62 142 SER B N 1
ATOM 2829 C CA . SER B 1 142 ? -24.375 -10.195 -2.512 1 98.62 142 SER B CA 1
ATOM 2830 C C . SER B 1 142 ? -25.281 -10.805 -3.58 1 98.62 142 SER B C 1
ATOM 2832 O O . SER B 1 142 ? -25.75 -11.938 -3.428 1 98.62 142 SER B O 1
ATOM 2834 N N . VAL B 1 143 ? -25.484 -10.086 -4.68 1 98.38 143 VAL B N 1
ATOM 2835 C CA . VAL B 1 143 ? -26.266 -10.602 -5.789 1 98.38 143 VAL B CA 1
ATOM 2836 C C . VAL B 1 143 ? -25.594 -11.844 -6.371 1 98.38 143 VAL B C 1
ATOM 2838 O O . VAL B 1 143 ? -26.266 -12.859 -6.617 1 98.38 143 VAL B O 1
ATOM 2841 N N . ILE B 1 144 ? -24.344 -11.797 -6.531 1 98.06 144 ILE B N 1
ATOM 2842 C CA . ILE B 1 144 ? -23.578 -12.906 -7.082 1 98.06 144 ILE B CA 1
ATOM 2843 C C . ILE B 1 144 ? -23.688 -14.117 -6.156 1 98.06 144 ILE B C 1
ATOM 2845 O O . ILE B 1 144 ? -23.781 -15.258 -6.621 1 98.06 144 ILE B O 1
ATOM 2849 N N . SER B 1 145 ? -23.672 -13.844 -4.859 1 97.25 145 SER B N 1
ATOM 2850 C CA . SER B 1 145 ? -23.828 -14.938 -3.896 1 97.25 145 SER B CA 1
ATOM 2851 C C . SER B 1 145 ? -25.156 -15.656 -4.078 1 97.25 145 SER B C 1
ATOM 2853 O O . SER B 1 145 ? -25.219 -16.891 -4.02 1 97.25 145 SER B O 1
ATOM 2855 N N . TYR B 1 146 ? -26.219 -14.945 -4.328 1 97.88 146 TYR B N 1
ATOM 2856 C CA . TYR B 1 146 ? -27.516 -15.57 -4.566 1 97.88 146 TYR B CA 1
ATOM 2857 C C . TYR B 1 146 ? -27.5 -16.391 -5.855 1 97.88 146 TYR B C 1
ATOM 2859 O O . TYR B 1 146 ? -28.094 -17.469 -5.918 1 97.88 146 TYR B O 1
ATOM 2867 N N . LYS B 1 147 ? -26.828 -15.852 -6.844 1 97 147 LYS B N 1
ATOM 2868 C CA . LYS B 1 147 ? -26.766 -16.547 -8.125 1 97 147 LYS B CA 1
ATOM 2869 C C . LYS B 1 147 ? -25.984 -17.844 -8.008 1 97 147 LYS B C 1
ATOM 2871 O O . LYS B 1 147 ? -26.266 -18.812 -8.734 1 97 147 LYS B O 1
ATOM 2876 N N . SER B 1 148 ? -25.109 -17.891 -7.156 1 94.81 148 SER B N 1
ATOM 2877 C CA . SER B 1 148 ? -24.266 -19.078 -7.02 1 94.81 148 SER B CA 1
ATOM 2878 C C . SER B 1 148 ? -24.875 -20.078 -6.043 1 94.81 148 SER B C 1
ATOM 2880 O O . SER B 1 148 ? -24.297 -21.141 -5.805 1 94.81 148 SER B O 1
ATOM 2882 N N . CYS B 1 149 ? -25.906 -19.703 -5.422 1 94.25 149 CYS B N 1
ATOM 2883 C CA . CYS B 1 149 ? -26.609 -20.578 -4.488 1 94.25 149 CYS B CA 1
ATOM 2884 C C . CYS B 1 149 ? -27.484 -21.578 -5.23 1 94.25 149 CYS B C 1
ATOM 2886 O O . CYS B 1 149 ? -28.203 -21.203 -6.16 1 94.25 149 CYS B O 1
ATOM 2888 N N . PRO B 1 150 ? -27.453 -22.734 -4.797 1 93.56 150 PRO B N 1
ATOM 2889 C CA . PRO B 1 150 ? -26.812 -23.406 -3.666 1 93.56 150 PRO B CA 1
ATOM 2890 C C . PRO B 1 150 ? -25.484 -24.062 -4.043 1 93.56 150 PRO B C 1
ATOM 2892 O O . PRO B 1 150 ? -24.828 -24.672 -3.191 1 93.56 150 PRO B O 1
ATOM 2895 N N . SER B 1 151 ? -25.062 -23.953 -5.254 1 90.88 151 SER B N 1
ATOM 2896 C CA . SER B 1 151 ? -23.906 -24.688 -5.742 1 90.88 151 SER B CA 1
ATOM 2897 C C . SER B 1 151 ? -22.641 -24.328 -4.977 1 90.88 151 SER B C 1
ATOM 2899 O O . SER B 1 151 ? -21.828 -25.188 -4.648 1 90.88 151 SER B O 1
ATOM 2901 N N . TRP B 1 152 ? -22.547 -23.016 -4.688 1 91.38 152 TRP B N 1
ATOM 2902 C CA . TRP B 1 152 ? -21.297 -22.578 -4.109 1 91.38 152 TRP B CA 1
ATOM 2903 C C . TRP B 1 152 ? -21.531 -21.766 -2.838 1 91.38 152 TRP B C 1
ATOM 2905 O O . TRP B 1 152 ? -20.578 -21.266 -2.227 1 91.38 152 TRP B O 1
ATOM 2915 N N . ASN B 1 153 ? -22.797 -21.531 -2.564 1 93.44 153 ASN B N 1
ATOM 2916 C CA . ASN B 1 153 ? -23.141 -20.75 -1.378 1 93.44 153 ASN B CA 1
ATOM 2917 C C . ASN B 1 153 ? -24.391 -21.297 -0.693 1 93.44 153 ASN B C 1
ATOM 2919 O O . ASN B 1 153 ? -25.188 -22 -1.312 1 93.44 153 ASN B O 1
ATOM 2923 N N . THR B 1 154 ? -24.547 -20.969 0.542 1 95.38 154 THR B N 1
ATOM 2924 C CA . THR B 1 154 ? -25.766 -21.328 1.258 1 95.38 154 THR B CA 1
ATOM 2925 C C . THR B 1 154 ? -26.719 -20.141 1.311 1 95.38 154 THR B C 1
ATOM 2927 O O . THR B 1 154 ? -26.297 -18.984 1.238 1 95.38 154 THR B O 1
ATOM 2930 N N . LYS B 1 155 ? -27.969 -20.469 1.472 1 97.31 155 LYS B N 1
ATOM 2931 C CA . LYS B 1 155 ? -28.984 -19.406 1.591 1 97.31 155 LYS B CA 1
ATOM 2932 C C . LYS B 1 155 ? -28.703 -18.516 2.789 1 97.31 155 LYS B C 1
ATOM 2934 O O . LYS B 1 155 ? -28.875 -17.297 2.713 1 97.31 155 LYS B O 1
ATOM 2939 N N . THR B 1 156 ? -28.281 -19.094 3.848 1 97.44 156 THR B N 1
ATOM 2940 C CA . THR B 1 156 ? -27.984 -18.344 5.062 1 97.44 156 THR B CA 1
ATOM 2941 C C . THR B 1 156 ? -26.891 -17.312 4.801 1 97.44 156 THR B C 1
ATOM 2943 O O . THR B 1 156 ? -27.031 -16.141 5.168 1 97.44 156 THR B O 1
ATOM 2946 N N . THR B 1 157 ? -25.812 -17.734 4.168 1 97.12 157 THR B N 1
ATOM 2947 C CA . THR B 1 157 ? -24.719 -16.812 3.855 1 97.12 157 THR B CA 1
ATOM 2948 C C . THR B 1 157 ? -25.188 -15.703 2.93 1 97.12 157 THR B C 1
ATOM 2950 O O . THR B 1 157 ? -24.812 -14.539 3.107 1 97.12 157 THR B O 1
ATOM 2953 N N . CYS B 1 158 ? -26.016 -16.031 1.975 1 98.12 158 CYS B N 1
ATOM 2954 C CA . CYS B 1 158 ? -26.562 -15.031 1.058 1 98.12 158 CYS B CA 1
ATOM 2955 C C . CYS B 1 158 ? -27.375 -13.977 1.812 1 98.12 158 CYS B C 1
ATOM 2957 O O . CYS B 1 158 ? -27.219 -12.781 1.56 1 98.12 158 CYS B O 1
ATOM 2959 N N . HIS B 1 159 ? -28.188 -14.445 2.74 1 98.56 159 HIS B N 1
ATOM 2960 C CA . HIS B 1 159 ? -29.016 -13.531 3.523 1 98.56 159 HIS B CA 1
ATOM 2961 C C . HIS B 1 159 ? -28.141 -12.617 4.383 1 98.56 159 HIS B C 1
ATOM 2963 O O . HIS B 1 159 ? -28.422 -11.422 4.508 1 98.56 159 HIS B O 1
ATOM 2969 N N . ILE B 1 160 ? -27.141 -13.172 4.992 1 98.5 160 ILE B N 1
ATOM 2970 C CA . ILE B 1 160 ? -26.25 -12.398 5.844 1 98.5 160 ILE B CA 1
ATOM 2971 C C . ILE B 1 160 ? -25.531 -11.328 5.012 1 98.5 160 ILE B C 1
ATOM 2973 O O . ILE B 1 160 ? -25.516 -10.156 5.395 1 98.5 160 ILE B O 1
ATOM 2977 N N . ARG B 1 161 ? -25.016 -11.695 3.871 1 98.62 161 ARG B N 1
ATOM 2978 C CA . ARG B 1 161 ? -24.328 -10.773 2.979 1 98.62 161 ARG B CA 1
ATOM 2979 C C . ARG B 1 161 ? -25.266 -9.664 2.5 1 98.62 161 ARG B C 1
ATOM 2981 O O . ARG B 1 161 ? -24.891 -8.492 2.5 1 98.62 161 ARG B O 1
ATOM 2988 N N . MET B 1 162 ? -26.438 -10.094 2.164 1 98.75 162 MET B N 1
ATOM 2989 C CA . MET B 1 162 ? -27.406 -9.109 1.688 1 98.75 162 MET B CA 1
ATOM 2990 C C . MET B 1 162 ? -27.797 -8.156 2.805 1 98.75 162 MET B C 1
ATOM 2992 O O . MET B 1 162 ? -27.953 -6.953 2.576 1 98.75 162 MET B O 1
ATOM 2996 N N . ALA B 1 163 ? -28 -8.641 3.986 1 98.75 163 ALA B N 1
ATOM 2997 C CA . ALA B 1 163 ? -28.359 -7.801 5.125 1 98.75 163 ALA B CA 1
ATOM 2998 C C . ALA B 1 163 ? -27.266 -6.766 5.398 1 98.75 163 ALA B C 1
ATOM 3000 O O . ALA B 1 163 ? -27.562 -5.586 5.605 1 98.75 163 ALA B O 1
ATOM 3001 N N . ILE B 1 164 ? -26.016 -7.195 5.398 1 98.81 164 ILE B N 1
ATOM 3002 C CA . ILE B 1 164 ? -24.891 -6.289 5.609 1 98.81 164 ILE B CA 1
ATOM 3003 C C . ILE B 1 164 ? -24.875 -5.23 4.508 1 98.81 164 ILE B C 1
ATOM 3005 O O . ILE B 1 164 ? -24.688 -4.043 4.781 1 98.81 164 ILE B O 1
ATOM 3009 N N . SER B 1 165 ? -25.062 -5.672 3.281 1 98.75 165 SER B N 1
ATOM 3010 C CA . SER B 1 165 ? -25.047 -4.77 2.133 1 98.75 165 SER B CA 1
ATOM 3011 C C . SER B 1 165 ? -26.141 -3.719 2.234 1 98.75 165 SER B C 1
ATOM 3013 O O . SER B 1 165 ? -25.891 -2.525 2.061 1 98.75 165 SER B O 1
ATOM 3015 N N . VAL B 1 166 ? -27.328 -4.137 2.523 1 98.69 166 VAL B N 1
ATOM 3016 C CA . VAL B 1 166 ? -28.469 -3.229 2.621 1 98.69 166 VAL B CA 1
ATOM 3017 C C . VAL B 1 166 ? -28.25 -2.232 3.756 1 98.69 166 VAL B C 1
ATOM 3019 O O . VAL B 1 166 ? -28.469 -1.031 3.592 1 98.69 166 VAL B O 1
ATOM 3022 N N . LEU B 1 167 ? -27.781 -2.703 4.875 1 98.75 167 LEU B N 1
ATOM 3023 C CA . LEU B 1 167 ? -27.469 -1.823 5.996 1 98.75 167 LEU B CA 1
ATOM 3024 C C . LEU B 1 167 ? -26.422 -0.791 5.598 1 98.75 167 LEU B C 1
ATOM 3026 O O . LEU B 1 167 ? -26.531 0.385 5.953 1 98.75 167 LEU B O 1
ATOM 3030 N N . SER B 1 168 ? -25.406 -1.184 4.891 1 98.81 168 SER B N 1
ATOM 3031 C CA . SER B 1 168 ? -24.328 -0.286 4.465 1 98.81 168 SER B CA 1
ATOM 3032 C C . SER B 1 168 ? -24.844 0.749 3.469 1 98.81 168 SER B C 1
ATOM 3034 O O . SER B 1 168 ? -24.438 1.915 3.52 1 98.81 168 SER B O 1
ATOM 3036 N N . VAL B 1 169 ? -25.734 0.322 2.562 1 98.44 169 VAL B N 1
ATOM 3037 C CA . VAL B 1 169 ? -26.328 1.253 1.604 1 98.44 169 VAL B CA 1
ATOM 3038 C C . VAL B 1 169 ? -27.172 2.289 2.342 1 98.44 169 VAL B C 1
ATOM 3040 O O . VAL B 1 169 ? -27.062 3.488 2.068 1 98.44 169 VAL B O 1
ATOM 3043 N N . ILE B 1 170 ? -27.922 1.866 3.301 1 98.62 170 ILE B N 1
ATOM 3044 C CA . ILE B 1 170 ? -28.797 2.748 4.066 1 98.62 170 ILE B CA 1
ATOM 3045 C C . ILE B 1 170 ? -27.953 3.729 4.883 1 98.62 170 ILE B C 1
ATOM 3047 O O . ILE B 1 170 ? -28.281 4.91 4.977 1 98.62 170 ILE B O 1
ATOM 3051 N N . ALA B 1 171 ? -26.844 3.254 5.414 1 98.75 171 ALA B N 1
ATOM 3052 C CA . ALA B 1 171 ? -26 4.094 6.246 1 98.75 171 ALA B CA 1
ATOM 3053 C C . ALA B 1 171 ? -25.172 5.059 5.391 1 98.75 171 ALA B C 1
ATOM 3055 O O . ALA B 1 171 ? -24.828 6.156 5.84 1 98.75 171 ALA B O 1
ATOM 3056 N N . ALA B 1 172 ? -24.859 4.656 4.148 1 98.5 172 ALA B N 1
ATOM 3057 C CA . ALA B 1 172 ? -24.016 5.477 3.285 1 98.5 172 ALA B CA 1
ATOM 3058 C C . ALA B 1 172 ? -24.719 6.773 2.896 1 98.5 172 ALA B C 1
ATOM 3060 O O . ALA B 1 172 ? -24.078 7.812 2.736 1 98.5 172 ALA B O 1
ATOM 3061 N N . ILE B 1 173 ? -26.016 6.758 2.785 1 97.88 173 ILE B N 1
ATOM 3062 C CA . ILE B 1 173 ? -26.781 7.918 2.342 1 97.88 173 ILE B CA 1
ATOM 3063 C C . ILE B 1 173 ? -26.688 9.023 3.391 1 97.88 173 ILE B C 1
ATOM 3065 O O . ILE B 1 173 ? -26.188 10.117 3.113 1 97.88 173 ILE B O 1
ATOM 3069 N N . PRO B 1 174 ? -27.094 8.766 4.629 1 97.69 174 PRO B N 1
ATOM 3070 C CA . PRO B 1 174 ? -26.938 9.836 5.613 1 97.69 174 PRO B CA 1
ATOM 3071 C C . PRO B 1 174 ? -25.469 10.172 5.879 1 97.69 174 PRO B C 1
ATOM 3073 O O . PRO B 1 174 ? -25.156 11.312 6.234 1 97.69 174 PRO B O 1
ATOM 3076 N N . MET B 1 175 ? -24.547 9.266 5.746 1 97.88 175 MET B N 1
ATOM 3077 C CA . MET B 1 175 ? -23.125 9.562 5.895 1 97.88 175 MET B CA 1
ATOM 3078 C C . MET B 1 175 ? -22.719 10.727 4.988 1 97.88 175 MET B C 1
ATOM 3080 O O . MET B 1 175 ? -22.125 11.695 5.453 1 97.88 175 MET B O 1
ATOM 3084 N N . VAL B 1 176 ? -23.203 10.641 3.701 1 96.75 176 VAL B N 1
ATOM 3085 C CA . VAL B 1 176 ? -22.797 11.641 2.713 1 96.75 176 VAL B CA 1
ATOM 3086 C C . VAL B 1 176 ? -23.641 12.906 2.891 1 96.75 176 VAL B C 1
ATOM 3088 O O . VAL B 1 176 ? -23.094 14.016 2.939 1 96.75 176 VAL B O 1
ATOM 3091 N N . VAL B 1 177 ? -24.938 12.789 3.066 1 96.94 177 VAL B N 1
ATOM 3092 C CA . VAL B 1 177 ? -25.859 13.922 3.139 1 96.94 177 VAL B CA 1
ATOM 3093 C C . VAL B 1 177 ? -25.562 14.734 4.398 1 96.94 177 VAL B C 1
ATOM 3095 O O . VAL B 1 177 ? -25.453 15.961 4.336 1 96.94 177 VAL B O 1
ATOM 3098 N N . CYS B 1 178 ? -25.359 14.086 5.547 1 96.38 178 CYS B N 1
ATOM 3099 C CA . CYS B 1 178 ? -25.141 14.789 6.801 1 96.38 178 CYS B CA 1
ATOM 3100 C C . CYS B 1 178 ? -23.75 15.438 6.824 1 96.38 178 CYS B C 1
ATOM 3102 O O . CYS B 1 178 ? -23.562 16.5 7.43 1 96.38 178 CYS B O 1
ATOM 3104 N N . SER B 1 179 ? -22.812 14.781 6.195 1 95 179 SER B N 1
ATOM 3105 C CA . SER B 1 179 ? -21.5 15.43 6.074 1 95 179 SER B CA 1
ATOM 3106 C C . SER B 1 179 ? -21.609 16.75 5.305 1 95 179 SER B C 1
ATOM 3108 O O . SER B 1 179 ? -21 17.734 5.688 1 95 179 SER B O 1
ATOM 3110 N N . ALA B 1 180 ? -22.406 16.766 4.23 1 93.25 180 ALA B N 1
ATOM 3111 C CA . ALA B 1 180 ? -22.609 17.969 3.432 1 93.25 180 ALA B CA 1
ATOM 3112 C C . ALA B 1 180 ? -23.359 19.031 4.223 1 93.25 180 ALA B C 1
ATOM 3114 O O . ALA B 1 180 ? -23.047 20.219 4.129 1 93.25 180 ALA B O 1
ATOM 3115 N N . LEU B 1 181 ? -24.25 18.656 5.07 1 94.31 181 LEU B N 1
ATOM 3116 C CA . LEU B 1 181 ? -25.062 19.578 5.852 1 94.31 181 LEU B CA 1
ATOM 3117 C C . LEU B 1 181 ? -24.266 20.156 7.012 1 94.31 181 LEU B C 1
ATOM 3119 O O . LEU B 1 181 ? -24.531 21.281 7.453 1 94.31 181 LEU B O 1
ATOM 3123 N N . ALA B 1 182 ? -23.328 19.359 7.523 1 92 182 ALA B N 1
ATOM 3124 C CA . ALA B 1 182 ? -22.469 19.891 8.586 1 92 182 ALA B CA 1
ATOM 3125 C C . ALA B 1 182 ? -21.688 21.109 8.102 1 92 182 ALA B C 1
ATOM 3127 O O . ALA B 1 182 ? -21.5 22.062 8.852 1 92 182 ALA B O 1
ATOM 3128 N N . GLY B 1 183 ? -21.172 21.125 6.848 1 80.25 183 GLY B N 1
ATOM 3129 C CA . GLY B 1 183 ? -20.688 22.312 6.148 1 80.25 183 GLY B CA 1
ATOM 3130 C C . GLY B 1 183 ? -19.25 22.656 6.492 1 80.25 183 GLY B C 1
ATOM 3131 O O . GLY B 1 183 ? -18.688 23.594 5.926 1 80.25 183 GLY B O 1
ATOM 3132 N N . LYS B 1 184 ? -18.812 22.141 7.617 1 77.88 184 LYS B N 1
ATOM 3133 C CA . LYS B 1 184 ? -17.438 22.453 7.953 1 77.88 184 LYS B CA 1
ATOM 3134 C C . LYS B 1 184 ? -16.641 21.188 8.273 1 77.88 184 LYS B C 1
ATOM 3136 O O . LYS B 1 184 ? -17.219 20.203 8.75 1 77.88 184 LYS B O 1
ATOM 3141 N N . THR B 1 185 ? -15.367 21.344 7.891 1 77.44 185 THR B N 1
ATOM 3142 C CA . THR B 1 185 ? -14.453 20.25 8.227 1 77.44 185 THR B CA 1
ATOM 3143 C C . THR B 1 185 ? -13.594 20.625 9.43 1 77.44 185 THR B C 1
ATOM 3145 O O . THR B 1 185 ? -12.516 21.203 9.273 1 77.44 185 THR B O 1
ATOM 3148 N N . ILE B 1 186 ? -14.18 20.406 10.578 1 83.94 186 ILE B N 1
ATOM 3149 C CA . ILE B 1 186 ? -13.445 20.672 11.805 1 83.94 186 ILE B CA 1
ATOM 3150 C C . ILE B 1 186 ? -13.414 19.406 12.672 1 83.94 186 ILE B C 1
ATOM 3152 O O . ILE B 1 186 ? -14.305 18.562 12.578 1 83.94 186 ILE B O 1
ATOM 3156 N N . ILE B 1 187 ? -12.438 19.359 13.445 1 87 187 ILE B N 1
ATOM 3157 C CA . ILE B 1 187 ? -12.234 18.172 14.266 1 87 187 ILE B CA 1
ATOM 3158 C C . ILE B 1 187 ? -12.992 18.312 15.586 1 87 187 ILE B C 1
ATOM 3160 O O . ILE B 1 187 ? -13.648 17.375 16.047 1 87 187 ILE B O 1
ATOM 3164 N N . PHE B 1 188 ? -12.984 19.5 16.172 1 90.31 188 PHE B N 1
ATOM 3165 C CA . PHE B 1 188 ? -13.617 19.719 17.469 1 90.31 188 PHE B CA 1
ATOM 3166 C C . PHE B 1 188 ? -14.914 20.5 17.328 1 90.31 188 PHE B C 1
ATOM 3168 O O . PHE B 1 188 ? -14.906 21.688 16.984 1 90.31 188 PHE B O 1
ATOM 3175 N N . TRP B 1 189 ? -15.984 19.781 17.578 1 90.5 189 TRP B N 1
ATOM 3176 C CA . TRP B 1 189 ? -17.328 20.359 17.516 1 90.5 189 TRP B CA 1
ATOM 3177 C C . TRP B 1 189 ? -17.812 20.719 18.922 1 90.5 189 TRP B C 1
ATOM 3179 O O . TRP B 1 189 ? -17.594 19.969 19.875 1 90.5 189 TRP B O 1
ATOM 3189 N N . ASN B 1 190 ? -18.453 21.875 18.984 1 90.19 190 ASN B N 1
ATOM 3190 C CA . ASN B 1 190 ? -19.25 22.188 20.156 1 90.19 190 ASN B CA 1
ATOM 3191 C C . ASN B 1 190 ? -20.688 21.734 20 1 90.19 190 ASN B C 1
ATOM 3193 O O . ASN B 1 190 ? -21.281 21.875 18.938 1 90.19 190 ASN B O 1
ATOM 3197 N N . SER B 1 191 ? -21.188 21.172 21.047 1 90.5 191 SER B N 1
ATOM 3198 C CA . SER B 1 191 ? -22.547 20.656 20.984 1 90.5 191 SER B CA 1
ATOM 3199 C C . SER B 1 191 ? -23.531 21.75 20.594 1 90.5 191 SER B C 1
ATOM 3201 O O . SER B 1 191 ? -24.625 21.453 20.094 1 90.5 191 SER B O 1
ATOM 3203 N N . SER B 1 192 ? -23.141 23 20.703 1 92.44 192 SER B N 1
ATOM 3204 C CA . SER B 1 192 ? -24.016 24.125 20.375 1 92.44 192 SER B CA 1
ATOM 3205 C C . SER B 1 192 ? -23.922 24.5 18.906 1 92.44 192 SER B C 1
ATOM 3207 O O . SER B 1 192 ? -24.766 25.25 18.406 1 92.44 192 SER B O 1
ATOM 3209 N N . ASP B 1 193 ? -23.016 23.906 18.234 1 92.62 193 ASP B N 1
ATOM 3210 C CA . ASP B 1 193 ? -22.844 24.219 16.812 1 92.62 193 ASP B CA 1
ATOM 3211 C C . ASP B 1 193 ? -24 23.656 15.984 1 92.62 193 ASP B C 1
ATOM 3213 O O . ASP B 1 193 ? -24.453 22.547 16.219 1 92.62 193 ASP B O 1
ATOM 3217 N N . LYS B 1 194 ? -24.516 24.469 15.148 1 90.25 194 LYS B N 1
ATOM 3218 C CA . LYS B 1 194 ? -25.625 24.062 14.297 1 90.25 194 LYS B CA 1
ATOM 3219 C C . LYS B 1 194 ? -25.297 22.797 13.523 1 90.25 194 LYS B C 1
ATOM 3221 O O . LYS B 1 194 ? -26.172 21.953 13.312 1 90.25 194 LYS B O 1
ATOM 3226 N N . GLY B 1 195 ? -24.125 22.5 13.133 1 93.5 195 GLY B N 1
ATOM 3227 C CA . GLY B 1 195 ? -23.734 21.359 12.336 1 93.5 195 GLY B CA 1
ATOM 3228 C C . GLY B 1 195 ? -23.391 20.141 13.164 1 93.5 195 GLY B C 1
ATOM 3229 O O . GLY B 1 195 ? -23.172 19.047 12.617 1 93.5 195 GLY B O 1
ATOM 3230 N N . TYR B 1 196 ? -23.453 20.266 14.438 1 93.5 196 TYR B N 1
ATOM 3231 C CA . TYR B 1 196 ? -22.984 19.234 15.336 1 93.5 196 TYR B CA 1
ATOM 3232 C C . TYR B 1 196 ? -23.812 17.953 15.203 1 93.5 196 TYR B C 1
ATOM 3234 O O . TYR B 1 196 ? -23.266 16.875 15.039 1 93.5 196 TYR B O 1
ATOM 3242 N N . PRO B 1 197 ? -25.141 18.062 15.188 1 94.88 197 PRO B N 1
ATOM 3243 C CA . PRO B 1 197 ? -25.906 16.828 15.039 1 94.88 197 PRO B CA 1
ATOM 3244 C C . PRO B 1 197 ? -25.656 16.125 13.703 1 94.88 197 PRO B C 1
ATOM 3246 O O . PRO B 1 197 ? -25.656 14.898 13.641 1 94.88 197 PRO B O 1
ATOM 3249 N N . TYR B 1 198 ? -25.453 16.859 12.648 1 96.25 198 TYR B N 1
ATOM 3250 C CA . TYR B 1 198 ? -25.156 16.297 11.336 1 96.25 198 TYR B CA 1
ATOM 3251 C C . TYR B 1 198 ? -23.797 15.594 11.336 1 96.25 198 TYR B C 1
ATOM 3253 O O . TYR B 1 198 ? -23.641 14.523 10.758 1 96.25 198 TYR B O 1
ATOM 3261 N N . HIS B 1 199 ? -22.875 16.234 11.992 1 95.06 199 HIS B N 1
ATOM 3262 C CA . HIS B 1 199 ? -21.547 15.625 12.117 1 95.06 199 HIS B CA 1
ATOM 3263 C C . HIS B 1 199 ? -21.625 14.281 12.82 1 95.06 199 HIS B C 1
ATOM 3265 O O . HIS B 1 199 ? -21.047 13.297 12.352 1 95.06 199 HIS B O 1
ATOM 3271 N N . ILE B 1 200 ? -22.344 14.234 13.906 1 95.69 200 ILE B N 1
ATOM 3272 C CA . ILE B 1 200 ? -22.453 13.016 14.703 1 95.69 200 ILE B CA 1
ATOM 3273 C C . ILE B 1 200 ? -23.125 11.922 13.875 1 95.69 200 ILE B C 1
ATOM 3275 O O . ILE B 1 200 ? -22.656 10.789 13.828 1 95.69 200 ILE B O 1
ATOM 3279 N N . ALA B 1 201 ? -24.172 12.289 13.266 1 96.88 201 ALA B N 1
ATOM 3280 C CA . ALA B 1 201 ? -24.906 11.328 12.438 1 96.88 201 ALA B CA 1
ATOM 3281 C C . ALA B 1 201 ? -24.031 10.789 11.312 1 96.88 201 ALA B C 1
ATOM 3283 O O . ALA B 1 201 ? -24 9.578 11.062 1 96.88 201 ALA B O 1
ATOM 3284 N N . SER B 1 202 ? -23.344 11.664 10.688 1 97.38 202 SER B N 1
ATOM 3285 C CA . SER B 1 202 ? -22.469 11.273 9.594 1 97.38 202 SER B CA 1
ATOM 3286 C C . SER B 1 202 ? -21.344 10.352 10.078 1 97.38 202 SER B C 1
ATOM 3288 O O . SER B 1 202 ? -21.078 9.312 9.477 1 97.38 202 SER B O 1
ATOM 3290 N N . ALA B 1 203 ? -20.781 10.727 11.164 1 96.88 203 ALA B N 1
ATOM 3291 C CA . ALA B 1 203 ? -19.672 9.961 11.711 1 96.88 203 ALA B CA 1
ATOM 3292 C C . ALA B 1 203 ? -20.125 8.562 12.125 1 96.88 203 ALA B C 1
ATOM 3294 O O . ALA B 1 203 ? -19.453 7.57 11.836 1 96.88 203 ALA B O 1
ATOM 3295 N N . VAL B 1 204 ? -21.234 8.484 12.781 1 97.5 204 VAL B N 1
ATOM 3296 C CA . VAL B 1 204 ? -21.75 7.195 13.203 1 97.5 204 VAL B CA 1
ATOM 3297 C C . VA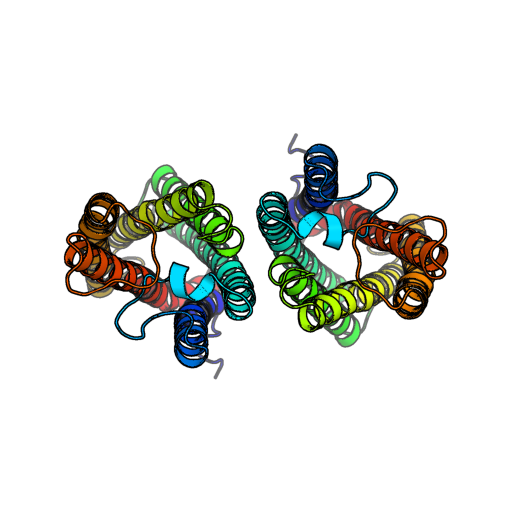L B 1 204 ? -22 6.312 11.984 1 97.5 204 VAL B C 1
ATOM 3299 O O . VAL B 1 204 ? -21.625 5.141 11.969 1 97.5 204 VAL B O 1
ATOM 3302 N N . CYS B 1 205 ? -22.609 6.859 10.984 1 98.25 205 CYS B N 1
ATOM 3303 C CA . CYS B 1 205 ? -22.891 6.121 9.758 1 98.25 205 CYS B CA 1
ATOM 3304 C C . CYS B 1 205 ? -21.594 5.691 9.078 1 98.25 205 CYS B C 1
ATOM 3306 O O . CYS B 1 205 ? -21.516 4.598 8.516 1 98.25 205 CYS B O 1
ATOM 3308 N N . GLU B 1 206 ? -20.672 6.531 9.109 1 98.06 206 GLU B N 1
ATOM 3309 C CA . GLU B 1 206 ? -19.359 6.203 8.555 1 98.06 206 GLU B CA 1
ATOM 3310 C C . GLU B 1 206 ? -18.781 4.957 9.211 1 98.06 206 GLU B C 1
ATOM 3312 O O . GLU B 1 206 ? -18.297 4.047 8.523 1 98.06 206 GLU B O 1
ATOM 3317 N N . TRP B 1 207 ? -18.812 4.891 10.477 1 97.81 207 TRP B N 1
ATOM 3318 C CA . TRP B 1 207 ? -18.297 3.744 11.219 1 97.81 207 TRP B CA 1
ATOM 3319 C C . TRP B 1 207 ? -19.109 2.492 10.914 1 97.81 207 TRP B C 1
ATOM 3321 O O . TRP B 1 207 ? -18.562 1.398 10.789 1 97.81 207 TRP B O 1
ATOM 3331 N N . ILE B 1 208 ? -20.359 2.648 10.797 1 97.94 208 ILE B N 1
ATOM 3332 C CA . ILE B 1 208 ? -21.234 1.521 10.484 1 97.94 208 ILE B CA 1
ATOM 3333 C C . ILE B 1 208 ? -20.859 0.952 9.117 1 97.94 208 ILE B C 1
ATOM 3335 O O . ILE B 1 208 ? -20.719 -0.263 8.961 1 97.94 208 ILE B O 1
ATOM 3339 N N . VAL B 1 209 ? -20.703 1.801 8.141 1 98.56 209 VAL B N 1
ATOM 3340 C CA . VAL B 1 209 ? -20.375 1.355 6.793 1 98.56 209 VAL B CA 1
ATOM 3341 C C . VAL B 1 209 ? -19 0.688 6.789 1 98.56 209 VAL B C 1
ATOM 3343 O O . VAL B 1 209 ? -18.828 -0.39 6.215 1 98.56 209 VAL B O 1
ATOM 3346 N N . ALA B 1 210 ? -18.031 1.311 7.434 1 97.94 210 ALA B N 1
ATOM 3347 C CA . ALA B 1 210 ? -16.672 0.776 7.477 1 97.94 210 ALA B CA 1
ATOM 3348 C C . ALA B 1 210 ? -16.656 -0.615 8.102 1 97.94 210 ALA B C 1
ATOM 3350 O O . ALA B 1 210 ? -16.031 -1.536 7.559 1 97.94 210 ALA B O 1
ATOM 3351 N N . PHE B 1 211 ? -17.312 -0.821 9.18 1 96.69 211 PHE B N 1
ATOM 3352 C CA . PHE B 1 211 ? -17.312 -2.125 9.828 1 96.69 211 PHE B CA 1
ATOM 3353 C C . PHE B 1 211 ? -18.203 -3.105 9.07 1 96.69 211 PHE B C 1
ATOM 3355 O O . PHE B 1 211 ? -17.984 -4.316 9.109 1 96.69 211 PHE B O 1
ATOM 3362 N N . GLY B 1 212 ? -19.234 -2.531 8.43 1 98 212 GLY B N 1
ATOM 3363 C CA . GLY B 1 212 ? -19.984 -3.367 7.508 1 98 212 GLY B CA 1
ATOM 3364 C C . GLY B 1 212 ? -19.109 -4.008 6.445 1 98 212 GLY B C 1
ATOM 3365 O O . GLY B 1 212 ? -19.25 -5.199 6.156 1 98 212 GLY B O 1
ATOM 3366 N N . PHE B 1 213 ? -18.219 -3.23 5.891 1 98.62 213 PHE B N 1
ATOM 3367 C CA . PHE B 1 213 ? -17.281 -3.766 4.914 1 98.62 213 PHE B CA 1
ATOM 3368 C C . PHE B 1 213 ? -16.469 -4.902 5.516 1 98.62 213 PHE B C 1
ATOM 3370 O O . PHE B 1 213 ? -16.328 -5.965 4.906 1 98.62 213 PHE B O 1
ATOM 3377 N N . ASN B 1 214 ? -15.93 -4.703 6.699 1 98.06 214 ASN B N 1
ATOM 3378 C CA . ASN B 1 214 ? -15.117 -5.719 7.355 1 98.06 214 ASN B CA 1
ATOM 3379 C C . ASN B 1 214 ? -15.914 -6.992 7.621 1 98.06 214 ASN B C 1
ATOM 3381 O O . ASN B 1 214 ? -15.422 -8.102 7.387 1 98.06 214 ASN B O 1
ATOM 3385 N N . MET B 1 215 ? -17.109 -6.82 8.094 1 97.94 215 MET B N 1
ATOM 3386 C CA . MET B 1 215 ? -17.953 -7.977 8.367 1 97.94 215 MET B CA 1
ATOM 3387 C C . MET B 1 215 ? -18.281 -8.734 7.078 1 97.94 215 MET B C 1
ATOM 3389 O O . MET B 1 215 ? -18.359 -9.961 7.082 1 97.94 215 MET B O 1
ATOM 3393 N N . TYR B 1 216 ? -18.484 -7.988 6.062 1 98.56 216 TYR B N 1
ATOM 3394 C CA . TYR B 1 216 ? -18.75 -8.641 4.785 1 98.56 216 TYR B CA 1
ATOM 3395 C C . TYR B 1 216 ? -17.562 -9.5 4.355 1 98.56 216 TYR B C 1
ATOM 3397 O O . TYR B 1 216 ? -17.75 -10.648 3.941 1 98.56 216 TYR B O 1
ATOM 3405 N N . PHE B 1 217 ? -16.375 -8.984 4.43 1 98.12 217 PHE B N 1
ATOM 3406 C CA . PHE B 1 217 ? -15.195 -9.727 4.016 1 98.12 217 PHE B CA 1
ATOM 3407 C C . PHE B 1 217 ? -14.953 -10.922 4.926 1 98.12 217 PHE B C 1
ATOM 3409 O O . PHE B 1 217 ? -14.359 -11.922 4.508 1 98.12 217 PHE B O 1
ATOM 3416 N N . LEU B 1 218 ? -15.398 -10.789 6.141 1 96.38 218 LEU B N 1
ATOM 3417 C CA . LEU B 1 218 ? -15.344 -11.938 7.043 1 96.38 218 LEU B CA 1
ATOM 3418 C C . LEU B 1 218 ? -16.094 -13.125 6.461 1 96.38 218 LEU B C 1
ATOM 3420 O O . LEU B 1 218 ? -15.672 -14.273 6.625 1 96.38 218 LEU B O 1
ATOM 3424 N N . THR B 1 219 ? -17.141 -12.906 5.723 1 96.44 219 THR B N 1
ATOM 3425 C CA . THR B 1 219 ? -17.938 -13.969 5.145 1 96.44 219 THR B CA 1
ATOM 3426 C C . THR B 1 219 ? -17.203 -14.648 3.992 1 96.44 219 THR B C 1
ATOM 3428 O O . THR B 1 219 ? -17.594 -15.727 3.547 1 96.44 219 THR B O 1
ATOM 3431 N N . PHE B 1 220 ? -16.172 -13.977 3.479 1 95.19 220 PHE B N 1
ATOM 3432 C CA . PHE B 1 220 ? -15.414 -14.539 2.365 1 95.19 220 PHE B CA 1
ATOM 3433 C C . PHE B 1 220 ? -14.531 -15.688 2.836 1 95.19 220 PHE B C 1
ATOM 3435 O O . PHE B 1 220 ? -14.102 -16.516 2.029 1 95.19 220 PHE B O 1
ATOM 3442 N N . ILE B 1 221 ? -14.203 -15.766 4.059 1 91.38 221 ILE B N 1
ATOM 3443 C CA . ILE B 1 221 ? -13.188 -16.672 4.582 1 91.38 221 ILE B CA 1
ATOM 3444 C C . ILE B 1 221 ? -13.57 -18.109 4.242 1 91.38 221 ILE B C 1
ATOM 3446 O O . ILE B 1 221 ? -12.742 -18.875 3.742 1 91.38 221 ILE B O 1
ATOM 3450 N N . ARG B 1 222 ? -14.828 -18.5 4.352 1 86.88 222 ARG B N 1
ATOM 3451 C CA . ARG B 1 222 ? -15.266 -19.875 4.066 1 86.88 222 ARG B CA 1
ATOM 3452 C C . ARG B 1 222 ? -15.156 -20.172 2.574 1 86.88 222 ARG B C 1
ATOM 3454 O O . ARG B 1 222 ? -14.766 -21.281 2.186 1 86.88 222 ARG B O 1
ATOM 3461 N N . ASP B 1 223 ? -15.531 -19.203 1.764 1 88.38 223 ASP B N 1
ATOM 3462 C CA . ASP B 1 223 ? -15.438 -19.391 0.318 1 88.38 223 ASP B CA 1
ATOM 3463 C C . ASP B 1 223 ? -13.992 -19.641 -0.11 1 88.38 223 ASP B C 1
ATOM 3465 O O . ASP B 1 223 ? -13.734 -20.406 -1.037 1 88.38 223 ASP B O 1
ATOM 3469 N N . PHE B 1 224 ? -13.102 -18.984 0.508 1 88.81 224 PHE B N 1
ATOM 3470 C CA . PHE B 1 224 ? -11.695 -19.047 0.144 1 88.81 224 PHE B CA 1
ATOM 3471 C C . PHE B 1 224 ? -11.07 -20.344 0.621 1 88.81 224 PHE B C 1
ATOM 3473 O O . PHE B 1 224 ? -10.039 -20.781 0.093 1 88.81 224 PHE B O 1
ATOM 3480 N N . GLN B 1 225 ? -11.586 -20.906 1.615 1 82.12 225 GLN B N 1
ATOM 3481 C CA . GLN B 1 225 ? -11.102 -22.188 2.137 1 82.12 225 GLN B CA 1
ATOM 3482 C C . GLN B 1 225 ? -11.438 -23.328 1.188 1 82.12 225 GLN B C 1
ATOM 3484 O O . GLN B 1 225 ? -10.609 -24.219 0.97 1 82.12 225 GLN B O 1
ATOM 3489 N N . VAL B 1 226 ? -12.594 -23.328 0.62 1 74.88 226 VAL B N 1
ATOM 3490 C CA . VAL B 1 226 ? -13.07 -24.422 -0.209 1 74.88 226 VAL B CA 1
ATOM 3491 C C . VAL B 1 2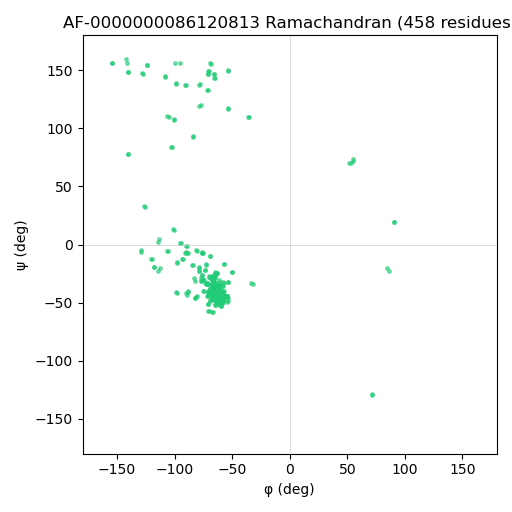26 ? -12.453 -24.328 -1.603 1 74.88 226 VAL B C 1
ATOM 3493 O O . VAL B 1 226 ? -12.25 -25.344 -2.273 1 74.88 226 VAL B O 1
ATOM 3496 N N . SER B 1 227 ? -12.031 -23.234 -2.029 1 64.19 227 SER B N 1
ATOM 3497 C CA . SER B 1 227 ? -11.57 -23.016 -3.395 1 64.19 227 SER B CA 1
ATOM 3498 C C . SER B 1 227 ? -10.117 -23.469 -3.561 1 64.19 227 SER B C 1
ATOM 3500 O O . SER B 1 227 ? -9.641 -23.641 -4.684 1 64.19 227 SER B O 1
ATOM 3502 N N . THR B 1 228 ? -9.281 -23.406 -2.59 1 57.62 228 THR B N 1
ATOM 3503 C CA . THR B 1 228 ? -7.887 -23.828 -2.729 1 57.62 228 THR B CA 1
ATOM 3504 C C . THR B 1 228 ? -7.805 -25.219 -3.357 1 57.62 228 THR B C 1
ATOM 3506 O O . THR B 1 228 ? -6.844 -25.531 -4.062 1 57.62 228 THR B O 1
ATOM 3509 N N . ASN B 1 229 ? -8.859 -26 -3.238 1 49.69 229 ASN B N 1
ATOM 3510 C CA . ASN B 1 229 ? -8.852 -27.297 -3.895 1 49.69 229 ASN B CA 1
ATOM 3511 C C . ASN B 1 229 ? -9.086 -27.172 -5.398 1 49.69 229 ASN B C 1
ATOM 3513 O O . ASN B 1 229 ? -8.906 -28.141 -6.141 1 49.69 229 ASN B O 1
ATOM 3517 N N . ILE B 1 230 ? -9.391 -25.938 -5.816 1 48.66 230 ILE B N 1
ATOM 3518 C CA . ILE B 1 230 ? -9.719 -25.75 -7.227 1 48.66 230 ILE B CA 1
ATOM 3519 C C . ILE B 1 230 ? -8.648 -24.875 -7.887 1 48.66 230 ILE B C 1
ATOM 3521 O O . ILE B 1 230 ? -8.391 -25 -9.086 1 48.66 230 ILE B O 1
ATOM 3525 N N . LEU B 1 231 ? -7.859 -24.031 -7.195 1 48.03 231 LEU B N 1
ATOM 3526 C CA . LEU B 1 231 ? -6.852 -23.172 -7.801 1 48.03 231 LEU B CA 1
ATOM 3527 C C . LEU B 1 231 ? -5.488 -23.844 -7.805 1 48.03 231 LEU B C 1
ATOM 3529 O O . LEU B 1 231 ? -5.109 -24.484 -6.824 1 48.03 231 LEU B O 1
#

Foldseek 3Di:
DPPLCPFFPNVLLVCLLVLLVCLQVVLLVVCVVVPQFPNQFFASLSSLADPPSVVSSLVSLLVSLVSQLVLLVVVLVLLVLLCVVVVLDDNCLSVVLSVLSNQLSVLSNQLSPDRCVNDVVSNVVSVVSNLVSLLVNLCSVLVSQVSCPPVQHDPVLSVVSNVLSVLSVVLVVLLVVLVVVLVDDDRDDDPPRPSVVSSSSNSVSSVSNSVSSSVNSVSCSVSSNVCSVPD/DPPLCPFFPNVLLVCLLVLLVCLQVVLLVVCVVVPQFPNQQFASLSSLADPPSVVSSLVSLLVSLVSQLVLLVVVLVLLVLLCVPVVLDDNCLSVVLSVLSNQLSVLSNQLSPDRCVNDVVSNVVSVLSNLVSLLVNLCSVLVSQVSCPPVQHDPVLSVVSNVLSVLSVVLVVLLVVLVVVLVDDDRDDDPPRPSVVSSSSNSVSNVSNSVSSSVNSVSCSVSSNVCSVPD